Protein AF-A0A843GCL5-F1 (afdb_monomer)

pLDDT: mean 84.05, std 15.67, range [29.02, 98.75]

Secondary structure (DSSP, 8-state):
-EEEES-EEE-TTS-SEE----TTPPPPSEEEEES-EEES-SS-SEE-TTTTTTSEEEEES-EEEE-GGGHHHHB-TTSBBP--TT--EEEEEEEE-S-S-S-EEE-S--EEEEEEEEEES--EEE-SSSEEEEEEEEEE-SS--SEEEES--SEEEES-EEEE-TT--SEEEES-EEEEES-EEEE-SSS-SEEE-TT-EEEE-S-EEEE-SPPP-----SSS----EEEE-TTTHHHHB-TTSPBPTT----TT-EEEE-SEES-EEEE-S--EEEESTT-EEES-EEEE-TT-TT-EEES-EEEE--SB-SS-EEEEEE-TT-EEEEEES-EEEEEEEEEEEEEEEEEEEESSS-EEEEEEES-EEEEEEEEEEEEEEEEEE-S-TT-S-SEEEEEEES-EEEEEE--TT-EEEEEEEESEES-EEES-EEEEESSEEEEEEEES-BS-EEES-EEEETTEEB---B-S-HHHHHHHHHHHPPTT-EEEBTT-EEEE-SPEEE-S-EEEE--EEEE---TTS-SSS-----SEEEETT-EEEEES-EEEESSPPEEEE-EEE--SSS-EEE--EEEEES-EEEE---TT---

Foldseek 3Di:
DAEAAQEEFEAQPAARAEDADDPPDDQEQEYEAEHYEYENHQEQNHYDPRCVVPHHYDAYAYEYEDEQVRQCSQAPLQQEGDDNPRHAEYEYEDEHPPRNYQAHEDQEAHEYEYDNAEYEQHAYEYNEENYEYYDHEYAHEDQDERYEYALYEHYEYYQYEFEYEAHYEVEEDHLYEYEYENYEYEYAYDDDNYHYDPNYYYHDYLYHYHYNDQDDDDDDDDDDPDQAEAEDEPVCQVVQAPQVQEGDPPRPDAAAHEYAYAAAECEEHEDQAAYEYEHRPPHEHENYAYEYDQNNASHEAEHYEYEYPDQEDPEADERYEYEANHENYHYEHYEHYYDNREDAYAYEPYEQEYDPHAHEHYEYYHYEAAHEYAYQEYEDEEYDYPDDDDDQANHEEYEAEQYEEAYAHAHPNHAYEDYYYENHEAYEHENYEFAFEYPHYFDAEYENYYNYHYYHYFYHYNNWTAQWHHYPALLVRVLVSLVPDDAAEEGEHHAEEHAHDAEREHEHAYEYEEYEYADDDPPPDDPDDDPAGANYEYEFLYEYEYYQYEYADADHDHYYDWDFDDDPDPTDTGGYHYHYYNYHYHYDDPVPDPD

Mean predicted aligned error: 15.0 Å

Solvent-accessible surface area (backbone atoms only — not comparable to full-atom values): 29835 Å² total; per-residue (Å²): 105,47,78,49,66,72,40,82,41,78,21,74,84,32,54,63,43,76,52,73,82,55,93,92,55,82,77,47,64,33,37,39,42,30,47,31,42,35,34,51,30,64,34,60,50,64,43,40,81,84,37,58,94,69,30,52,75,47,65,44,66,15,31,41,48,34,34,57,96,38,41,70,36,57,21,45,80,66,22,41,54,51,87,53,93,68,42,43,32,41,32,41,38,38,65,36,60,90,63,87,43,78,31,42,33,43,69,60,57,34,33,40,35,33,48,81,17,34,39,41,62,52,25,36,38,36,62,35,39,52,29,37,42,33,42,34,36,39,42,21,48,88,74,40,46,37,30,41,36,49,71,21,40,61,32,36,41,34,46,28,39,42,36,24,31,67,70,26,25,52,33,37,35,37,50,19,34,37,36,40,32,50,28,41,37,38,34,55,33,90,44,59,61,56,46,56,41,93,68,35,46,77,48,81,52,72,54,46,77,44,72,74,52,84,82,84,89,82,90,87,90,75,93,42,90,71,71,46,79,44,80,41,29,65,90,49,35,78,81,51,26,46,99,87,13,37,63,43,96,85,55,95,76,59,79,62,18,33,41,25,37,30,48,30,64,71,46,47,44,43,36,62,49,22,30,35,36,33,41,34,73,95,29,45,34,30,59,33,27,41,34,36,34,61,50,19,34,58,23,37,41,33,56,37,36,38,35,40,73,68,36,74,39,90,50,70,47,48,42,32,37,39,34,30,49,26,27,51,30,41,41,30,51,29,37,41,43,33,54,60,34,37,44,81,18,40,38,23,46,35,32,38,38,20,71,92,38,44,23,25,47,36,37,42,32,47,28,41,36,41,40,31,28,30,26,48,26,43,27,48,35,32,34,45,73,76,86,67,98,81,64,86,46,32,31,39,38,37,37,41,35,48,28,41,36,38,38,38,30,73,22,87,86,12,36,25,29,39,35,33,39,36,26,28,34,44,33,35,43,29,48,28,40,28,38,18,30,36,72,42,42,31,34,40,33,49,35,76,55,44,71,69,44,75,45,77,59,46,32,20,26,66,90,23,58,41,62,59,53,40,47,98,43,47,35,58,23,53,39,51,40,57,70,72,49,57,78,71,36,76,45,28,48,20,76,46,80,32,61,30,74,58,61,34,73,40,79,52,24,32,33,43,32,35,20,31,41,33,61,51,78,69,91,83,63,77,88,84,89,77,85,80,63,29,60,34,42,34,34,35,71,22,44,37,34,43,33,52,24,36,42,33,36,77,81,58,50,81,43,76,44,60,47,77,51,90,54,104,58,82,76,51,68,30,59,44,44,82,45,79,43,78,57,47,83,40,72,60,81,64,97,75,71,92,122

Nearest PDB structures (foldseek):
  3t9g-assembly1_A  TM=3.446E-01  e=6.503E-01  Caldicellulosiruptor bescii
  7xz8-assembly1_A  TM=1.325E-01  e=6.891E-02  Flavobacteriaceae bacterium SA-0082
  1ee6-assembly1_A  TM=1.783E-01  e=8.790E+00  Bacillus sp. KSM-P15
  5olp-assembly2_B  TM=1.003E-01  e=8.404E+00  Bacteroides thetaiotaomicron VPI-5482

Structure (mmCIF, N/CA/C/O backbone):
data_AF-A0A843GCL5-F1
#
_entry.id   AF-A0A843GCL5-F1
#
loop_
_atom_site.group_PDB
_atom_site.id
_atom_site.type_symbol
_atom_site.label_atom_id
_atom_site.label_alt_id
_atom_site.label_comp_id
_atom_site.label_asym_id
_atom_site.label_entity_id
_atom_site.label_seq_id
_atom_site.pdbx_PDB_ins_code
_atom_site.Cartn_x
_atom_site.Cartn_y
_atom_site.Cartn_z
_atom_site.occupancy
_atom_site.B_iso_or_equiv
_atom_site.auth_seq_id
_atom_site.auth_comp_id
_atom_site.auth_asym_id
_atom_site.auth_atom_id
_atom_site.pdbx_PDB_model_num
ATOM 1 N N . ASN A 1 1 ? -3.944 -25.183 51.434 1.00 83.19 1 ASN A N 1
ATOM 2 C CA . ASN A 1 1 ? -3.940 -24.393 50.185 1.00 83.19 1 ASN A CA 1
ATOM 3 C C . ASN A 1 1 ? -4.555 -25.225 49.082 1.00 83.19 1 ASN A C 1
ATOM 5 O O . ASN A 1 1 ? -4.246 -26.409 49.016 1.00 83.19 1 ASN A O 1
ATOM 9 N N . VAL A 1 2 ? -5.408 -24.627 48.256 1.00 86.00 2 VAL A N 1
ATOM 10 C CA . VAL A 1 2 ? -5.946 -25.214 47.019 1.00 86.00 2 VAL A CA 1
ATOM 11 C C . VAL A 1 2 ? -5.406 -24.391 45.854 1.00 86.00 2 VAL A C 1
ATOM 13 O O . VAL A 1 2 ? -5.368 -23.169 45.956 1.00 86.00 2 VAL A O 1
ATOM 16 N N . LYS A 1 3 ? -4.950 -25.046 44.784 1.00 90.81 3 LYS A N 1
ATOM 17 C CA . LYS A 1 3 ? -4.469 -24.388 43.564 1.00 90.81 3 LYS A CA 1
ATOM 18 C C . LYS A 1 3 ? -5.109 -25.052 42.349 1.00 90.81 3 LYS A C 1
ATOM 20 O O . LYS A 1 3 ? -5.024 -26.272 42.236 1.00 90.81 3 LYS A O 1
ATOM 25 N N . VAL A 1 4 ? -5.725 -24.261 41.477 1.00 90.56 4 VAL A N 1
ATOM 26 C CA . VAL A 1 4 ? -6.294 -24.688 40.193 1.00 90.56 4 VAL A CA 1
ATOM 27 C C . VAL A 1 4 ? -5.729 -23.761 39.126 1.00 90.56 4 VAL A C 1
ATOM 29 O O . VAL A 1 4 ? -6.084 -22.586 39.093 1.00 90.56 4 VAL A O 1
ATOM 32 N N . PHE A 1 5 ? -4.795 -24.257 38.319 1.00 93.62 5 PHE A N 1
ATOM 33 C CA . PHE A 1 5 ? -4.065 -23.423 37.368 1.00 93.62 5 PHE A CA 1
ATOM 34 C C . PHE A 1 5 ? -3.813 -24.118 36.032 1.00 93.62 5 PHE A C 1
ATOM 36 O O . PHE A 1 5 ? -3.662 -25.340 36.015 1.00 93.62 5 PHE A O 1
ATOM 43 N N . ASP A 1 6 ? -3.785 -23.334 34.951 1.00 92.62 6 ASP A N 1
ATOM 44 C CA . ASP A 1 6 ? -3.453 -23.749 33.577 1.00 92.62 6 ASP A CA 1
ATOM 45 C C . ASP A 1 6 ? -4.325 -24.902 33.032 1.00 92.62 6 ASP A C 1
ATOM 47 O O . ASP A 1 6 ? -3.825 -25.857 32.433 1.00 92.62 6 ASP A O 1
ATOM 51 N N . ASN A 1 7 ? -5.644 -24.847 33.256 1.00 93.69 7 ASN A N 1
ATOM 52 C CA . ASN A 1 7 ? -6.572 -25.892 32.804 1.00 93.69 7 ASN A CA 1
ATOM 53 C C . ASN A 1 7 ? -7.452 -25.442 31.639 1.00 93.69 7 ASN A C 1
ATOM 55 O O . ASN A 1 7 ? -7.954 -24.320 31.630 1.00 93.69 7 ASN A O 1
ATOM 59 N N . ASP A 1 8 ? -7.753 -26.391 30.751 1.00 92.50 8 ASP A N 1
ATOM 60 C CA . ASP A 1 8 ? -8.863 -26.314 29.801 1.00 92.50 8 ASP A CA 1
ATOM 61 C C . ASP A 1 8 ? -10.037 -27.132 30.339 1.00 92.50 8 ASP A C 1
ATOM 63 O O . ASP A 1 8 ? -9.947 -28.354 30.480 1.00 92.50 8 ASP A O 1
ATOM 67 N N . ILE A 1 9 ? -11.138 -26.462 30.674 1.00 91.25 9 ILE A N 1
ATOM 68 C CA . ILE A 1 9 ? -12.264 -27.073 31.383 1.00 91.25 9 ILE A CA 1
ATOM 69 C C . ILE A 1 9 ? -13.517 -27.003 30.519 1.00 91.25 9 ILE A C 1
ATOM 71 O O . ILE A 1 9 ? -14.060 -25.929 30.282 1.00 91.25 9 ILE A O 1
ATOM 75 N N . TYR A 1 10 ? -14.014 -28.168 30.111 1.00 88.62 10 TYR A N 1
ATOM 76 C CA . TYR A 1 10 ? -15.241 -28.317 29.330 1.00 88.62 10 TYR A CA 1
ATOM 77 C C . TYR A 1 10 ? -16.368 -28.802 30.243 1.00 88.62 10 TYR A C 1
ATOM 79 O O . TYR A 1 10 ? -16.287 -29.900 30.798 1.00 88.62 10 TYR A O 1
ATOM 87 N N . THR A 1 11 ? -17.413 -27.992 30.432 1.00 81.00 11 THR A N 1
ATOM 88 C CA . THR A 1 11 ? -18.490 -28.303 31.395 1.00 81.00 11 THR A CA 1
ATOM 89 C C . THR A 1 11 ? -19.893 -27.944 30.875 1.00 81.00 11 THR A C 1
ATOM 91 O O . THR A 1 11 ? -20.579 -27.079 31.422 1.00 81.00 11 THR A O 1
ATOM 94 N N . PRO A 1 12 ? -20.392 -28.676 29.861 1.00 75.62 12 PRO A N 1
ATOM 95 C CA . PRO A 1 12 ? -21.654 -28.370 29.177 1.00 75.62 12 PRO A CA 1
ATOM 96 C C . PRO A 1 12 ? -22.905 -28.394 30.067 1.00 75.62 12 PRO A C 1
ATOM 98 O O . PRO A 1 12 ? -23.960 -27.932 29.651 1.00 75.62 12 PRO A O 1
ATOM 101 N N . GLN A 1 13 ? -22.851 -28.964 31.277 1.00 78.19 13 GLN A N 1
ATOM 102 C CA . GLN A 1 13 ? -24.025 -29.085 32.158 1.00 78.19 13 GLN A CA 1
ATOM 103 C C . GLN A 1 13 ? -23.786 -28.618 33.603 1.00 78.19 13 GLN A C 1
ATOM 105 O O . GLN A 1 13 ? -24.620 -28.873 34.476 1.00 78.19 13 GLN A O 1
ATOM 110 N N . GLY A 1 14 ? -22.674 -27.933 33.893 1.00 79.31 14 GLY A N 1
ATOM 111 C CA . GLY A 1 14 ? -22.295 -27.619 35.271 1.00 79.31 14 GLY A CA 1
ATOM 112 C C . GLY A 1 14 ? -21.504 -26.328 35.458 1.00 79.31 14 GLY A C 1
ATOM 113 O O . GLY A 1 14 ? -21.287 -25.551 34.536 1.00 79.31 14 GLY A O 1
ATOM 114 N N . THR A 1 15 ? -21.085 -26.106 36.703 1.00 86.31 15 THR A N 1
ATOM 115 C CA . THR A 1 15 ? -20.053 -25.120 37.052 1.00 86.31 15 THR A CA 1
ATOM 116 C C . THR A 1 15 ? -18.684 -25.742 36.790 1.00 86.31 15 THR A C 1
ATOM 118 O O . THR A 1 15 ? -18.481 -26.912 37.117 1.00 86.31 15 THR A O 1
ATOM 121 N N . ALA A 1 16 ? -17.757 -24.986 36.202 1.00 89.69 16 ALA A N 1
ATOM 122 C CA . ALA A 1 16 ? -16.446 -25.497 35.801 1.00 89.69 16 ALA A CA 1
ATOM 123 C C . ALA A 1 16 ? -15.555 -25.776 37.016 1.00 89.69 16 ALA A C 1
ATOM 125 O O . ALA A 1 16 ? -14.985 -26.858 37.140 1.00 89.69 16 ALA A O 1
ATOM 126 N N . ILE A 1 17 ? -15.490 -24.822 37.947 1.00 90.62 17 ILE A N 1
ATOM 127 C CA . ILE A 1 17 ? -14.713 -24.939 39.182 1.00 90.62 17 ILE A CA 1
ATOM 128 C C . ILE A 1 17 ? -15.632 -24.657 40.368 1.00 90.62 17 ILE A C 1
ATOM 130 O O . ILE A 1 17 ? -16.153 -23.555 40.513 1.00 90.62 17 ILE A O 1
ATOM 134 N N . ILE A 1 18 ? -15.821 -25.649 41.241 1.00 89.94 18 ILE A N 1
ATOM 135 C CA . ILE A 1 18 ? -16.555 -25.484 42.502 1.00 89.94 18 ILE A CA 1
ATOM 136 C C . ILE A 1 18 ? -15.597 -25.717 43.664 1.00 89.94 18 ILE A C 1
ATOM 138 O O . ILE A 1 18 ? -15.059 -26.816 43.811 1.00 89.94 18 ILE A O 1
ATOM 142 N N . VAL A 1 19 ? -15.457 -24.725 44.542 1.00 88.44 19 VAL A N 1
ATOM 143 C CA . VAL A 1 19 ? -14.782 -24.886 45.832 1.00 88.44 19 VAL A CA 1
ATOM 144 C C . VAL A 1 19 ? -15.828 -24.887 46.941 1.00 88.44 19 VAL A C 1
ATOM 146 O O . VAL A 1 19 ? -16.457 -23.870 47.225 1.00 88.44 19 VAL A O 1
ATOM 149 N N . LYS A 1 20 ? -16.015 -26.049 47.572 1.00 87.00 20 LYS A N 1
ATOM 150 C CA . LYS A 1 20 ? -17.012 -26.266 48.630 1.00 87.00 20 LYS A CA 1
ATOM 151 C C . LYS A 1 20 ? -16.430 -27.003 49.828 1.00 87.00 20 LYS A C 1
ATOM 153 O O . LYS A 1 20 ? -15.449 -27.739 49.694 1.00 87.00 20 LYS A O 1
ATOM 158 N N . VAL A 1 21 ? -17.057 -26.847 50.992 1.00 84.00 21 VAL A N 1
ATOM 159 C CA . VAL A 1 21 ? -16.616 -27.515 52.225 1.00 84.00 21 VAL A CA 1
ATOM 160 C C . VAL A 1 21 ? -17.397 -28.812 52.405 1.00 84.00 21 VAL A C 1
ATOM 162 O O . VAL A 1 21 ? -18.607 -28.810 52.612 1.00 84.00 21 VAL A O 1
ATOM 165 N N . LEU A 1 22 ? -16.707 -29.952 52.365 1.00 83.38 22 LEU A N 1
ATOM 166 C CA . LEU A 1 22 ? -17.322 -31.233 52.721 1.00 83.38 22 LEU A CA 1
ATOM 167 C C . LEU A 1 22 ? -17.471 -31.355 54.247 1.00 83.38 22 LEU A C 1
ATOM 169 O O . LEU A 1 22 ? -16.682 -30.797 55.009 1.00 83.38 22 LEU A O 1
ATOM 173 N N . SER A 1 23 ? -18.478 -32.105 54.709 1.00 82.44 23 SER A N 1
ATOM 174 C CA . SER A 1 23 ? -18.735 -32.299 56.145 1.00 82.44 23 SER A CA 1
ATOM 175 C C . SER A 1 23 ? -17.469 -32.759 56.882 1.00 82.44 23 SER A C 1
ATOM 177 O O . SER A 1 23 ? -16.861 -33.759 56.504 1.00 82.44 23 SER A O 1
ATOM 179 N N . LYS A 1 24 ? -17.095 -32.031 57.946 1.00 79.19 24 LYS A N 1
ATOM 180 C CA . LYS A 1 24 ? -15.894 -32.248 58.784 1.00 79.19 24 LYS A CA 1
ATOM 181 C C . LYS A 1 24 ? -14.539 -31.952 58.114 1.00 79.19 24 LYS A C 1
ATOM 183 O O . LYS A 1 24 ? -13.509 -32.217 58.731 1.00 79.19 24 LYS A O 1
ATOM 188 N N . ALA A 1 25 ? -14.505 -31.394 56.902 1.00 80.38 25 ALA A N 1
ATOM 189 C CA . ALA A 1 25 ? -13.259 -30.952 56.276 1.00 80.38 25 ALA A CA 1
ATOM 190 C C . ALA A 1 25 ? -12.774 -29.616 56.868 1.00 80.38 25 ALA A C 1
ATOM 192 O O . ALA A 1 25 ? -13.576 -28.738 57.192 1.00 80.38 25 ALA A O 1
ATOM 193 N N . LYS A 1 26 ? -11.449 -29.444 56.981 1.00 83.06 26 LYS A N 1
ATOM 194 C CA . LYS A 1 26 ? -10.850 -28.138 57.288 1.00 83.06 26 LYS A CA 1
ATOM 195 C C . LYS A 1 26 ? -11.010 -27.225 56.067 1.00 83.06 26 LYS A C 1
ATOM 197 O O . LYS A 1 26 ? -10.745 -27.650 54.943 1.00 83.06 26 LYS A O 1
ATOM 202 N N . ILE A 1 27 ? -11.413 -25.979 56.298 1.00 85.50 27 ILE A N 1
ATOM 203 C CA . ILE A 1 27 ? -11.506 -24.958 55.249 1.00 85.50 27 ILE A CA 1
ATOM 204 C C . ILE A 1 27 ? -10.084 -24.587 54.796 1.00 85.50 27 ILE A C 1
ATOM 206 O O . ILE A 1 27 ? -9.216 -24.403 55.655 1.00 85.50 27 ILE A O 1
ATOM 210 N N . PRO A 1 28 ? -9.800 -24.519 53.483 1.00 83.62 28 PRO A N 1
ATOM 211 C CA . PRO A 1 28 ? -8.495 -24.086 53.003 1.00 83.62 28 PRO A CA 1
ATOM 212 C C . PRO A 1 28 ? -8.190 -22.654 53.446 1.00 83.62 28 PRO A C 1
ATOM 214 O O . PRO A 1 28 ? -9.002 -21.764 53.238 1.00 83.62 28 PRO A O 1
ATOM 217 N N . ASP A 1 29 ? -6.997 -22.417 53.990 1.00 86.94 29 ASP A N 1
ATOM 218 C CA . ASP A 1 29 ? -6.583 -21.061 54.381 1.00 86.94 29 ASP A CA 1
ATOM 219 C C . ASP A 1 29 ? -6.334 -20.164 53.141 1.00 86.94 29 ASP A C 1
ATOM 221 O O . ASP A 1 29 ? -6.613 -18.967 53.164 1.00 86.94 29 ASP A O 1
ATOM 225 N N . PHE A 1 30 ? -5.873 -20.761 52.030 1.00 91.38 30 PHE A N 1
ATOM 226 C CA . PHE A 1 30 ? -5.586 -20.083 50.758 1.00 91.38 30 PHE A CA 1
ATOM 227 C C . PHE A 1 30 ? -6.111 -20.875 49.554 1.00 91.38 30 PHE A C 1
ATOM 229 O O . PHE A 1 30 ? -5.930 -22.101 49.498 1.00 91.38 30 PHE A O 1
ATOM 236 N N . ILE A 1 31 ? -6.711 -20.179 48.588 1.00 90.56 31 ILE A N 1
ATOM 237 C CA . ILE A 1 31 ? -7.237 -20.723 47.331 1.00 90.56 31 ILE A CA 1
ATOM 238 C C . ILE A 1 31 ? -6.712 -19.865 46.173 1.00 90.56 31 ILE A C 1
ATOM 240 O O . ILE A 1 31 ? -6.909 -18.655 46.179 1.00 90.56 31 ILE A O 1
ATOM 244 N N . TYR A 1 32 ? -6.076 -20.497 45.189 1.00 92.06 32 TYR A N 1
ATOM 245 C CA . TYR A 1 32 ? -5.559 -19.852 43.978 1.00 92.06 32 TYR A CA 1
ATOM 246 C C . TYR A 1 32 ? -6.239 -20.464 42.751 1.00 92.06 32 TYR A C 1
ATOM 248 O O . TYR A 1 32 ? -6.211 -21.691 42.601 1.00 92.06 32 TYR A O 1
ATOM 256 N N . ILE A 1 33 ? -6.861 -19.640 41.908 1.00 92.75 33 ILE A N 1
ATOM 257 C CA . ILE A 1 33 ? -7.529 -20.067 40.669 1.00 92.75 33 ILE A CA 1
ATOM 258 C C . ILE A 1 33 ? -7.017 -19.194 39.523 1.00 92.75 33 ILE A C 1
ATOM 260 O O . ILE A 1 33 ? -7.433 -18.048 39.398 1.00 92.75 33 ILE A O 1
ATOM 264 N N . GLU A 1 34 ? -6.082 -19.694 38.723 1.00 93.81 34 GLU A N 1
ATOM 265 C CA . GLU A 1 34 ? -5.297 -18.854 37.806 1.00 93.81 34 GLU A CA 1
ATOM 266 C C . GLU A 1 34 ? -5.229 -19.456 36.395 1.00 93.81 34 GLU A C 1
ATOM 268 O O . GLU A 1 34 ? -5.137 -20.669 36.255 1.00 93.81 34 GLU A O 1
ATOM 273 N N . ASN A 1 35 ? -5.245 -18.643 35.337 1.00 91.94 35 ASN A N 1
ATOM 274 C CA . ASN A 1 35 ? -5.005 -19.084 33.950 1.00 91.94 35 ASN A CA 1
ATOM 275 C C . ASN A 1 35 ? -5.897 -20.247 33.457 1.00 91.94 35 ASN A C 1
ATOM 277 O O . ASN A 1 35 ? -5.454 -21.093 32.678 1.00 91.94 35 ASN A O 1
ATOM 281 N N . ASN A 1 36 ? -7.146 -20.348 33.915 1.00 92.38 36 ASN A N 1
ATOM 282 C CA . ASN A 1 36 ? -8.050 -21.401 33.446 1.00 92.38 36 ASN A CA 1
ATOM 283 C C . ASN A 1 36 ? -8.876 -20.914 32.249 1.00 92.38 36 ASN A C 1
ATOM 285 O O . ASN A 1 36 ? -9.408 -19.803 32.273 1.00 92.38 36 ASN A O 1
ATOM 289 N N . ARG A 1 37 ? -9.034 -21.760 31.226 1.00 92.94 37 ARG A N 1
ATOM 290 C CA . ARG A 1 37 ? -9.919 -21.536 30.075 1.00 92.94 37 ARG A CA 1
ATOM 291 C C . ARG A 1 37 ? -11.140 -22.432 30.196 1.00 92.94 37 ARG A C 1
ATOM 293 O O . ARG A 1 37 ? -11.029 -23.655 30.256 1.00 92.94 37 ARG A O 1
ATOM 300 N N . ILE A 1 38 ? -12.311 -21.816 30.261 1.00 92.06 38 ILE A N 1
ATOM 301 C CA . ILE A 1 38 ? -13.574 -22.495 30.524 1.00 92.06 38 ILE A CA 1
ATOM 302 C C . ILE A 1 38 ? -14.429 -22.455 29.262 1.00 92.06 38 ILE A C 1
ATOM 304 O O . ILE A 1 38 ? -14.693 -21.391 28.706 1.00 92.06 38 ILE A O 1
ATOM 308 N N . PHE A 1 39 ? -14.872 -23.632 28.838 1.00 88.19 39 PHE A N 1
ATOM 309 C CA . PHE A 1 39 ? -15.660 -23.851 27.635 1.00 88.19 39 PHE A CA 1
ATOM 310 C C . PHE A 1 39 ? -17.066 -24.323 28.014 1.00 88.19 39 PHE A C 1
ATOM 312 O O . PHE A 1 39 ? -17.237 -25.188 28.883 1.00 88.19 39 PHE A O 1
ATOM 319 N N . ASP A 1 40 ? -18.064 -23.774 27.323 1.00 76.88 40 ASP A N 1
ATOM 320 C CA . ASP A 1 40 ? -19.452 -24.248 27.322 1.00 76.88 40 ASP A CA 1
ATOM 321 C C . ASP A 1 40 ? -20.104 -24.353 28.717 1.00 76.88 40 ASP A C 1
ATOM 323 O O . ASP A 1 40 ? -20.893 -25.254 28.976 1.00 76.88 40 ASP A O 1
ATOM 327 N N . CYS A 1 41 ? -19.793 -23.456 29.659 1.00 76.69 41 CYS A N 1
ATOM 328 C CA . CYS A 1 41 ? -20.333 -23.553 31.020 1.00 76.69 41 CYS A CA 1
ATOM 329 C C . CYS A 1 41 ? -21.781 -23.044 31.143 1.00 76.69 41 CYS A C 1
ATOM 331 O O . CYS A 1 41 ? -22.023 -21.849 31.208 1.00 76.69 41 CYS A O 1
ATOM 333 N N . ASN A 1 42 ? -22.769 -23.923 31.309 1.00 70.06 42 ASN A N 1
ATOM 334 C CA . ASN A 1 42 ? -24.184 -23.509 31.419 1.00 70.06 42 ASN A CA 1
ATOM 335 C C . ASN A 1 42 ? -24.589 -22.875 32.777 1.00 70.06 42 ASN A C 1
ATOM 337 O O . ASN A 1 42 ? -25.773 -22.654 33.043 1.00 70.06 42 ASN A O 1
ATOM 341 N N . ARG A 1 43 ? -23.636 -22.623 33.684 1.00 75.69 43 ARG A N 1
ATOM 342 C CA . ARG A 1 43 ? -23.830 -22.006 35.015 1.00 75.69 43 ARG A CA 1
ATOM 343 C C . ARG A 1 43 ? -22.671 -21.051 35.317 1.00 75.69 43 ARG A C 1
ATOM 345 O O . ARG A 1 43 ? -21.745 -20.958 34.521 1.00 75.69 43 ARG A O 1
ATOM 352 N N . THR A 1 44 ? -22.684 -20.397 36.486 1.00 81.06 44 THR A N 1
ATOM 353 C CA . THR A 1 44 ? -21.522 -19.654 37.012 1.00 81.06 44 THR A CA 1
ATOM 354 C C . THR A 1 44 ? -20.256 -20.486 36.824 1.00 81.06 44 THR A C 1
ATOM 356 O O . THR A 1 44 ? -20.227 -21.641 37.263 1.00 81.06 44 THR A O 1
ATOM 359 N N . ALA A 1 45 ? -19.251 -19.926 36.148 1.00 87.50 45 ALA A N 1
ATOM 360 C CA . ALA A 1 45 ? -18.074 -20.666 35.703 1.00 87.50 45 ALA A CA 1
ATOM 361 C C . ALA A 1 45 ? -17.200 -21.118 36.882 1.00 87.50 45 ALA A C 1
ATOM 363 O O . ALA A 1 45 ? -16.766 -22.270 36.940 1.00 87.50 45 ALA A O 1
ATOM 364 N N . ILE A 1 46 ? -17.021 -20.239 37.868 1.00 90.31 46 ILE A N 1
ATOM 365 C CA . ILE A 1 46 ? -16.257 -20.500 39.087 1.00 90.31 46 ILE A CA 1
ATOM 366 C C . ILE A 1 46 ? -17.131 -20.133 40.287 1.00 90.31 46 ILE A C 1
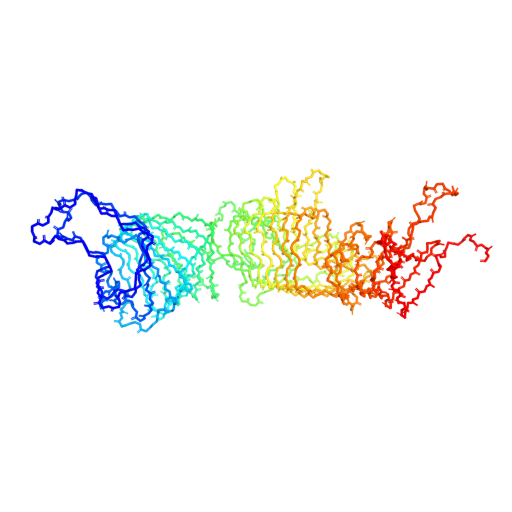ATOM 368 O O . ILE A 1 46 ? -17.592 -19.002 40.401 1.00 90.31 46 ILE A O 1
ATOM 372 N N . ASN A 1 47 ? -17.363 -21.083 41.192 1.00 88.50 47 ASN A N 1
ATOM 373 C CA . ASN A 1 47 ? -18.160 -20.873 42.398 1.00 88.50 47 ASN A CA 1
ATOM 374 C C . ASN A 1 47 ? -17.366 -21.249 43.653 1.00 88.50 47 ASN A C 1
ATOM 376 O O . ASN A 1 47 ? -16.974 -22.403 43.840 1.00 88.50 47 ASN A O 1
ATOM 380 N N . PHE A 1 48 ? -17.183 -20.274 44.539 1.00 89.75 48 PHE A N 1
ATOM 381 C CA . PHE A 1 48 ? -16.543 -20.436 45.845 1.00 89.75 48 PHE A CA 1
ATOM 382 C C . PHE A 1 48 ? -17.343 -19.783 46.986 1.00 89.75 48 PHE A C 1
ATOM 384 O O . PHE A 1 48 ? -16.789 -19.490 48.045 1.00 89.75 48 PHE A O 1
ATOM 391 N N . ALA A 1 49 ? -18.653 -19.578 46.810 1.00 88.19 49 ALA A N 1
ATOM 392 C CA . ALA A 1 49 ? -19.492 -18.843 47.764 1.00 88.19 49 ALA A CA 1
ATOM 393 C C . ALA A 1 49 ? -19.455 -19.416 49.201 1.00 88.19 49 ALA A C 1
ATOM 395 O O . ALA A 1 49 ? -19.551 -18.679 50.180 1.00 88.19 49 ALA A O 1
ATOM 396 N N . GLU A 1 50 ? -19.264 -20.731 49.365 1.00 87.81 50 GLU A N 1
ATOM 397 C CA . GLU A 1 50 ? -19.195 -21.370 50.692 1.00 87.81 50 GLU A CA 1
ATOM 398 C C . GLU A 1 50 ? -17.930 -21.015 51.500 1.00 87.81 50 GLU A C 1
ATOM 400 O O . GLU A 1 50 ? -17.922 -21.134 52.738 1.00 87.81 50 GLU A O 1
ATOM 405 N N . VAL A 1 51 ? -16.862 -20.612 50.802 1.00 88.12 51 VAL A N 1
ATOM 406 C CA . VAL A 1 51 ? -15.517 -20.375 51.353 1.00 88.12 51 VAL A CA 1
ATOM 407 C C . VAL A 1 51 ? -15.040 -18.929 51.204 1.00 88.12 51 VAL A C 1
ATOM 409 O O . VAL A 1 51 ? -14.063 -18.563 51.847 1.00 88.12 51 VAL A O 1
ATOM 412 N N . GLU A 1 52 ? -15.748 -18.095 50.439 1.00 86.19 52 GLU A N 1
ATOM 413 C CA . GLU A 1 52 ? -15.371 -16.713 50.105 1.00 86.19 52 GLU A CA 1
ATOM 414 C C . GLU A 1 52 ? -14.982 -15.855 51.316 1.00 86.19 52 GLU A C 1
ATOM 416 O O . GLU A 1 52 ? -13.951 -15.195 51.309 1.00 86.19 52 GLU A O 1
ATOM 421 N N . ASN A 1 53 ? -15.753 -15.934 52.402 1.00 87.00 53 ASN A N 1
ATOM 422 C CA . ASN A 1 53 ? -15.509 -15.156 53.623 1.00 87.00 53 ASN A CA 1
ATOM 423 C C . ASN A 1 53 ? -14.631 -15.882 54.657 1.00 87.00 53 ASN A C 1
ATOM 425 O O . ASN A 1 53 ? -14.544 -15.463 55.811 1.00 87.00 53 ASN A O 1
ATOM 429 N N . LYS A 1 54 ? -14.062 -17.034 54.293 1.00 88.31 54 LYS A N 1
ATOM 430 C CA . LYS A 1 54 ? -13.357 -17.941 55.216 1.00 88.31 54 LYS A CA 1
ATOM 431 C C . LYS A 1 54 ? -11.966 -18.338 54.726 1.00 88.31 54 LYS A C 1
ATOM 433 O O . LYS A 1 54 ? -11.233 -18.986 55.469 1.00 88.31 54 LYS A O 1
ATOM 438 N N . SER A 1 55 ? -11.620 -17.960 53.502 1.00 88.25 55 SER A N 1
ATOM 439 C CA . SER A 1 55 ? -10.375 -18.294 52.824 1.00 88.25 55 SER A CA 1
ATOM 440 C C . SER A 1 55 ? -9.816 -17.045 52.156 1.00 88.25 55 SER A C 1
ATOM 442 O O . SER A 1 55 ? -10.575 -16.214 51.670 1.00 88.25 55 SER A O 1
ATOM 444 N N . ASN A 1 56 ? -8.492 -16.935 52.067 1.00 90.19 56 ASN A N 1
ATOM 445 C CA . ASN A 1 56 ? -7.871 -15.947 51.190 1.00 90.19 56 ASN A CA 1
ATOM 446 C C . ASN A 1 56 ? -7.919 -16.479 49.754 1.00 90.19 56 ASN A C 1
ATOM 448 O O . ASN A 1 56 ? -7.250 -17.472 49.448 1.00 90.19 56 ASN A O 1
ATOM 452 N N . ILE A 1 57 ? -8.736 -15.858 48.903 1.00 90.12 57 ILE A N 1
ATOM 453 C CA . ILE A 1 57 ? -8.936 -16.278 47.512 1.00 90.12 57 ILE A CA 1
ATOM 454 C C . ILE A 1 57 ? -8.218 -15.304 46.583 1.00 90.12 57 ILE A C 1
ATOM 456 O O . ILE A 1 57 ? -8.421 -14.095 46.664 1.00 90.12 57 ILE A O 1
ATOM 460 N N . THR A 1 58 ? -7.396 -15.845 45.692 1.00 90.44 58 THR A N 1
ATOM 461 C CA . THR A 1 58 ? -6.771 -15.112 44.592 1.00 90.44 58 THR A CA 1
ATOM 462 C C . THR A 1 58 ? -7.194 -15.765 43.287 1.00 90.44 58 THR A C 1
ATOM 464 O O . THR A 1 58 ? -7.135 -16.990 43.150 1.00 90.44 58 THR A O 1
ATOM 467 N N . PHE A 1 59 ? -7.638 -14.951 42.340 1.00 89.12 59 PHE A N 1
ATOM 468 C CA . PHE A 1 59 ? -7.915 -15.376 40.979 1.00 89.12 59 PHE A CA 1
ATOM 469 C C . PHE A 1 59 ? -7.250 -14.412 40.005 1.00 89.12 59 PHE A C 1
ATOM 471 O O . PHE A 1 59 ? -7.098 -13.231 40.315 1.00 89.12 59 PHE A O 1
ATOM 478 N N . PHE A 1 60 ? -6.785 -14.946 38.882 1.00 89.50 60 PHE A N 1
ATOM 479 C CA . PHE A 1 60 ? -6.069 -14.169 37.881 1.00 89.50 60 PHE A CA 1
ATOM 480 C C . PHE A 1 60 ? -6.152 -14.834 36.510 1.00 89.50 60 PHE A C 1
ATOM 482 O O . PHE A 1 60 ? -5.905 -16.034 36.381 1.00 89.50 60 PHE A O 1
ATOM 489 N N . ASN A 1 61 ? -6.424 -14.036 35.482 1.00 89.81 61 ASN A N 1
ATOM 490 C CA . ASN A 1 61 ? -6.423 -14.438 34.080 1.00 89.81 61 ASN A CA 1
ATOM 491 C C . ASN A 1 61 ? -7.297 -15.676 33.776 1.00 89.81 61 ASN A C 1
ATOM 493 O O . ASN A 1 61 ? -6.947 -16.527 32.954 1.00 89.81 61 ASN A O 1
ATOM 497 N N . ASN A 1 62 ? -8.441 -15.810 34.448 1.00 91.81 62 ASN A N 1
ATOM 498 C CA . ASN A 1 62 ? -9.416 -16.843 34.099 1.00 91.81 62 ASN A CA 1
ATOM 499 C C . ASN A 1 62 ? -10.312 -16.352 32.967 1.00 91.81 62 ASN A C 1
ATOM 501 O O . ASN A 1 62 ? -10.713 -15.190 32.937 1.00 91.81 62 ASN A O 1
ATOM 505 N N . SER A 1 63 ? -10.641 -17.253 32.047 1.00 93.69 63 SER A N 1
ATOM 506 C CA . SER A 1 63 ? -11.319 -16.905 30.804 1.00 93.69 63 SER A CA 1
ATOM 507 C C . SER A 1 63 ? -12.514 -17.813 30.540 1.00 93.69 63 SER A C 1
ATOM 509 O O . SER A 1 63 ? -12.414 -19.027 30.724 1.00 93.69 63 SER A O 1
ATOM 511 N N . ILE A 1 64 ? -13.619 -17.249 30.052 1.00 92.88 64 ILE A N 1
ATOM 512 C CA . ILE A 1 64 ? -14.733 -18.017 29.476 1.00 92.88 64 ILE A CA 1
ATOM 513 C C . ILE A 1 64 ? -14.725 -17.816 27.966 1.00 92.88 64 ILE A C 1
ATOM 515 O O . ILE A 1 64 ? -14.660 -16.684 27.500 1.00 92.88 64 ILE A O 1
ATOM 519 N N . ILE A 1 65 ? -14.824 -18.900 27.202 1.00 92.25 65 ILE A N 1
ATOM 520 C CA . ILE A 1 65 ? -15.002 -18.846 25.749 1.00 92.25 65 ILE A CA 1
ATOM 521 C C . ILE A 1 65 ? -16.467 -19.125 25.431 1.00 92.25 65 ILE A C 1
ATOM 523 O O . ILE A 1 65 ? -17.016 -20.142 25.862 1.00 92.25 65 ILE A O 1
ATOM 527 N N . ILE A 1 66 ? -17.084 -18.230 24.664 1.00 91.69 66 ILE A N 1
ATOM 528 C CA . ILE A 1 66 ? -18.474 -18.341 24.225 1.00 91.69 66 ILE A CA 1
ATOM 529 C C . ILE A 1 66 ? -18.570 -18.301 22.700 1.00 91.69 66 ILE A C 1
ATOM 531 O O . ILE A 1 66 ? -17.777 -17.655 22.019 1.00 91.69 66 ILE A O 1
ATOM 535 N N . SER A 1 67 ? -19.567 -18.997 22.170 1.00 92.06 67 SER A N 1
ATOM 536 C CA . SER A 1 67 ? -20.031 -18.903 20.786 1.00 92.06 67 SER A CA 1
ATOM 537 C C . SER A 1 67 ? -21.501 -18.496 20.786 1.00 92.06 67 SER A C 1
ATOM 539 O O . SER A 1 67 ? -22.131 -18.465 21.844 1.00 92.06 67 SER A O 1
ATOM 541 N N . ASN A 1 68 ? -22.088 -18.249 19.615 1.00 92.44 68 ASN A N 1
ATOM 542 C CA . ASN A 1 68 ? -23.515 -17.930 19.506 1.00 92.44 68 ASN A CA 1
ATOM 543 C C . ASN A 1 68 ? -24.409 -18.961 20.234 1.00 92.44 68 ASN A C 1
ATOM 545 O O . ASN A 1 68 ? -25.242 -18.608 21.064 1.00 92.44 68 ASN A O 1
ATOM 549 N N . SER A 1 69 ? -24.135 -20.262 20.059 1.00 90.50 69 SER A N 1
ATOM 550 C CA . SER A 1 69 ? -24.890 -21.339 20.726 1.00 90.50 69 SER A CA 1
ATOM 551 C C . SER A 1 69 ? -24.749 -21.377 22.252 1.00 90.50 69 SER A C 1
ATOM 553 O O . SER A 1 69 ? -25.577 -21.984 22.928 1.00 90.50 69 SER A O 1
ATOM 555 N N . THR A 1 70 ? -23.696 -20.764 22.797 1.00 90.06 70 THR A N 1
ATOM 556 C CA . THR A 1 70 ? -23.411 -20.726 24.236 1.00 90.06 70 THR A CA 1
ATOM 557 C C . THR A 1 70 ? -23.461 -19.313 24.801 1.00 90.06 70 THR A C 1
ATOM 559 O O . THR A 1 70 ? -23.080 -19.103 25.946 1.00 90.06 70 THR A O 1
ATOM 562 N N . PHE A 1 71 ? -23.985 -18.339 24.056 1.00 91.56 71 PHE A N 1
ATOM 563 C CA . PHE A 1 71 ? -24.066 -16.943 24.481 1.00 91.56 71 PHE A CA 1
ATOM 564 C C . PHE A 1 71 ? -24.769 -16.794 25.841 1.00 91.56 71 PHE A C 1
ATOM 566 O O . PHE A 1 71 ? -24.228 -16.210 26.785 1.00 91.56 71 PHE A O 1
ATOM 573 N N . PHE A 1 72 ? -25.920 -17.458 25.991 1.00 89.88 72 PHE A N 1
ATOM 574 C CA . PHE A 1 72 ? -26.726 -17.453 27.217 1.00 89.88 72 PHE A CA 1
ATOM 575 C C . PHE A 1 72 ? -26.080 -18.167 28.412 1.00 89.88 72 PHE A C 1
ATOM 577 O O . PHE A 1 72 ? -26.705 -18.334 29.462 1.00 89.88 72 PHE A O 1
ATOM 584 N N . ASN A 1 73 ? -24.827 -18.598 28.293 1.00 84.38 73 ASN A N 1
ATOM 585 C CA . ASN A 1 73 ? -24.037 -19.079 29.414 1.00 84.38 73 ASN A CA 1
ATOM 586 C C . ASN A 1 73 ? -23.452 -17.919 30.214 1.00 84.38 73 ASN A C 1
ATOM 588 O O . ASN A 1 73 ? -23.600 -17.897 31.439 1.00 84.38 73 ASN A O 1
ATOM 592 N N . ALA A 1 74 ? -22.874 -16.936 29.523 1.00 89.25 74 ALA A N 1
ATOM 593 C CA . ALA A 1 74 ? -22.303 -15.736 30.127 1.00 89.25 74 ALA A CA 1
ATOM 594 C C . ALA A 1 74 ? -23.343 -14.621 30.325 1.00 89.25 74 ALA A C 1
ATOM 596 O O . ALA A 1 74 ? -23.228 -13.846 31.273 1.00 89.25 74 ALA A O 1
ATOM 597 N N . PHE A 1 75 ? -24.384 -14.599 29.493 1.00 92.00 75 PHE A N 1
ATOM 598 C CA . PHE A 1 75 ? -25.431 -13.578 29.488 1.00 92.00 75 PHE A CA 1
ATOM 599 C C . PHE A 1 75 ? -26.795 -14.185 29.822 1.00 92.00 75 PHE A C 1
ATOM 601 O O . PHE A 1 75 ? -27.010 -15.388 29.647 1.00 92.00 75 PHE A O 1
ATOM 608 N N . ASP A 1 76 ? -27.703 -13.401 30.390 1.00 92.56 76 ASP A N 1
ATOM 609 C CA . ASP A 1 76 ? -29.084 -13.827 30.611 1.00 92.56 76 ASP A CA 1
ATOM 610 C C . ASP A 1 76 ? -29.965 -13.616 29.367 1.00 92.56 76 ASP A C 1
ATOM 612 O O . ASP A 1 76 ? -29.487 -13.239 28.298 1.00 92.56 76 ASP A O 1
ATOM 616 N N . SER A 1 77 ? -31.257 -13.928 29.488 1.00 94.19 77 SER A N 1
ATOM 617 C CA . SER A 1 77 ? -32.214 -13.834 28.381 1.00 94.19 77 SER A CA 1
ATOM 618 C C . SER A 1 77 ? -32.495 -12.407 27.910 1.00 94.19 77 SER A C 1
ATOM 620 O O . SER A 1 77 ? -33.119 -12.254 26.870 1.00 94.19 77 SER A O 1
ATOM 622 N N . GLU A 1 78 ? -32.080 -11.388 28.663 1.00 95.50 78 GLU A N 1
ATOM 623 C CA . GLU A 1 78 ? -32.189 -9.975 28.280 1.00 95.50 78 GLU A CA 1
ATOM 624 C C . GLU A 1 78 ? -30.857 -9.447 27.717 1.00 95.50 78 GLU A C 1
ATOM 626 O O . GLU A 1 78 ? -30.766 -8.289 27.318 1.00 95.50 78 GLU A O 1
ATOM 631 N N . GLY A 1 79 ? -29.822 -10.295 27.661 1.00 94.69 79 GLY A N 1
ATOM 632 C CA . GLY A 1 79 ? -28.479 -9.922 27.225 1.00 94.69 79 GLY A CA 1
ATOM 633 C C . GLY A 1 79 ? -27.649 -9.240 28.314 1.00 94.69 79 GLY A C 1
ATOM 634 O O . GLY A 1 79 ? -26.560 -8.739 28.029 1.00 94.69 79 GLY A O 1
ATOM 635 N N . LEU A 1 80 ? -28.109 -9.241 29.569 1.00 95.00 80 LEU A N 1
ATOM 636 C CA . LEU A 1 80 ? -27.341 -8.731 30.697 1.00 95.00 80 LEU A CA 1
ATOM 637 C C . LEU A 1 80 ? -26.270 -9.742 31.102 1.00 95.00 80 LEU A C 1
ATOM 639 O O . LEU A 1 80 ? -26.528 -10.939 31.272 1.00 95.00 80 LEU A O 1
ATOM 643 N N . MET A 1 81 ? -25.043 -9.256 31.271 1.00 91.56 81 MET A N 1
ATOM 644 C CA . MET A 1 81 ? -23.944 -10.078 31.747 1.00 91.56 81 MET A CA 1
ATOM 645 C C . MET A 1 81 ? -24.248 -10.616 33.151 1.00 91.56 81 MET A C 1
ATOM 647 O O . MET A 1 81 ? -24.547 -9.869 34.086 1.00 91.56 81 MET A O 1
ATOM 651 N N . LYS A 1 82 ? -24.169 -11.942 33.302 1.00 88.44 82 LYS A N 1
ATOM 652 C CA . LYS A 1 82 ? -24.291 -12.592 34.611 1.00 88.44 82 LYS A CA 1
ATOM 653 C C . LYS A 1 82 ? -23.066 -12.260 35.455 1.00 88.44 82 LYS A C 1
ATOM 655 O O . LYS A 1 82 ? -21.984 -12.083 34.912 1.00 88.44 82 LYS A O 1
ATOM 660 N N . ASP A 1 83 ? -23.216 -12.278 36.776 1.00 83.19 83 ASP A N 1
ATOM 661 C CA . ASP A 1 83 ? -22.088 -12.090 37.694 1.00 83.19 83 ASP A CA 1
ATOM 662 C C . ASP A 1 83 ? -20.993 -13.148 37.450 1.00 83.19 83 ASP A C 1
ATOM 664 O O . ASP A 1 83 ? -21.195 -14.349 37.672 1.00 83.19 83 ASP A O 1
ATOM 668 N N . GLN A 1 84 ? -19.835 -12.681 36.974 1.00 83.56 84 GLN A N 1
ATOM 669 C CA . GLN A 1 84 ? -18.632 -13.474 36.730 1.00 83.56 84 GLN A CA 1
ATOM 670 C C . GLN A 1 84 ? -17.453 -12.949 37.558 1.00 83.56 84 GLN A C 1
ATOM 672 O O . GLN A 1 84 ? -16.367 -12.724 37.031 1.00 83.56 84 GLN A O 1
ATOM 677 N N . LYS A 1 85 ? -17.643 -12.759 38.868 1.00 80.94 85 LYS A N 1
ATOM 678 C CA . LYS A 1 85 ? -16.641 -12.202 39.799 1.00 80.94 85 LYS A CA 1
ATOM 679 C C . LYS A 1 85 ? -15.208 -12.754 39.700 1.00 80.94 85 LYS A C 1
ATOM 681 O O . LYS A 1 85 ? -14.273 -12.059 40.075 1.00 80.94 85 LYS A O 1
ATOM 686 N N . ALA A 1 86 ? -15.030 -14.000 39.265 1.00 87.00 86 ALA A N 1
ATOM 687 C CA . ALA A 1 86 ? -13.733 -14.683 39.217 1.00 87.00 86 ALA A CA 1
ATOM 688 C C . ALA A 1 86 ? -13.169 -14.863 37.799 1.00 87.00 86 ALA A C 1
ATOM 690 O O . ALA A 1 86 ? -12.260 -15.671 37.600 1.00 87.00 86 ALA A O 1
ATOM 691 N N . ILE A 1 87 ? -13.759 -14.178 36.821 1.00 91.31 87 ILE A N 1
ATOM 692 C CA . ILE A 1 87 ? -13.397 -14.246 35.409 1.00 91.31 87 ILE A CA 1
ATOM 693 C C . ILE A 1 87 ? -12.872 -12.884 34.985 1.00 91.31 87 ILE A C 1
ATOM 695 O O . ILE A 1 87 ? -13.537 -11.870 35.176 1.00 91.31 87 ILE A O 1
ATOM 699 N N . ASP A 1 88 ? -11.691 -12.892 34.383 1.00 91.25 88 ASP A N 1
ATOM 700 C CA . ASP A 1 88 ? -10.994 -11.696 33.924 1.00 91.25 88 ASP A CA 1
ATOM 701 C C . ASP A 1 88 ? -11.240 -11.444 32.431 1.00 91.25 88 ASP A C 1
ATOM 703 O O . ASP A 1 88 ? -11.236 -10.295 31.992 1.00 91.25 88 ASP A O 1
ATOM 707 N N . ASN A 1 89 ? -11.484 -12.510 31.653 1.00 93.56 89 ASN A N 1
ATOM 708 C CA . ASN A 1 89 ? -11.685 -12.423 30.208 1.00 93.56 89 ASN A CA 1
ATOM 709 C C . ASN A 1 89 ? -12.933 -13.192 29.727 1.00 93.56 89 ASN A C 1
ATOM 711 O O . ASN A 1 89 ? -13.163 -14.341 30.112 1.00 93.56 89 ASN A O 1
ATOM 715 N N . ILE A 1 90 ? -13.689 -12.610 28.798 1.00 93.75 90 ILE A N 1
ATOM 716 C CA . ILE A 1 90 ? -14.648 -13.326 27.948 1.00 93.75 90 ILE A CA 1
ATOM 717 C C . ILE A 1 90 ? -14.140 -13.296 26.513 1.00 93.75 90 ILE A C 1
ATOM 719 O O . ILE A 1 90 ? -13.868 -12.236 25.959 1.00 93.75 90 ILE A O 1
ATOM 723 N N . LEU A 1 91 ? -14.028 -14.472 25.908 1.00 94.88 91 LEU A N 1
ATOM 724 C CA . LEU A 1 91 ? -13.627 -14.636 24.522 1.00 94.88 91 LEU A CA 1
ATOM 725 C C . LEU A 1 91 ? -14.868 -14.949 23.695 1.00 94.88 91 LEU A C 1
ATOM 727 O O . LEU A 1 91 ? -15.453 -16.026 23.826 1.00 94.88 91 LEU A O 1
ATOM 731 N N . PHE A 1 92 ? -15.249 -14.014 22.837 1.00 95.06 92 PHE A N 1
ATOM 732 C CA . PHE A 1 92 ? -16.213 -14.262 21.778 1.00 95.06 92 PHE A CA 1
ATOM 733 C C . PHE A 1 92 ? -15.508 -15.108 20.711 1.00 95.06 92 PHE A C 1
ATOM 735 O O . PHE A 1 92 ? -14.311 -14.946 20.461 1.00 95.06 92 PHE A O 1
ATOM 742 N N . LYS A 1 93 ? -16.218 -16.078 20.132 1.00 94.12 93 LYS A N 1
ATOM 743 C CA . LYS A 1 93 ? -15.699 -16.930 19.061 1.00 94.12 93 LYS A CA 1
ATOM 744 C C . LYS A 1 93 ? -16.743 -17.113 17.968 1.00 94.12 93 LYS A C 1
ATOM 746 O O . LYS A 1 93 ? -17.789 -17.722 18.209 1.00 94.12 93 LYS A O 1
ATOM 751 N N . GLY A 1 94 ? -16.402 -16.683 16.756 1.00 94.62 94 GLY A N 1
ATOM 752 C CA . GLY A 1 94 ? -17.277 -16.763 15.588 1.00 94.62 94 GLY A CA 1
ATOM 753 C C . GLY A 1 94 ? -18.349 -15.672 15.548 1.00 94.62 94 GLY A C 1
ATOM 754 O O . GLY A 1 94 ? -18.199 -14.600 16.129 1.00 94.62 94 GLY A O 1
ATOM 755 N N . GLU A 1 95 ? -19.431 -15.952 14.828 1.00 96.44 95 GLU A N 1
ATOM 756 C CA . GLU A 1 95 ? -20.485 -14.986 14.512 1.00 96.44 95 GLU A CA 1
ATOM 757 C C . GLU A 1 95 ? -21.663 -15.056 15.491 1.00 96.44 95 GLU A C 1
ATOM 759 O O . GLU A 1 95 ? -22.235 -16.125 15.706 1.00 96.44 95 GLU A O 1
ATOM 764 N N . PHE A 1 96 ? -22.031 -13.907 16.055 1.00 95.75 96 PHE A N 1
ATOM 765 C CA . PHE A 1 96 ? -23.160 -13.681 16.950 1.00 95.75 96 PHE A CA 1
ATOM 766 C C . PHE A 1 96 ? -24.209 -12.856 16.205 1.00 95.75 96 PHE A C 1
ATOM 768 O O . PHE A 1 96 ? -24.092 -11.638 16.106 1.00 95.75 96 PHE A O 1
ATOM 775 N N . ALA A 1 97 ? -25.217 -13.550 15.691 1.00 93.00 97 ALA A N 1
ATOM 776 C CA . ALA A 1 97 ? -26.354 -12.998 14.963 1.00 93.00 97 ALA A CA 1
ATOM 777 C C . ALA A 1 97 ? -27.633 -13.730 15.402 1.00 93.00 97 ALA A C 1
ATOM 779 O O . ALA A 1 97 ? -27.553 -14.836 15.953 1.00 93.00 97 ALA A O 1
ATOM 780 N N . ASP A 1 98 ? -28.795 -13.116 15.170 1.00 91.56 98 ASP A N 1
ATOM 781 C CA . ASP A 1 98 ? -30.125 -13.674 15.472 1.00 91.56 98 ASP A CA 1
ATOM 782 C C . ASP A 1 98 ? -30.340 -14.090 16.944 1.00 91.56 98 ASP A C 1
ATOM 784 O O . ASP A 1 98 ? -31.179 -14.944 17.257 1.00 91.56 98 ASP A O 1
ATOM 788 N N . LEU A 1 99 ? -29.593 -13.494 17.879 1.00 93.69 99 LEU A N 1
ATOM 789 C CA . LEU A 1 99 ? -29.839 -13.697 19.303 1.00 93.69 99 LEU A CA 1
ATOM 790 C C . LEU A 1 99 ? -31.154 -13.002 19.697 1.00 93.69 99 LEU A C 1
ATOM 792 O O . LEU A 1 99 ? -31.366 -11.852 19.318 1.00 93.69 99 LEU A O 1
ATOM 796 N N . PRO A 1 100 ? -32.038 -13.651 20.479 1.00 94.62 100 PRO A N 1
ATOM 797 C CA . PRO A 1 100 ? -33.317 -13.076 20.899 1.00 94.62 100 PRO A CA 1
ATOM 798 C C . PRO A 1 100 ? -33.138 -12.068 22.050 1.00 94.62 100 PRO A C 1
ATOM 800 O O . PRO A 1 100 ? -33.753 -12.212 23.104 1.00 94.62 100 PRO A O 1
ATOM 803 N N . ILE A 1 101 ? -32.261 -11.085 21.857 1.00 95.19 101 ILE A N 1
ATOM 804 C CA . ILE A 1 101 ? -31.940 -10.007 22.795 1.00 95.19 101 ILE A CA 1
ATOM 805 C C . ILE A 1 101 ? -31.899 -8.680 22.042 1.00 95.19 101 ILE A C 1
ATOM 807 O O . ILE A 1 101 ? -31.545 -8.636 20.865 1.00 95.19 101 ILE A O 1
ATOM 811 N N . ASP A 1 102 ? -32.205 -7.592 22.741 1.00 92.56 102 ASP A N 1
ATOM 812 C CA . ASP A 1 102 ? -32.152 -6.258 22.141 1.00 92.56 102 ASP A CA 1
ATOM 813 C C . ASP A 1 102 ? -30.742 -5.653 22.184 1.00 92.56 102 ASP A C 1
ATOM 815 O O . ASP A 1 102 ? -30.410 -4.836 21.329 1.00 92.56 102 ASP A O 1
ATOM 819 N N . SER A 1 103 ? -29.920 -6.046 23.165 1.00 94.69 103 SER A N 1
ATOM 820 C CA . SER A 1 103 ? -28.554 -5.545 23.374 1.00 94.69 103 SER A CA 1
ATOM 821 C C . SER A 1 103 ? -27.725 -6.501 24.241 1.00 94.69 103 SER A C 1
ATOM 823 O O . SER A 1 103 ? -28.282 -7.345 24.942 1.00 94.69 103 SER A O 1
ATOM 825 N N . ILE A 1 104 ? -26.403 -6.335 24.245 1.00 96.56 104 ILE A N 1
ATOM 826 C CA . ILE A 1 104 ? -25.482 -6.951 25.209 1.00 96.56 104 ILE A CA 1
ATOM 827 C C . ILE A 1 104 ? -25.111 -5.900 26.256 1.00 96.56 104 ILE A C 1
ATOM 829 O O . ILE A 1 104 ? -24.503 -4.886 25.923 1.00 96.56 104 ILE A O 1
ATOM 833 N N . THR A 1 105 ? -25.421 -6.144 27.529 1.00 96.38 105 THR A N 1
ATOM 834 C CA . THR A 1 105 ? -25.087 -5.210 28.616 1.00 96.38 105 THR A CA 1
ATOM 835 C C . THR A 1 105 ? -23.904 -5.708 29.444 1.00 96.38 105 THR A C 1
ATOM 837 O O . THR A 1 105 ? -23.995 -6.748 30.100 1.00 96.38 105 THR A O 1
ATOM 840 N N . ILE A 1 106 ? -22.813 -4.934 29.466 1.00 94.88 106 ILE A N 1
ATOM 841 C CA . ILE A 1 106 ? -21.609 -5.178 30.271 1.00 94.88 106 ILE A CA 1
ATOM 842 C C . ILE A 1 106 ? -21.630 -4.271 31.505 1.00 94.88 106 ILE A C 1
ATOM 844 O O . ILE A 1 106 ? -21.425 -3.060 31.423 1.00 94.88 106 ILE A O 1
ATOM 848 N N . ASN A 1 107 ? -21.880 -4.874 32.664 1.00 92.75 107 ASN A N 1
ATOM 849 C CA . ASN A 1 107 ? -22.094 -4.200 33.951 1.00 92.75 107 ASN A CA 1
ATOM 850 C C . ASN A 1 107 ? -20.994 -4.499 34.991 1.00 92.75 107 ASN A C 1
ATOM 852 O O . ASN A 1 107 ? -21.133 -4.153 36.165 1.00 92.75 107 ASN A O 1
ATOM 856 N N . GLN A 1 108 ? -19.887 -5.109 34.569 1.00 91.38 108 GLN A N 1
ATOM 857 C CA . GLN A 1 108 ? -18.719 -5.381 35.404 1.00 91.38 108 GLN A CA 1
ATOM 858 C C . GLN A 1 108 ? -17.421 -5.179 34.614 1.00 91.38 108 GLN A C 1
ATOM 860 O O . GLN A 1 108 ? -17.391 -5.401 33.405 1.00 91.38 108 GLN A O 1
ATOM 865 N N . GLY A 1 109 ? -16.349 -4.782 35.304 1.00 91.50 109 GLY A N 1
ATOM 866 C CA . GLY A 1 109 ? -15.018 -4.670 34.708 1.00 91.50 109 GLY A CA 1
ATOM 867 C C . GLY A 1 109 ? -14.518 -6.034 34.237 1.00 91.50 109 GLY A C 1
ATOM 868 O O . GLY A 1 109 ? -14.433 -6.970 35.035 1.00 91.50 109 GLY A O 1
ATOM 869 N N . ILE A 1 110 ? -14.241 -6.154 32.940 1.00 92.62 110 ILE A N 1
ATOM 870 C CA . ILE A 1 110 ? -13.799 -7.395 32.302 1.00 92.62 110 ILE A CA 1
ATOM 871 C C . ILE A 1 110 ? -13.132 -7.098 30.955 1.00 92.62 110 ILE A C 1
ATOM 873 O O . ILE A 1 110 ? -13.424 -6.091 30.310 1.00 92.62 110 ILE A O 1
ATOM 877 N N . HIS A 1 111 ? -12.252 -7.981 30.495 1.00 94.00 111 HIS A N 1
ATOM 878 C CA . HIS A 1 111 ? -11.735 -7.931 29.132 1.00 94.00 111 HIS A CA 1
ATOM 879 C C . HIS A 1 111 ? -12.584 -8.795 28.195 1.00 94.00 111 HIS A C 1
ATOM 881 O O . HIS A 1 111 ? -12.903 -9.942 28.497 1.00 94.00 111 HIS A O 1
ATOM 887 N N . ILE A 1 112 ? -12.927 -8.255 27.036 1.00 94.94 112 ILE A N 1
ATOM 888 C CA . ILE A 1 112 ? -13.723 -8.896 25.998 1.00 94.94 112 ILE A CA 1
ATOM 889 C C . ILE A 1 112 ? -12.850 -8.992 24.751 1.00 94.94 112 ILE A C 1
ATOM 891 O O . ILE A 1 112 ? -12.444 -7.978 24.186 1.00 94.94 112 ILE A O 1
ATOM 895 N N . LEU A 1 113 ? -12.533 -10.218 24.343 1.00 94.44 113 LEU A N 1
ATOM 896 C CA . LEU A 1 113 ? -11.635 -10.485 23.223 1.00 94.44 113 LEU A CA 1
ATOM 897 C C . LEU A 1 113 ? -12.358 -11.268 22.132 1.00 94.44 113 LEU A C 1
ATOM 899 O O . LEU A 1 113 ? -13.104 -12.203 22.420 1.00 94.44 113 LEU A O 1
ATOM 903 N N . GLY A 1 114 ? -12.105 -10.917 2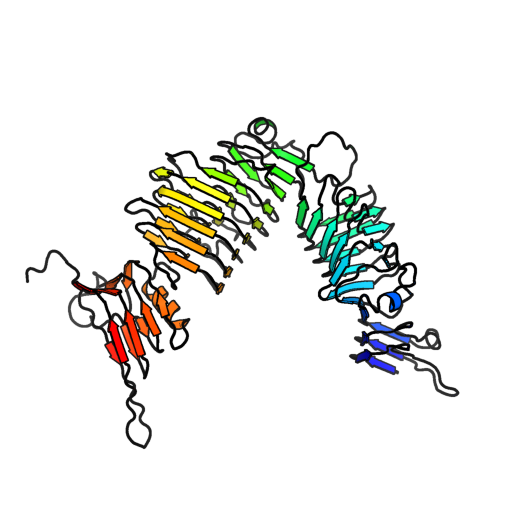0.881 1.00 91.69 114 GLY A N 1
ATOM 904 C CA . GLY A 1 114 ? -12.573 -11.653 19.723 1.00 91.69 114 GLY A CA 1
ATOM 905 C C . GLY A 1 114 ? -11.556 -12.684 19.251 1.00 91.69 114 GLY A C 1
ATOM 906 O O . GLY A 1 114 ? -10.360 -12.417 19.145 1.00 91.69 114 GLY A O 1
ATOM 907 N N . VAL A 1 115 ? -12.052 -13.875 18.936 1.00 89.94 115 VAL A N 1
ATOM 908 C CA . VAL A 1 115 ? -11.347 -14.896 18.157 1.00 89.94 115 VAL A CA 1
ATOM 909 C C . VAL A 1 115 ? -12.162 -15.123 16.893 1.00 89.94 115 VAL A C 1
ATOM 911 O O . VAL A 1 115 ? -13.211 -15.770 16.953 1.00 89.94 115 VAL A O 1
ATOM 914 N N . ASP A 1 116 ? -11.738 -14.512 15.784 1.00 88.69 116 ASP A N 1
ATOM 915 C CA . ASP A 1 116 ? -12.497 -14.462 14.523 1.00 88.69 116 ASP A CA 1
ATOM 916 C C . ASP A 1 116 ? -13.968 -14.084 14.770 1.00 88.69 116 ASP A C 1
ATOM 918 O O . ASP A 1 116 ? -14.898 -14.786 14.369 1.00 88.69 116 ASP A O 1
ATOM 922 N N . SER A 1 117 ? -14.172 -13.036 15.575 1.00 92.31 117 SER A N 1
ATOM 923 C CA . SER A 1 117 ? -15.479 -12.718 16.146 1.00 92.31 117 SER A CA 1
ATOM 924 C C . SER A 1 117 ? -16.193 -11.609 15.415 1.00 92.31 117 SER A C 1
ATOM 926 O O . SER A 1 117 ? -15.610 -10.565 15.120 1.00 92.31 117 SER A O 1
ATOM 928 N N . LYS A 1 118 ? -17.485 -11.838 15.201 1.00 96.00 118 LYS A N 1
ATOM 929 C CA . LYS A 1 118 ? -18.387 -10.918 14.527 1.00 96.00 118 LYS A CA 1
ATOM 930 C C . LYS A 1 118 ? -19.683 -10.806 15.322 1.00 96.00 118 LYS A C 1
ATOM 932 O O . LYS A 1 118 ? -20.249 -11.834 15.676 1.00 96.00 118 LYS A O 1
ATOM 937 N N . ILE A 1 119 ? -20.134 -9.595 15.622 1.00 95.06 119 ILE A N 1
ATOM 938 C CA . ILE A 1 119 ? -21.405 -9.323 16.304 1.00 95.06 119 ILE A CA 1
ATOM 939 C C . ILE A 1 119 ? -22.272 -8.510 15.351 1.00 95.06 119 ILE A C 1
ATOM 941 O O . ILE A 1 119 ? -21.861 -7.427 14.936 1.00 95.06 119 ILE A O 1
ATOM 945 N N . GLU A 1 120 ? -23.440 -9.040 14.998 1.00 93.88 120 GLU A N 1
ATOM 946 C CA . GLU A 1 120 ? -24.359 -8.426 14.040 1.00 93.88 120 GLU A CA 1
ATOM 947 C C . GLU A 1 120 ? -25.636 -7.930 14.719 1.00 93.88 120 GLU A C 1
ATOM 949 O O . GLU A 1 120 ? -26.266 -8.671 15.469 1.00 93.88 120 GLU A O 1
ATOM 954 N N . ASP A 1 121 ? -26.020 -6.683 14.438 1.00 91.56 121 ASP A N 1
ATOM 955 C CA . ASP A 1 121 ? -27.309 -6.058 14.787 1.00 91.56 121 ASP A CA 1
ATOM 956 C C . ASP A 1 121 ? -27.702 -6.062 16.278 1.00 91.56 121 ASP A C 1
ATOM 958 O O . ASP A 1 121 ? -28.868 -5.834 16.644 1.00 91.56 121 ASP A O 1
ATOM 962 N N . ILE A 1 122 ? -26.712 -6.257 17.152 1.00 92.81 122 ILE A N 1
ATOM 963 C CA . ILE A 1 122 ? -26.857 -6.285 18.608 1.00 92.81 122 ILE A CA 1
ATOM 964 C C . ILE A 1 122 ? -25.973 -5.188 19.228 1.00 92.81 122 ILE A C 1
ATOM 966 O O . ILE A 1 122 ? -24.758 -5.369 19.330 1.00 92.81 122 ILE A O 1
ATOM 970 N N . PRO A 1 123 ? -26.561 -4.060 19.662 1.00 93.12 123 PRO A N 1
ATOM 971 C CA . PRO A 1 123 ? -25.867 -2.995 20.383 1.00 93.12 123 PRO A CA 1
ATOM 972 C C . PRO A 1 123 ? -25.212 -3.458 21.681 1.00 93.12 123 PRO A C 1
ATOM 974 O O . PRO A 1 123 ? -25.691 -4.386 22.339 1.00 93.12 123 PRO A O 1
ATOM 977 N N . LEU A 1 124 ? -24.169 -2.745 22.100 1.00 95.62 124 LEU A N 1
ATOM 978 C CA . LEU A 1 124 ? -23.508 -2.934 23.385 1.00 95.62 124 LEU A CA 1
ATOM 979 C C . LEU A 1 124 ? -23.796 -1.763 24.327 1.00 95.62 124 LEU A C 1
ATOM 981 O O . LEU A 1 124 ? -23.554 -0.603 24.002 1.00 95.62 124 LEU A O 1
ATOM 985 N N . ILE A 1 125 ? -24.261 -2.081 25.533 1.00 95.56 125 ILE A N 1
ATOM 986 C CA . ILE A 1 125 ? -24.480 -1.121 26.619 1.00 95.56 125 ILE A CA 1
ATOM 987 C C . ILE A 1 125 ? -23.422 -1.361 27.692 1.00 95.56 125 ILE A C 1
ATOM 989 O O . ILE A 1 125 ? -23.314 -2.456 28.244 1.00 95.56 125 ILE A O 1
ATOM 993 N N . ILE A 1 126 ? -22.640 -0.337 28.012 1.00 95.56 126 ILE A N 1
ATOM 994 C CA . ILE A 1 126 ? -21.525 -0.417 28.952 1.00 95.56 126 ILE A CA 1
ATOM 995 C C . ILE A 1 126 ? -21.818 0.489 30.147 1.00 95.56 126 ILE A C 1
ATOM 997 O O . ILE A 1 126 ? -21.871 1.712 30.024 1.00 95.56 126 ILE A O 1
ATOM 1001 N N . SER A 1 127 ? -21.985 -0.129 31.316 1.00 94.06 127 SER A N 1
ATOM 1002 C CA . SER A 1 127 ? -22.341 0.544 32.576 1.00 94.06 127 SER A CA 1
ATOM 1003 C C . SER A 1 127 ? -21.325 0.304 33.699 1.00 94.06 127 SER A C 1
ATOM 1005 O O . SER A 1 127 ? -21.614 0.523 34.876 1.00 94.06 127 SER A O 1
ATOM 1007 N N . SER A 1 128 ? -20.121 -0.162 33.354 1.00 93.69 128 SER A N 1
ATOM 1008 C CA . SER A 1 128 ? -19.022 -0.383 34.295 1.00 93.69 128 SER A CA 1
ATOM 1009 C C . SER A 1 128 ? -17.683 0.076 33.730 1.00 93.69 128 SER A C 1
ATOM 1011 O O . SER A 1 128 ? -17.495 0.130 32.519 1.00 93.69 128 SER A O 1
ATOM 1013 N N . SER A 1 129 ? -16.750 0.395 34.622 1.00 93.56 129 SER A N 1
ATOM 1014 C CA . SER A 1 129 ? -15.400 0.864 34.293 1.00 93.56 129 SER A CA 1
ATOM 1015 C C . SER A 1 129 ? -14.397 -0.289 34.173 1.00 93.56 129 SER A C 1
ATOM 1017 O O . SER A 1 129 ? -14.629 -1.383 34.688 1.00 93.56 129 SER A O 1
ATOM 1019 N N . ASN A 1 130 ? -13.220 -0.007 33.604 1.00 93.56 130 ASN A N 1
ATOM 1020 C CA . ASN A 1 130 ? -12.112 -0.961 33.426 1.00 93.56 130 ASN A CA 1
ATOM 1021 C C . ASN A 1 130 ? -12.481 -2.134 32.503 1.00 93.56 130 ASN A C 1
ATOM 1023 O O . ASN A 1 130 ? -12.366 -3.303 32.876 1.00 93.56 130 ASN A O 1
ATOM 1027 N N . ILE A 1 131 ? -12.947 -1.805 31.299 1.00 94.31 131 ILE A N 1
ATOM 1028 C CA . ILE A 1 131 ? -13.310 -2.779 30.266 1.00 94.31 131 ILE A CA 1
ATOM 1029 C C . ILE A 1 131 ? -12.383 -2.612 29.069 1.00 94.31 131 ILE A C 1
ATOM 1031 O O . ILE A 1 131 ? -12.047 -1.495 28.675 1.00 94.31 131 ILE A O 1
ATOM 1035 N N . LYS A 1 132 ? -11.991 -3.733 28.468 1.00 94.69 132 LYS A N 1
ATOM 1036 C CA . LYS A 1 132 ? -11.194 -3.762 27.239 1.00 94.69 132 LYS A CA 1
ATOM 1037 C C . LYS A 1 132 ? -11.950 -4.538 26.165 1.00 94.69 132 LYS A C 1
ATOM 1039 O O . LYS A 1 132 ? -12.350 -5.658 26.441 1.00 94.69 132 LYS A O 1
ATOM 1044 N N . PHE A 1 133 ? -12.100 -3.978 24.970 1.00 95.25 133 PHE A N 1
ATOM 1045 C CA . PHE A 1 133 ? -12.601 -4.655 23.772 1.00 95.25 133 PHE A CA 1
ATOM 1046 C C . PHE A 1 133 ? -11.463 -4.823 22.773 1.00 95.25 133 PHE A C 1
ATOM 1048 O O . PHE A 1 133 ? -10.804 -3.838 22.429 1.00 95.25 133 PHE A O 1
ATOM 1055 N N . GLU A 1 134 ? -11.227 -6.045 22.302 1.00 95.19 134 GLU A N 1
ATOM 1056 C CA . GLU A 1 134 ? -10.099 -6.334 21.418 1.00 95.19 134 GLU A CA 1
ATOM 1057 C C . GLU A 1 134 ? -10.439 -7.338 20.311 1.00 95.19 134 GLU A C 1
ATOM 1059 O O . GLU A 1 134 ? -10.977 -8.402 20.608 1.00 95.19 134 GLU A O 1
ATOM 1064 N N . ASN A 1 135 ? -10.046 -7.055 19.063 1.00 93.25 135 ASN A N 1
ATOM 1065 C CA . ASN A 1 135 ? -10.144 -7.974 17.914 1.00 93.25 135 ASN A CA 1
ATOM 1066 C C . ASN A 1 135 ? -11.574 -8.435 17.558 1.00 93.25 135 ASN A C 1
ATOM 1068 O O . ASN A 1 135 ? -11.778 -9.592 17.180 1.00 93.25 135 ASN A O 1
ATOM 1072 N N . ILE A 1 136 ? -12.578 -7.562 17.683 1.00 95.12 136 ILE A N 1
ATOM 1073 C CA . ILE A 1 136 ? -13.976 -7.890 17.356 1.00 95.12 136 ILE A CA 1
ATOM 1074 C C . ILE A 1 136 ? -14.462 -7.046 16.174 1.00 95.12 136 ILE A C 1
ATOM 1076 O O . ILE A 1 136 ? -14.181 -5.849 16.083 1.00 95.12 136 ILE A O 1
ATOM 1080 N N . SER A 1 137 ? -15.214 -7.676 15.269 1.00 94.50 137 SER A N 1
ATOM 1081 C CA . SER A 1 137 ? -15.972 -6.995 14.222 1.00 94.50 137 SER A CA 1
ATOM 1082 C C . SER A 1 137 ? -17.416 -6.777 14.681 1.00 94.50 137 SER A C 1
ATOM 1084 O O . SER A 1 137 ? -18.147 -7.730 14.927 1.00 94.50 137 SER A O 1
ATOM 1086 N N . PHE A 1 138 ? -17.833 -5.525 14.805 1.00 93.94 138 PHE A N 1
ATOM 1087 C CA . PHE A 1 138 ? -19.202 -5.122 15.101 1.00 93.94 138 PHE A CA 1
ATOM 1088 C C . PHE A 1 138 ? -19.836 -4.619 13.809 1.00 93.94 138 PHE A C 1
ATOM 1090 O O . PHE A 1 138 ? -19.302 -3.709 13.175 1.00 93.94 138 PHE A O 1
ATOM 1097 N N . ILE A 1 139 ? -20.958 -5.207 13.409 1.00 91.38 139 ILE A N 1
ATOM 1098 C CA . ILE A 1 139 ? -21.733 -4.786 12.242 1.00 91.38 139 ILE A CA 1
ATOM 1099 C C . ILE A 1 139 ? -23.138 -4.479 12.729 1.00 91.38 139 ILE A C 1
ATOM 1101 O O . ILE A 1 139 ? -23.939 -5.381 12.935 1.00 91.38 139 ILE A O 1
ATOM 1105 N N . ILE A 1 140 ? -23.419 -3.204 12.965 1.00 88.38 140 ILE A N 1
ATOM 1106 C CA . ILE A 1 140 ? -24.680 -2.762 13.547 1.00 88.38 140 ILE A CA 1
ATOM 1107 C C . ILE A 1 140 ? -25.470 -2.025 12.474 1.00 88.38 140 ILE A C 1
ATOM 1109 O O . ILE A 1 140 ? -25.109 -0.932 12.040 1.00 88.38 140 ILE A O 1
ATOM 1113 N N . GLN A 1 141 ? -26.531 -2.672 12.017 1.00 81.56 141 GLN A N 1
ATOM 1114 C CA . GLN A 1 141 ? -27.458 -2.169 11.019 1.00 81.56 141 GLN A CA 1
ATOM 1115 C C . GLN A 1 141 ? -28.837 -1.956 11.660 1.00 81.56 141 GLN A C 1
ATOM 1117 O O . GLN A 1 141 ? -29.081 -2.264 12.831 1.00 81.56 141 GLN A O 1
ATOM 1122 N N . ASN A 1 142 ? -29.772 -1.458 10.858 1.00 77.19 142 ASN A N 1
ATOM 1123 C CA . ASN A 1 142 ? -31.177 -1.260 11.182 1.00 77.19 142 ASN A CA 1
ATOM 1124 C C . ASN A 1 142 ? -31.461 -0.134 12.185 1.00 77.19 142 ASN A C 1
ATOM 1126 O O . ASN A 1 142 ? -32.375 -0.270 13.003 1.00 77.19 142 ASN A O 1
ATOM 1130 N N . GLY A 1 143 ? -30.754 0.998 12.114 1.00 75.75 143 GLY A N 1
ATOM 1131 C CA . GLY A 1 143 ? -31.181 2.155 12.911 1.00 75.75 143 GLY A CA 1
ATOM 1132 C C . GLY A 1 143 ? -30.815 2.056 14.400 1.00 75.75 143 GLY A C 1
ATOM 1133 O O . GLY A 1 143 ? -31.560 2.581 15.225 1.00 75.75 143 GLY A O 1
ATOM 1134 N N . LYS A 1 144 ? -29.734 1.342 14.752 1.00 84.94 144 LYS A N 1
ATOM 1135 C CA . LYS A 1 144 ? -29.240 1.219 16.131 1.00 84.94 144 LYS A CA 1
ATOM 1136 C C . LYS A 1 144 ? -27.808 1.740 16.283 1.00 84.94 144 LYS A C 1
ATOM 1138 O O . LYS A 1 144 ? -26.972 1.509 15.413 1.00 84.94 144 LYS A O 1
ATOM 1143 N N . ASP A 1 145 ? -27.512 2.366 17.420 1.00 86.81 145 ASP A N 1
ATOM 1144 C CA . ASP A 1 145 ? -26.141 2.712 17.812 1.00 86.81 145 ASP A CA 1
ATOM 1145 C C . ASP A 1 145 ? -25.358 1.456 18.209 1.00 86.81 145 ASP A C 1
ATOM 1147 O O . ASP A 1 145 ? -25.922 0.504 18.755 1.00 86.81 145 ASP A O 1
ATOM 1151 N N . ALA A 1 146 ? -24.049 1.439 17.945 1.00 90.81 146 ALA A N 1
ATOM 1152 C CA . ALA A 1 146 ? -23.236 0.265 18.251 1.00 90.81 146 ALA A CA 1
ATOM 1153 C C . ALA A 1 146 ? -22.858 0.177 19.731 1.00 90.81 146 ALA A C 1
ATOM 1155 O O . ALA A 1 146 ? -22.958 -0.897 20.325 1.00 90.81 146 ALA A O 1
ATOM 1156 N N . PHE A 1 147 ? -22.450 1.296 20.332 1.00 93.44 147 PHE A N 1
ATOM 1157 C CA . PHE A 1 147 ? -22.015 1.351 21.723 1.00 93.44 147 PHE A CA 1
ATOM 1158 C C . PHE A 1 147 ? -22.666 2.504 22.481 1.00 93.44 147 PHE A C 1
ATOM 1160 O O . PHE A 1 147 ? -22.587 3.651 22.051 1.00 93.44 147 PHE A O 1
ATOM 1167 N N . HIS A 1 148 ? -23.202 2.213 23.665 1.00 93.50 148 HIS A N 1
ATOM 1168 C CA . HIS A 1 148 ? -23.642 3.208 24.642 1.00 93.50 148 HIS A CA 1
ATOM 1169 C C . HIS A 1 148 ? -22.811 3.102 25.917 1.00 93.50 148 HIS A C 1
ATOM 1171 O O . HIS A 1 148 ? -22.799 2.057 26.567 1.00 93.50 148 HIS A O 1
ATOM 1177 N N . LEU A 1 149 ? -22.123 4.183 26.279 1.00 92.56 149 LEU A N 1
ATOM 1178 C CA . LEU A 1 149 ? -21.280 4.272 27.465 1.00 92.56 149 LEU A CA 1
ATOM 1179 C C . LEU A 1 149 ? -21.827 5.358 28.388 1.00 92.56 149 LEU A C 1
ATOM 1181 O O . LEU A 1 149 ? -21.951 6.512 27.976 1.00 92.56 149 LEU A O 1
ATOM 1185 N N . ASP A 1 150 ? -22.140 4.994 29.632 1.00 90.06 150 ASP A N 1
ATOM 1186 C CA . ASP A 1 150 ? -22.757 5.909 30.594 1.00 90.06 150 ASP A CA 1
ATOM 1187 C C . ASP A 1 150 ? -22.020 5.922 31.937 1.00 90.06 150 ASP A C 1
ATOM 1189 O O . ASP A 1 150 ? -22.048 4.944 32.684 1.00 90.06 150 ASP A O 1
ATOM 1193 N N . ASN A 1 151 ? -21.390 7.058 32.258 1.00 90.19 151 ASN A N 1
ATOM 1194 C CA . ASN A 1 151 ? -20.640 7.293 33.492 1.00 90.19 151 ASN A CA 1
ATOM 1195 C C . ASN A 1 151 ? -19.533 6.253 33.752 1.00 90.19 151 ASN A C 1
ATOM 1197 O O . ASN A 1 151 ? -19.346 5.798 34.885 1.00 90.19 151 ASN A O 1
ATOM 1201 N N . VAL A 1 152 ? -18.790 5.873 32.707 1.00 90.38 152 VAL A N 1
ATOM 1202 C CA . VAL A 1 152 ? -17.736 4.852 32.794 1.00 90.38 152 VAL A CA 1
ATOM 1203 C C . VAL A 1 152 ? -16.341 5.416 32.552 1.00 90.38 152 VAL A C 1
ATOM 1205 O O . VAL A 1 152 ? -16.140 6.361 31.801 1.00 90.38 152 VAL A O 1
ATOM 1208 N N . GLU A 1 153 ? -15.331 4.810 33.164 1.00 90.19 153 GLU A N 1
ATOM 1209 C CA . GLU A 1 153 ? -13.932 5.211 33.003 1.00 90.19 153 GLU A CA 1
ATOM 1210 C C . GLU A 1 153 ? -13.041 4.020 32.636 1.00 90.19 153 GLU A C 1
ATOM 1212 O O . GLU A 1 153 ? -13.374 2.862 32.897 1.00 90.19 153 GLU A O 1
ATOM 1217 N N . ASN A 1 154 ? -11.867 4.307 32.068 1.00 87.81 154 ASN A N 1
ATOM 1218 C CA . ASN A 1 154 ? -10.868 3.308 31.681 1.00 87.81 154 ASN A CA 1
ATOM 1219 C C . ASN A 1 154 ? -11.426 2.243 30.725 1.00 87.81 154 ASN A C 1
ATOM 1221 O O . ASN A 1 154 ? -11.179 1.049 30.901 1.00 87.81 154 ASN A O 1
ATOM 1225 N N . ILE A 1 155 ? -12.191 2.672 29.720 1.00 90.88 155 ILE A N 1
ATOM 1226 C CA . ILE A 1 155 ? -12.635 1.788 28.639 1.00 90.88 155 ILE A CA 1
ATOM 1227 C C . ILE A 1 155 ? -11.599 1.824 27.523 1.00 90.88 155 ILE A C 1
ATOM 1229 O O . ILE A 1 155 ? -11.142 2.898 27.145 1.00 90.88 155 ILE A O 1
ATOM 1233 N N . SER A 1 156 ? -11.199 0.667 27.005 1.00 89.38 156 SER A N 1
ATOM 1234 C CA . SER A 1 156 ? -10.223 0.578 25.918 1.00 89.38 156 SER A CA 1
ATOM 1235 C C . SER A 1 156 ? -10.778 -0.209 24.739 1.00 89.38 156 SER A C 1
ATOM 1237 O O . SER A 1 156 ? -11.209 -1.343 24.916 1.00 89.38 156 SER A O 1
ATOM 1239 N N . PHE A 1 157 ? -10.706 0.362 23.541 1.00 88.81 157 PHE A N 1
ATOM 1240 C CA . PHE A 1 157 ? -10.994 -0.313 22.275 1.00 88.81 157 PHE A CA 1
ATOM 1241 C C . PHE A 1 157 ? -9.684 -0.495 21.510 1.00 88.81 157 PHE A C 1
ATOM 1243 O O . PHE A 1 157 ? -9.007 0.496 21.230 1.00 88.81 157 PHE A O 1
ATOM 1250 N N . LEU A 1 158 ? -9.307 -1.735 21.194 1.00 85.38 158 LEU A N 1
ATOM 1251 C CA . LEU A 1 158 ? -8.088 -2.043 20.448 1.00 85.38 158 LEU A CA 1
ATOM 1252 C C . LEU A 1 158 ? -8.356 -2.959 19.255 1.00 85.38 158 LEU A C 1
ATOM 1254 O O . LEU A 1 158 ? -8.918 -4.038 19.428 1.00 85.38 158 LEU A O 1
ATOM 1258 N N . ASN A 1 159 ? -7.909 -2.566 18.063 1.00 85.12 159 ASN A N 1
ATOM 1259 C CA . ASN A 1 159 ? -7.985 -3.401 16.858 1.00 85.12 159 ASN A CA 1
ATOM 1260 C C . ASN A 1 159 ? -9.392 -3.972 16.577 1.00 85.12 159 ASN A C 1
ATOM 1262 O O . ASN A 1 159 ? -9.558 -5.136 16.208 1.00 85.12 159 ASN A O 1
ATOM 1266 N N . ASN A 1 160 ? -10.433 -3.172 16.813 1.00 88.31 160 ASN A N 1
ATOM 1267 C CA . ASN A 1 160 ? -11.805 -3.542 16.475 1.00 88.31 160 ASN A CA 1
ATOM 1268 C C . ASN A 1 160 ? -12.189 -2.972 15.111 1.00 88.31 160 ASN A C 1
ATOM 1270 O O . ASN A 1 160 ? -11.689 -1.928 14.697 1.00 88.31 160 ASN A O 1
ATOM 1274 N N . THR A 1 161 ? -13.127 -3.627 14.433 1.00 84.25 161 THR A N 1
ATOM 1275 C CA . THR A 1 161 ? -13.816 -3.050 13.272 1.00 84.25 161 THR A CA 1
ATOM 1276 C C . THR A 1 161 ? -15.250 -2.740 13.672 1.00 84.25 161 THR A C 1
ATOM 1278 O O . THR A 1 161 ? -15.948 -3.647 14.104 1.00 84.25 161 THR A O 1
ATOM 1281 N N . ILE A 1 162 ? -15.708 -1.499 13.539 1.00 89.31 162 ILE A N 1
ATOM 1282 C CA . ILE A 1 162 ? -17.070 -1.084 13.895 1.00 89.31 162 ILE A CA 1
ATOM 1283 C C . ILE A 1 162 ? -17.733 -0.531 12.643 1.00 89.31 162 ILE A C 1
ATOM 1285 O O . ILE A 1 162 ? -17.296 0.484 12.123 1.00 89.31 162 ILE A O 1
ATOM 1289 N N . THR A 1 163 ? -18.771 -1.194 12.148 1.00 85.88 163 THR A N 1
ATOM 1290 C CA . THR A 1 163 ? -19.556 -0.752 10.992 1.00 85.88 163 THR A CA 1
ATOM 1291 C C . THR A 1 163 ? -20.950 -0.356 11.453 1.00 85.88 163 THR A C 1
ATOM 1293 O O . THR A 1 163 ? -21.632 -1.183 12.056 1.00 85.88 163 THR A O 1
ATOM 1296 N N . VAL A 1 164 ? -21.372 0.876 11.162 1.00 84.06 164 VAL A N 1
ATOM 1297 C CA . VAL A 1 164 ? -22.714 1.395 11.485 1.00 84.06 164 VAL A CA 1
ATOM 1298 C C . VAL A 1 164 ? -23.442 1.928 10.251 1.00 84.06 164 VAL A C 1
ATOM 1300 O O . VAL A 1 164 ? -22.819 2.448 9.319 1.00 84.06 164 VAL A O 1
ATOM 1303 N N . ASP A 1 165 ? -24.769 1.784 10.237 1.00 77.25 165 ASP A N 1
ATOM 1304 C CA . ASP A 1 165 ? -25.649 2.271 9.170 1.00 77.25 165 ASP A CA 1
ATOM 1305 C C . ASP A 1 165 ? -26.267 3.662 9.430 1.00 77.25 165 ASP A C 1
ATOM 1307 O O . ASP A 1 165 ? -25.920 4.372 10.374 1.00 77.25 165 ASP A O 1
ATOM 1311 N N . SER A 1 166 ? -27.157 4.076 8.523 1.00 60.56 166 SER A N 1
ATOM 1312 C CA . SER A 1 166 ? -27.384 5.457 8.090 1.00 60.56 166 SER A CA 1
ATOM 1313 C C . SER A 1 166 ? -28.061 6.443 9.051 1.00 60.56 166 SER A C 1
ATOM 1315 O O . SER A 1 166 ? -28.515 7.502 8.626 1.00 60.56 166 SER A O 1
ATOM 1317 N N . ALA A 1 167 ? -28.160 6.137 10.338 1.00 67.94 167 ALA A N 1
ATOM 1318 C CA . ALA A 1 167 ? -28.767 7.047 11.310 1.00 67.94 167 ALA A CA 1
ATOM 1319 C C . ALA A 1 167 ? -28.081 7.043 12.680 1.00 67.94 167 ALA A C 1
ATOM 1321 O O . ALA A 1 167 ? -28.530 7.764 13.569 1.00 67.94 167 ALA A O 1
ATOM 1322 N N . ASN A 1 168 ? -27.001 6.277 12.853 1.00 75.56 168 ASN A N 1
ATOM 1323 C CA . ASN A 1 168 ? -26.536 5.889 14.181 1.00 75.56 168 ASN A CA 1
ATOM 1324 C C . ASN A 1 168 ? -25.071 6.202 14.424 1.00 75.56 168 ASN A C 1
ATOM 1326 O O . ASN A 1 168 ? -24.278 6.393 13.501 1.00 75.56 168 ASN A O 1
ATOM 1330 N N . TYR A 1 169 ? -24.723 6.205 15.700 1.00 80.44 169 TYR A N 1
ATOM 1331 C CA . TYR A 1 169 ? -23.385 6.437 16.194 1.00 80.44 169 TYR A CA 1
ATOM 1332 C C . TYR A 1 169 ? -22.665 5.105 16.411 1.00 80.44 169 TYR A C 1
ATOM 1334 O O . TYR A 1 169 ? -23.213 4.146 16.964 1.00 80.44 169 TYR A O 1
ATOM 1342 N N . ALA A 1 170 ? -21.388 5.056 16.033 1.00 83.50 170 ALA A N 1
ATOM 1343 C CA . ALA A 1 170 ? -20.506 3.979 16.457 1.00 83.50 170 ALA A CA 1
ATOM 1344 C C . ALA A 1 170 ? -20.323 4.022 17.979 1.00 83.50 170 ALA A C 1
ATOM 1346 O O . ALA A 1 170 ? -20.367 2.982 18.624 1.00 83.50 170 ALA A O 1
ATOM 1347 N N . LEU A 1 171 ? -20.177 5.213 18.568 1.00 85.69 171 LEU A N 1
ATOM 1348 C CA . LEU A 1 171 ? -20.126 5.375 20.021 1.00 85.69 171 LEU A CA 1
ATOM 1349 C C . LEU A 1 171 ? -21.013 6.527 20.495 1.00 85.69 171 LEU A C 1
ATOM 1351 O O . LEU A 1 171 ? -20.920 7.639 19.985 1.00 85.69 171 LEU A O 1
ATOM 1355 N N . VAL A 1 172 ? -21.809 6.276 21.529 1.00 86.44 172 VAL A N 1
ATOM 1356 C CA . VAL A 1 172 ? -22.556 7.277 22.294 1.00 86.44 172 VAL A CA 1
ATOM 1357 C C . VAL A 1 172 ? -21.961 7.352 23.694 1.00 86.44 172 VAL A C 1
ATOM 1359 O O . VAL A 1 172 ? -22.009 6.377 24.445 1.00 86.44 172 VAL A O 1
ATOM 1362 N N . LEU A 1 173 ? -21.388 8.502 24.040 1.00 79.75 173 LEU A N 1
ATOM 1363 C CA . LEU A 1 173 ? -20.637 8.724 25.272 1.00 79.75 173 LEU A CA 1
ATOM 1364 C C . LEU A 1 173 ? -21.348 9.742 26.166 1.00 79.75 173 LEU A C 1
ATOM 1366 O O . LEU A 1 173 ? -21.550 10.895 25.781 1.00 79.75 173 LEU A O 1
ATOM 1370 N N . ASN A 1 174 ? -21.688 9.311 27.379 1.00 82.00 174 ASN A N 1
ATOM 1371 C CA . ASN A 1 174 ? -22.226 10.151 28.444 1.00 82.00 174 ASN A CA 1
ATOM 1372 C C . ASN A 1 174 ? -21.273 10.110 29.645 1.00 82.00 174 ASN A C 1
ATOM 1374 O O . ASN A 1 174 ? -21.079 9.048 30.242 1.00 82.00 174 ASN A O 1
ATOM 1378 N N . ASN A 1 175 ? -20.645 11.242 29.970 1.00 79.12 175 ASN A N 1
ATOM 1379 C CA . ASN A 1 175 ? -19.648 11.417 31.029 1.00 79.12 175 ASN A CA 1
ATOM 1380 C C . ASN A 1 175 ? -18.647 10.244 31.163 1.00 79.12 175 ASN A C 1
ATOM 1382 O O . ASN A 1 175 ? -18.461 9.681 32.244 1.00 79.12 175 ASN A O 1
ATOM 1386 N N . SER A 1 176 ? -18.049 9.831 30.043 1.00 79.31 176 SER A N 1
ATOM 1387 C CA . SER A 1 176 ? -17.242 8.614 29.940 1.00 79.31 176 SER A CA 1
ATOM 1388 C C . SER A 1 176 ? -15.804 8.875 29.484 1.00 79.31 176 SER A C 1
ATOM 1390 O O . SER A 1 176 ? -15.542 9.778 28.693 1.00 79.31 176 SER A O 1
ATOM 1392 N N . LYS A 1 177 ? -14.846 8.075 29.968 1.00 77.75 177 LYS A N 1
ATOM 1393 C CA . LYS A 1 177 ? -13.422 8.162 29.596 1.00 77.75 177 LYS A CA 1
ATOM 1394 C C . LYS A 1 177 ? -12.969 6.915 28.857 1.00 77.75 177 LYS A C 1
ATOM 1396 O O . LYS A 1 177 ? -12.913 5.831 29.451 1.00 77.75 177 LYS A O 1
ATOM 1401 N N . ILE A 1 178 ? -12.594 7.088 27.594 1.00 80.56 178 ILE A N 1
ATOM 1402 C CA . ILE A 1 178 ? -12.201 5.984 26.719 1.00 80.56 178 ILE A CA 1
ATOM 1403 C C . ILE A 1 178 ? -10.828 6.207 26.082 1.00 80.56 178 ILE A C 1
ATOM 1405 O O . ILE A 1 178 ? -10.378 7.336 25.888 1.00 80.56 178 ILE A O 1
ATOM 1409 N N . ASN A 1 179 ? -10.188 5.103 25.720 1.00 73.25 179 ASN A N 1
ATOM 1410 C CA . ASN A 1 179 ? -8.987 5.047 24.904 1.00 73.25 179 ASN A CA 1
ATOM 1411 C C . ASN A 1 179 ? -9.271 4.187 23.668 1.00 73.25 179 ASN A C 1
ATOM 1413 O O . ASN A 1 179 ? -9.773 3.069 23.796 1.00 73.25 179 ASN A O 1
ATOM 1417 N N . MET A 1 180 ? -8.950 4.692 22.483 1.00 74.56 180 MET A N 1
ATOM 1418 C CA . MET A 1 180 ? -9.124 3.965 21.227 1.00 74.56 180 MET A CA 1
ATOM 1419 C C . MET A 1 180 ? -7.781 3.875 20.510 1.00 74.56 180 MET A C 1
ATOM 1421 O O . MET A 1 180 ? -7.140 4.901 20.300 1.00 74.56 180 MET A O 1
ATOM 1425 N N . VAL A 1 181 ? -7.351 2.676 20.116 1.00 71.94 181 VAL A N 1
ATOM 1426 C CA . VAL A 1 181 ? -6.095 2.435 19.382 1.00 71.94 181 VAL A CA 1
ATOM 1427 C C . VAL A 1 181 ? -6.332 1.388 18.286 1.00 71.94 181 VAL A C 1
ATOM 1429 O O . VAL A 1 181 ? -6.981 0.379 18.549 1.00 71.94 181 VAL A O 1
ATOM 1432 N N . ASP A 1 182 ? -5.827 1.603 17.071 1.00 67.44 182 ASP A N 1
ATOM 1433 C CA . ASP A 1 182 ? -5.896 0.649 15.946 1.00 67.44 182 ASP A CA 1
ATOM 1434 C C . ASP A 1 182 ? -7.309 0.225 15.511 1.00 67.44 182 ASP A C 1
ATOM 1436 O O . ASP A 1 182 ? -7.480 -0.814 14.880 1.00 67.44 182 ASP A O 1
ATOM 1440 N N . ASN A 1 183 ? -8.359 0.982 15.840 1.00 69.81 183 ASN A N 1
ATOM 1441 C CA . ASN A 1 183 ? -9.717 0.614 15.429 1.00 69.81 183 ASN A CA 1
ATOM 1442 C C . ASN A 1 183 ? -10.035 1.132 14.020 1.00 69.81 183 ASN A C 1
ATOM 1444 O O . ASN A 1 183 ? -9.643 2.239 13.653 1.00 69.81 183 ASN A O 1
ATOM 1448 N N . LEU A 1 184 ? -10.819 0.361 13.263 1.00 72.50 184 LEU A N 1
ATOM 1449 C CA . LEU A 1 184 ? -11.418 0.760 11.991 1.00 72.50 184 LEU A CA 1
ATOM 1450 C C . LEU A 1 184 ? -12.913 1.022 12.194 1.00 72.50 184 LEU A C 1
ATOM 1452 O O . LEU A 1 184 ? -13.679 0.093 12.436 1.00 72.50 184 LEU A O 1
ATOM 1456 N N . ILE A 1 185 ? -13.345 2.273 12.075 1.00 75.62 185 ILE A N 1
ATOM 1457 C CA . ILE A 1 185 ? -14.755 2.662 12.174 1.00 75.62 185 ILE A CA 1
ATOM 1458 C C . ILE A 1 185 ? -15.264 2.990 10.772 1.00 75.62 185 ILE A C 1
ATOM 1460 O O . ILE A 1 185 ? -14.720 3.865 10.109 1.00 75.62 185 ILE A O 1
ATOM 1464 N N . ILE A 1 186 ? -16.300 2.297 10.314 1.00 70.88 186 ILE A N 1
ATOM 1465 C CA . ILE A 1 186 ? -16.931 2.472 9.007 1.00 70.88 186 ILE A CA 1
ATOM 1466 C C . ILE A 1 186 ? -18.353 2.984 9.234 1.00 70.88 186 ILE A C 1
ATOM 1468 O O . ILE A 1 186 ? -19.148 2.337 9.914 1.00 70.88 186 ILE A O 1
ATOM 1472 N N . ILE A 1 187 ? -18.682 4.139 8.666 1.00 70.38 187 ILE A N 1
ATOM 1473 C CA . ILE A 1 187 ? -20.008 4.753 8.780 1.00 70.38 187 ILE A CA 1
ATOM 1474 C C . ILE A 1 187 ? -20.591 4.868 7.384 1.00 70.38 187 ILE A C 1
ATOM 1476 O O . ILE A 1 187 ? -19.996 5.477 6.490 1.00 70.38 187 ILE A O 1
ATOM 1480 N N . ASN A 1 188 ? -21.758 4.265 7.191 1.00 64.19 188 ASN A N 1
ATOM 1481 C CA . ASN A 1 188 ? -22.343 4.158 5.862 1.00 64.19 188 ASN A CA 1
ATOM 1482 C C . ASN A 1 188 ? -23.137 5.408 5.432 1.00 64.19 188 ASN A C 1
ATOM 1484 O O . ASN A 1 188 ? -23.532 5.452 4.271 1.00 64.19 188 ASN A O 1
ATOM 1488 N N . ASP A 1 189 ? -23.365 6.409 6.305 1.00 60.41 189 ASP A N 1
ATOM 1489 C CA . ASP A 1 189 ? -24.136 7.623 5.956 1.00 60.41 189 ASP A CA 1
ATOM 1490 C C . ASP A 1 189 ? -23.899 8.866 6.864 1.00 60.41 189 ASP A C 1
ATOM 1492 O O . ASP A 1 189 ? -22.960 8.889 7.653 1.00 60.41 189 ASP A O 1
ATOM 1496 N N . TYR A 1 190 ? -24.748 9.902 6.742 1.00 53.44 190 TYR A N 1
ATOM 1497 C CA . TYR A 1 190 ? -24.655 11.284 7.276 1.00 53.44 190 TYR A CA 1
ATOM 1498 C C . TYR A 1 190 ? -24.482 11.529 8.802 1.00 53.44 190 TYR A C 1
ATOM 1500 O O . TYR A 1 190 ? -24.424 12.695 9.205 1.00 53.44 190 TYR A O 1
ATOM 1508 N N . SER A 1 191 ? -24.418 10.514 9.671 1.00 52.34 191 SER A N 1
ATOM 1509 C CA . SER A 1 191 ? -24.307 10.728 11.130 1.00 52.34 191 SER A CA 1
ATOM 1510 C C . SER A 1 191 ? -22.847 10.860 11.595 1.00 52.34 191 SER A C 1
ATOM 1512 O O . SER A 1 191 ? -21.966 10.189 11.054 1.00 52.34 191 SER A O 1
ATOM 1514 N N . PRO A 1 192 ? -22.553 11.684 12.625 1.00 58.66 192 PRO A N 1
ATOM 1515 C CA . PRO A 1 192 ? -21.244 11.669 13.273 1.00 58.66 192 PRO A CA 1
ATOM 1516 C C . PRO A 1 192 ? -20.873 10.251 13.719 1.00 58.66 192 PRO A C 1
ATOM 1518 O O . PRO A 1 192 ? -21.720 9.514 14.212 1.00 58.66 192 PRO A O 1
ATOM 1521 N N . ALA A 1 193 ? -19.593 9.889 13.619 1.00 64.94 193 ALA A N 1
ATOM 1522 C CA . ALA A 1 193 ? -19.089 8.609 14.121 1.00 64.94 193 ALA A CA 1
ATOM 1523 C C . ALA A 1 193 ? -19.395 8.403 15.609 1.00 64.94 193 ALA A C 1
ATOM 1525 O O . ALA A 1 193 ? -19.700 7.300 16.059 1.00 64.94 193 ALA A O 1
ATOM 1526 N N . ILE A 1 194 ? -19.250 9.478 16.382 1.00 70.50 194 ILE A N 1
ATOM 1527 C CA . ILE A 1 194 ? -19.237 9.458 17.836 1.00 70.50 194 ILE A CA 1
ATOM 1528 C C . ILE A 1 194 ? -20.087 10.625 18.332 1.00 70.50 194 ILE A C 1
ATOM 1530 O O . ILE A 1 194 ? -19.833 11.776 17.979 1.00 70.50 194 ILE A O 1
ATOM 1534 N N . LEU A 1 195 ? -21.076 10.330 19.172 1.00 72.12 195 LEU A N 1
ATOM 1535 C CA . LEU A 1 195 ? -21.812 11.323 19.942 1.00 72.12 195 LEU A CA 1
ATOM 1536 C C . LEU A 1 195 ? -21.149 11.459 21.312 1.00 72.12 195 LEU A C 1
ATOM 1538 O O . LEU A 1 195 ? -21.140 10.507 22.088 1.00 72.12 195 LEU A O 1
ATOM 1542 N N . ASN A 1 196 ? -20.594 12.633 21.607 1.00 61.62 196 ASN A N 1
ATOM 1543 C CA . ASN A 1 196 ? -19.847 12.891 22.838 1.00 61.62 196 ASN A CA 1
ATOM 1544 C C . ASN A 1 196 ? -20.488 14.030 23.633 1.00 61.62 196 ASN A C 1
ATOM 1546 O O . ASN A 1 196 ? -20.715 15.096 23.069 1.00 61.62 196 ASN A O 1
ATOM 1550 N N . ASP A 1 197 ? -20.748 13.853 24.927 1.00 67.44 197 ASP A N 1
ATOM 1551 C CA . ASP A 1 197 ? -21.126 14.979 25.787 1.00 67.44 197 ASP A CA 1
ATOM 1552 C C . ASP A 1 197 ? -19.902 15.810 26.232 1.00 67.44 197 ASP A C 1
ATOM 1554 O O . ASP A 1 197 ? -18.747 15.411 26.075 1.00 67.44 197 ASP A O 1
ATOM 1558 N N . ASN A 1 198 ? -20.145 16.983 26.826 1.00 48.94 198 ASN A N 1
ATOM 1559 C CA . ASN A 1 198 ? -19.077 17.873 27.306 1.00 48.94 198 ASN A CA 1
ATOM 1560 C C . ASN A 1 198 ? -18.279 17.303 28.504 1.00 48.94 198 ASN A C 1
ATOM 1562 O O . ASN A 1 198 ? -17.283 17.905 28.908 1.00 48.94 198 ASN A O 1
ATOM 1566 N N . GLY A 1 199 ? -18.727 16.201 29.118 1.00 38.38 199 GLY A N 1
ATOM 1567 C CA . GLY A 1 199 ? -18.069 15.557 30.262 1.00 38.38 199 GLY A CA 1
ATOM 1568 C C . GLY A 1 199 ? -17.156 14.390 29.878 1.00 38.38 199 GLY A C 1
ATOM 1569 O O . GLY A 1 199 ? -16.332 13.958 30.685 1.00 38.38 199 GLY A O 1
ATOM 1570 N N . SER A 1 200 ? -17.289 13.889 28.654 1.00 51.50 200 SER A N 1
ATOM 1571 C CA . SER A 1 200 ? -16.601 12.702 28.164 1.00 51.50 200 SER A CA 1
ATOM 1572 C C . SER A 1 200 ? -15.253 13.029 27.518 1.00 51.50 200 SER A C 1
ATOM 1574 O O . SER A 1 200 ? -15.073 14.056 26.861 1.00 51.50 200 SER A O 1
ATOM 1576 N N . TYR A 1 201 ? -14.287 12.131 27.695 1.00 40.47 201 TYR A N 1
ATOM 1577 C CA . TYR A 1 201 ? -12.912 12.274 27.221 1.00 40.47 201 TYR A CA 1
ATOM 1578 C C . TYR A 1 201 ? -12.497 11.060 26.392 1.00 40.47 201 TYR A C 1
ATOM 1580 O O . TYR A 1 201 ? -12.639 9.918 26.834 1.00 40.47 201 TYR A O 1
ATOM 1588 N N . ILE A 1 202 ? -11.925 11.317 25.218 1.00 54.50 202 ILE A N 1
ATOM 1589 C CA . ILE A 1 202 ? -11.433 10.290 24.301 1.00 54.50 202 ILE A CA 1
ATOM 1590 C C . ILE A 1 202 ? -9.944 10.534 24.069 1.00 54.50 202 ILE A C 1
ATOM 1592 O O . ILE A 1 202 ? -9.556 11.594 23.580 1.00 54.50 202 ILE A O 1
ATOM 1596 N N . LEU A 1 203 ? -9.111 9.551 24.407 1.00 38.47 203 LEU A N 1
ATOM 1597 C CA . LEU A 1 203 ? -7.728 9.505 23.945 1.00 38.47 203 LEU A CA 1
ATOM 1598 C C . LEU A 1 203 ? -7.696 8.746 22.611 1.00 38.47 203 LEU A C 1
ATOM 1600 O O . LEU A 1 203 ? -7.997 7.552 22.574 1.00 38.47 203 LEU A O 1
ATOM 1604 N N . TYR A 1 204 ? -7.353 9.441 21.526 1.00 52.81 204 TYR A N 1
ATOM 1605 C CA . TYR A 1 204 ? -7.178 8.831 20.208 1.00 52.81 204 TYR A CA 1
ATOM 1606 C C . TYR A 1 204 ? -5.719 8.403 20.001 1.00 52.81 204 TYR A C 1
ATOM 1608 O O . TYR A 1 204 ? -4.810 9.228 20.074 1.00 52.81 204 TYR A O 1
ATOM 1616 N N . GLY A 1 205 ? -5.509 7.112 19.742 1.00 45.88 205 GLY A N 1
ATOM 1617 C CA . GLY A 1 205 ? -4.330 6.561 19.067 1.00 45.88 205 GLY A CA 1
ATOM 1618 C C . GLY A 1 205 ? -4.569 6.390 17.558 1.00 45.88 205 GLY A C 1
ATOM 1619 O O . GLY A 1 205 ? -5.410 7.082 16.985 1.00 45.88 205 GLY A O 1
ATOM 1620 N N . GLU A 1 206 ? -3.867 5.443 16.930 1.00 43.22 206 GLU A N 1
ATOM 1621 C CA . GLU A 1 206 ? -3.875 5.140 15.482 1.00 43.22 206 GLU A CA 1
ATOM 1622 C C . GLU A 1 206 ? -5.220 4.557 14.969 1.00 43.22 206 GLU A C 1
ATOM 1624 O O . GLU A 1 206 ? -5.295 3.427 14.506 1.00 43.22 206 GLU A O 1
ATOM 1629 N N . ASN A 1 207 ? -6.332 5.287 15.076 1.00 43.00 207 ASN A N 1
ATOM 1630 C CA . ASN A 1 207 ? -7.642 4.831 14.584 1.00 43.00 207 ASN A CA 1
ATOM 1631 C C . ASN A 1 207 ? -7.920 5.350 13.169 1.00 43.00 207 ASN A C 1
ATOM 1633 O O . ASN A 1 207 ? -7.561 6.476 12.834 1.00 43.00 207 ASN A O 1
ATOM 1637 N N . ILE A 1 208 ? -8.634 4.560 12.365 1.00 46.22 208 ILE A N 1
ATOM 1638 C CA . ILE A 1 208 ? -9.099 4.936 11.026 1.00 46.22 208 ILE A CA 1
ATOM 1639 C C . ILE A 1 208 ? -10.620 5.080 11.068 1.00 46.22 208 ILE A C 1
ATOM 1641 O O . ILE A 1 208 ? -11.325 4.130 11.402 1.00 46.22 208 ILE A O 1
ATOM 1645 N N . ILE A 1 209 ? -11.136 6.246 10.684 1.00 55.28 209 ILE A N 1
ATOM 1646 C CA . ILE A 1 209 ? -12.571 6.472 10.474 1.00 55.28 209 ILE A CA 1
ATOM 1647 C C . ILE A 1 209 ? -12.806 6.566 8.961 1.00 55.28 209 ILE A C 1
ATOM 1649 O O . ILE A 1 209 ? -12.086 7.272 8.264 1.00 55.28 209 ILE A O 1
ATOM 1653 N N . ARG A 1 210 ? -13.778 5.829 8.423 1.00 47.88 210 ARG A N 1
ATOM 1654 C CA . ARG A 1 210 ? -14.119 5.792 6.994 1.00 47.88 210 ARG A CA 1
ATOM 1655 C C . ARG A 1 210 ? -15.608 6.069 6.813 1.00 47.88 210 ARG A C 1
ATOM 1657 O O . ARG A 1 210 ? -16.433 5.375 7.398 1.00 47.88 210 ARG A O 1
ATOM 1664 N N . THR A 1 211 ? -15.958 7.035 5.968 1.00 47.53 211 THR A N 1
ATOM 1665 C CA . THR A 1 211 ? -17.348 7.324 5.578 1.00 47.53 211 THR A CA 1
ATOM 1666 C C . THR A 1 211 ? -17.608 6.834 4.150 1.00 47.53 211 THR A C 1
ATOM 1668 O O . THR A 1 211 ? -16.789 7.070 3.260 1.00 47.53 211 THR A O 1
ATOM 1671 N N . LEU A 1 212 ? -18.715 6.115 3.913 1.00 45.41 212 LEU A N 1
ATOM 1672 C CA . LEU A 1 212 ? -19.035 5.548 2.588 1.00 45.41 212 LEU A CA 1
ATOM 1673 C C . LEU A 1 212 ? -19.960 6.425 1.716 1.00 45.41 212 LEU A C 1
ATOM 1675 O O . LEU A 1 212 ? -20.138 6.101 0.544 1.00 45.41 212 LEU A O 1
ATOM 1679 N N . ALA A 1 213 ? -20.521 7.526 2.236 1.00 41.88 213 ALA A N 1
ATOM 1680 C CA . ALA A 1 213 ? -21.442 8.410 1.503 1.00 41.88 213 ALA A CA 1
ATOM 1681 C C . ALA A 1 213 ? -20.872 9.827 1.254 1.00 41.88 213 ALA A C 1
ATOM 1683 O O . ALA A 1 213 ? -20.094 10.351 2.055 1.00 41.88 213 ALA A O 1
ATOM 1684 N N . ASP A 1 214 ? -21.273 10.455 0.137 1.00 36.09 214 ASP A N 1
ATOM 1685 C CA . ASP A 1 214 ? -20.989 11.860 -0.199 1.00 36.09 214 ASP A CA 1
ATOM 1686 C C . ASP A 1 214 ? -21.875 12.796 0.643 1.00 36.09 214 ASP A C 1
ATOM 1688 O O . ASP A 1 214 ? -23.104 12.769 0.534 1.00 36.09 214 ASP A O 1
ATOM 1692 N N . ILE A 1 215 ? -21.261 13.643 1.471 1.00 37.38 215 ILE A N 1
ATOM 1693 C CA . ILE A 1 215 ? -21.977 14.489 2.435 1.00 37.38 215 ILE A CA 1
ATOM 1694 C C . ILE A 1 215 ? -22.186 15.904 1.866 1.00 37.38 215 ILE A C 1
ATOM 1696 O O . ILE A 1 215 ? -21.223 16.554 1.477 1.00 37.38 215 ILE A O 1
ATOM 1700 N N . ASP A 1 216 ? -23.433 16.386 1.864 1.00 30.23 216 ASP A N 1
ATOM 1701 C CA . ASP A 1 216 ? -23.816 17.803 1.714 1.00 30.23 216 ASP A CA 1
ATOM 1702 C C . ASP A 1 216 ? -24.139 18.342 3.124 1.00 30.23 216 ASP A C 1
ATOM 1704 O O . ASP A 1 216 ? -24.982 17.763 3.810 1.00 30.23 216 ASP A O 1
ATOM 1708 N N . ILE A 1 217 ? -23.460 19.396 3.600 1.00 31.11 217 ILE A N 1
ATOM 1709 C CA . ILE A 1 217 ? -23.609 19.893 4.986 1.00 31.11 217 ILE A CA 1
ATOM 1710 C C . ILE A 1 217 ? -24.254 21.280 5.007 1.00 31.11 217 ILE A C 1
ATOM 1712 O O . ILE A 1 217 ? -23.591 22.286 4.762 1.00 31.11 217 ILE A O 1
ATOM 1716 N N . GLU A 1 218 ? -25.511 21.350 5.449 1.00 29.02 218 GLU A N 1
ATOM 1717 C CA . GLU A 1 218 ? -26.053 22.536 6.115 1.00 29.02 218 GLU A CA 1
ATOM 1718 C C . GLU A 1 218 ? -26.547 22.164 7.524 1.00 29.02 218 GLU A C 1
ATOM 1720 O O . GLU A 1 218 ? -27.432 21.331 7.702 1.00 29.02 218 GLU A O 1
ATOM 1725 N N . SER A 1 219 ? -25.994 22.869 8.516 1.00 30.22 219 SER A N 1
ATOM 1726 C CA . SER A 1 219 ? -26.371 22.931 9.939 1.00 30.22 219 SER A CA 1
ATOM 1727 C C . SER A 1 219 ? -25.994 21.748 10.847 1.00 30.22 219 SER A C 1
ATOM 1729 O O . SER A 1 219 ? -26.550 20.669 10.732 1.00 30.22 219 SER A O 1
ATOM 1731 N N . LEU A 1 220 ? -25.108 22.010 11.823 1.00 32.88 220 LEU A N 1
ATOM 1732 C CA . LEU A 1 220 ? -25.100 21.424 13.177 1.00 32.88 220 LEU A CA 1
ATOM 1733 C C . LEU A 1 220 ? -24.135 22.245 14.067 1.00 32.88 220 LEU A C 1
ATOM 1735 O O . LEU A 1 220 ? -22.937 22.330 13.798 1.00 32.88 220 LEU A O 1
ATOM 1739 N N . ASN A 1 221 ? -24.695 22.892 15.094 1.00 30.38 221 ASN A N 1
ATOM 1740 C CA . ASN A 1 221 ? -24.008 23.664 16.135 1.00 30.38 221 ASN A CA 1
ATOM 1741 C C . ASN A 1 221 ? -24.096 22.878 17.454 1.00 30.38 221 ASN A C 1
ATOM 1743 O O . ASN A 1 221 ? -25.163 22.903 18.057 1.00 30.38 221 ASN A O 1
ATOM 1747 N N . ASP A 1 222 ? -23.022 22.224 17.905 1.00 33.50 222 ASP A N 1
ATOM 1748 C CA . ASP A 1 222 ? -22.644 22.173 19.330 1.00 33.50 222 ASP A CA 1
ATOM 1749 C C . ASP A 1 222 ? -21.254 21.540 19.519 1.00 33.50 222 ASP A C 1
ATOM 1751 O O . ASP A 1 222 ? -20.792 20.764 18.680 1.00 33.50 222 ASP A O 1
ATOM 1755 N N . SER A 1 223 ? -20.593 21.901 20.620 1.00 33.91 223 SER A N 1
ATOM 1756 C CA . SER A 1 223 ? -19.173 21.695 20.966 1.00 33.91 223 SER A CA 1
ATOM 1757 C C . SER A 1 223 ? -18.730 20.236 21.203 1.00 33.91 223 SER A C 1
ATOM 1759 O O . SER A 1 223 ? -18.173 19.903 22.246 1.00 33.91 223 SER A O 1
ATOM 1761 N N . THR A 1 224 ? -18.961 19.368 20.224 1.00 38.44 224 THR A N 1
ATOM 1762 C CA . THR A 1 224 ? -18.487 17.976 20.152 1.00 38.44 224 THR A CA 1
ATOM 1763 C C . THR A 1 224 ? -17.234 17.891 19.272 1.00 38.44 224 THR A C 1
ATOM 1765 O O . THR A 1 224 ? -16.951 18.838 18.540 1.00 38.44 224 THR A O 1
ATOM 1768 N N . LEU A 1 225 ? -16.445 16.806 19.349 1.00 42.50 225 LEU A N 1
ATOM 1769 C CA . LEU A 1 225 ? -15.329 16.570 18.420 1.00 42.50 225 LEU A CA 1
ATOM 1770 C C . LEU A 1 225 ? -15.909 16.451 17.002 1.00 42.50 225 LEU A C 1
ATOM 1772 O O . LEU A 1 225 ? -16.388 15.397 16.586 1.00 42.50 225 LEU A O 1
ATOM 1776 N N . LYS A 1 226 ? -15.971 17.588 16.319 1.00 51.34 226 LYS A N 1
ATOM 1777 C CA . LYS A 1 226 ? -16.683 17.768 15.068 1.00 51.34 226 LYS A CA 1
ATOM 1778 C C . LYS A 1 226 ? -15.761 17.317 13.949 1.00 51.34 226 LYS A C 1
ATOM 1780 O O . LYS A 1 226 ? -15.005 18.130 13.438 1.00 51.34 226 LYS A O 1
ATOM 1785 N N . ILE A 1 227 ? -15.834 16.034 13.589 1.00 56.53 227 ILE A N 1
ATOM 1786 C CA . ILE A 1 227 ? -15.264 15.566 12.322 1.00 56.53 227 ILE A CA 1
ATOM 1787 C C . ILE A 1 227 ? -16.019 16.309 11.227 1.00 56.53 227 ILE A C 1
ATOM 1789 O O . ILE A 1 227 ? -17.182 16.016 10.937 1.00 56.53 227 ILE A O 1
ATOM 1793 N N . THR A 1 228 ? -15.380 17.334 10.688 1.00 64.19 228 THR A N 1
ATOM 1794 C CA . THR A 1 228 ? -15.967 18.191 9.673 1.00 64.19 228 THR A CA 1
ATOM 1795 C C . THR A 1 228 ? -15.563 17.661 8.310 1.00 64.19 228 THR A C 1
ATOM 1797 O O . THR A 1 228 ? -14.423 17.250 8.085 1.00 64.19 228 THR A O 1
ATOM 1800 N N . VAL A 1 229 ? -16.527 17.628 7.390 1.00 71.62 229 VAL A N 1
ATOM 1801 C CA . VAL A 1 229 ? -16.258 17.276 5.999 1.00 71.62 229 VAL A CA 1
ATOM 1802 C C . VAL A 1 229 ? -16.166 18.548 5.183 1.00 71.62 229 VAL A C 1
ATOM 1804 O O . VAL A 1 229 ? -17.126 19.310 5.075 1.00 71.62 229 VAL A O 1
ATOM 1807 N N . TYR A 1 230 ? -15.001 18.754 4.590 1.00 79.12 230 TYR A N 1
ATOM 1808 C CA . TYR A 1 230 ? -14.714 19.865 3.705 1.00 79.12 230 TYR A CA 1
ATOM 1809 C C . TYR A 1 230 ? -14.697 19.365 2.269 1.00 79.12 230 TYR A C 1
ATOM 1811 O O . TYR A 1 230 ? -13.901 18.494 1.929 1.00 79.12 230 TYR A O 1
ATOM 1819 N N . ILE A 1 231 ? -15.557 19.920 1.414 1.00 80.69 231 ILE A N 1
ATOM 1820 C CA . ILE A 1 231 ? -15.488 19.666 -0.028 1.00 80.69 231 ILE A CA 1
ATOM 1821 C C . ILE A 1 231 ? -14.586 20.721 -0.657 1.00 80.69 231 ILE A C 1
ATOM 1823 O O . ILE A 1 231 ? -14.881 21.912 -0.573 1.00 80.69 231 ILE A O 1
ATOM 1827 N N . VAL A 1 232 ? -13.513 20.294 -1.317 1.00 88.19 232 VAL A N 1
ATOM 1828 C CA . VAL A 1 232 ? -12.579 21.175 -2.030 1.00 88.19 232 VAL A CA 1
ATOM 1829 C C . VAL A 1 232 ? -12.783 21.018 -3.525 1.00 88.19 232 VAL A C 1
ATOM 1831 O O . VAL A 1 232 ? -12.710 19.917 -4.055 1.00 88.19 232 VAL A O 1
ATOM 1834 N N . SER A 1 233 ? -12.989 22.128 -4.213 1.00 91.88 233 SER A N 1
ATOM 1835 C CA . SER A 1 233 ? -13.152 22.226 -5.662 1.00 91.88 233 SER A CA 1
ATOM 1836 C C . SER A 1 233 ? -12.395 23.442 -6.185 1.00 91.88 233 SER A C 1
ATOM 1838 O O . SER A 1 233 ? -11.967 24.292 -5.403 1.00 91.88 233 SER A O 1
ATOM 1840 N N . ASP A 1 234 ? -12.282 23.582 -7.503 1.00 92.12 234 ASP A N 1
ATOM 1841 C CA . ASP A 1 234 ? -11.713 24.795 -8.103 1.00 92.12 234 ASP A CA 1
ATOM 1842 C C . ASP A 1 234 ? -12.420 26.090 -7.647 1.00 92.12 234 ASP A C 1
ATOM 1844 O O . ASP A 1 234 ? -11.754 27.114 -7.482 1.00 92.12 234 ASP A O 1
ATOM 1848 N N . ASP A 1 235 ? -13.731 26.039 -7.383 1.00 90.56 235 ASP A N 1
ATOM 1849 C CA . ASP A 1 235 ? -14.553 27.213 -7.056 1.00 90.56 235 ASP A CA 1
ATOM 1850 C C . ASP A 1 235 ? -14.300 27.767 -5.648 1.00 90.56 235 ASP A C 1
ATOM 1852 O O . ASP A 1 235 ? -14.470 28.964 -5.409 1.00 90.56 235 ASP A O 1
ATOM 1856 N N . ASN A 1 236 ? -13.908 26.910 -4.705 1.00 89.38 236 ASN A N 1
ATOM 1857 C CA . ASN A 1 236 ? -13.709 27.286 -3.305 1.00 89.38 236 ASN A CA 1
ATOM 1858 C C . ASN A 1 236 ? -12.276 27.064 -2.808 1.00 89.38 236 ASN A C 1
ATOM 1860 O O . ASN A 1 236 ? -11.982 27.394 -1.660 1.00 89.38 236 ASN A O 1
ATOM 1864 N N . TYR A 1 237 ? -11.371 26.571 -3.653 1.00 96.06 237 TYR A N 1
ATOM 1865 C CA . TYR A 1 237 ? -9.985 26.310 -3.276 1.00 96.06 237 TYR A CA 1
ATOM 1866 C C . TYR A 1 237 ? -9.315 27.529 -2.624 1.00 96.06 237 TYR A C 1
ATOM 1868 O O . TYR A 1 237 ? -8.763 27.401 -1.537 1.00 96.06 237 TYR A O 1
ATOM 1876 N N . ASP A 1 238 ? -9.428 28.719 -3.229 1.00 95.81 238 ASP A N 1
ATOM 1877 C CA . ASP A 1 238 ? -8.771 29.945 -2.738 1.00 95.81 238 ASP A CA 1
ATOM 1878 C C . ASP A 1 238 ? -9.400 30.484 -1.429 1.00 95.81 238 ASP A C 1
ATOM 1880 O O . ASP A 1 238 ? -8.902 31.448 -0.854 1.00 95.81 238 ASP A O 1
ATOM 1884 N N . SER A 1 239 ? -10.509 29.895 -0.961 1.00 92.81 239 SER A N 1
ATOM 1885 C CA . SER A 1 239 ? -11.108 30.200 0.350 1.00 92.81 239 SER A CA 1
ATOM 1886 C C . SER A 1 239 ? -10.626 29.275 1.470 1.00 92.81 239 SER A C 1
ATOM 1888 O O . SER A 1 239 ? -10.779 29.607 2.641 1.00 92.81 239 SER A O 1
ATOM 1890 N N . ILE A 1 240 ? -10.047 28.128 1.107 1.00 94.06 240 ILE A N 1
ATOM 1891 C CA . ILE A 1 240 ? -9.582 27.088 2.033 1.00 94.06 240 ILE A CA 1
ATOM 1892 C C . ILE A 1 240 ? -8.055 27.112 2.112 1.00 94.06 240 ILE A C 1
ATOM 1894 O O . ILE A 1 240 ? -7.478 27.056 3.197 1.00 94.06 240 ILE A O 1
ATOM 1898 N N . PHE A 1 241 ? -7.405 27.240 0.955 1.00 97.44 241 PHE A N 1
ATOM 1899 C CA . PHE A 1 241 ? -5.961 27.197 0.803 1.00 97.44 241 PHE A CA 1
ATOM 1900 C C . PHE A 1 241 ? -5.414 28.529 0.307 1.00 97.44 241 PHE A C 1
ATOM 1902 O O . PHE A 1 241 ? -5.986 29.188 -0.563 1.00 97.44 241 PHE A O 1
ATOM 1909 N N . ASN A 1 242 ? -4.235 28.889 0.801 1.00 97.12 242 ASN A N 1
ATOM 1910 C CA . ASN A 1 242 ? -3.467 29.993 0.253 1.00 97.12 242 ASN A CA 1
ATOM 1911 C C . ASN A 1 242 ? -2.782 29.602 -1.076 1.00 97.12 242 ASN A C 1
ATOM 1913 O O . ASN A 1 242 ? -2.812 28.456 -1.532 1.00 97.12 242 ASN A O 1
ATOM 1917 N N . SER A 1 243 ? -2.095 30.559 -1.702 1.00 95.69 243 SER A N 1
ATOM 1918 C CA . SER A 1 243 ? -1.422 30.351 -2.994 1.00 95.69 243 SER A CA 1
ATOM 1919 C C . SER A 1 243 ? -0.271 29.335 -2.969 1.00 95.69 243 SER A C 1
ATOM 1921 O O . SER A 1 243 ? 0.133 28.858 -4.029 1.00 95.69 243 SER A O 1
ATOM 1923 N N . ALA A 1 244 ? 0.267 29.001 -1.791 1.00 97.00 244 ALA A N 1
ATOM 1924 C CA . ALA A 1 244 ? 1.280 27.962 -1.618 1.00 97.00 244 ALA A CA 1
ATOM 1925 C C . ALA A 1 244 ? 0.674 26.564 -1.404 1.00 97.00 244 ALA A C 1
ATOM 1927 O O . ALA A 1 244 ? 1.409 25.575 -1.497 1.00 97.00 244 ALA A O 1
ATOM 1928 N N . GLY A 1 245 ? -0.636 26.491 -1.147 1.00 97.62 245 GLY A N 1
ATOM 1929 C CA . GLY A 1 245 ? -1.361 25.251 -0.909 1.00 97.62 245 GLY A CA 1
ATOM 1930 C C . GLY A 1 245 ? -1.614 24.896 0.547 1.00 97.62 245 GLY A C 1
ATOM 1931 O O . GLY A 1 245 ? -2.184 23.840 0.790 1.00 97.62 245 GLY A O 1
ATOM 1932 N N . ASN A 1 246 ? -1.189 25.727 1.502 1.00 97.88 246 ASN A N 1
ATOM 1933 C CA . ASN A 1 246 ? -1.463 25.481 2.921 1.00 97.88 246 ASN A CA 1
ATOM 1934 C C . ASN A 1 246 ? -2.863 25.984 3.269 1.00 97.88 246 ASN A C 1
ATOM 1936 O O . ASN A 1 246 ? -3.321 26.957 2.662 1.00 97.88 246 ASN A O 1
ATOM 1940 N N . PHE A 1 247 ? -3.492 25.390 4.281 1.00 96.25 247 PHE A N 1
ATOM 1941 C CA . PHE A 1 247 ? -4.661 25.990 4.921 1.00 96.25 247 PHE A CA 1
ATOM 1942 C C . PHE A 1 247 ? -4.349 27.419 5.397 1.00 96.25 247 PHE A C 1
ATOM 1944 O O . PHE A 1 247 ? -3.196 27.759 5.683 1.00 96.25 247 PHE A O 1
ATOM 1951 N N . TYR A 1 248 ? -5.362 28.284 5.439 1.00 93.00 248 TYR A N 1
ATOM 1952 C CA . TYR A 1 248 ? -5.227 29.565 6.135 1.00 93.00 248 TYR A CA 1
ATOM 1953 C C . TYR A 1 248 ? -5.090 29.337 7.648 1.00 93.00 248 TYR A C 1
ATOM 1955 O O . TYR A 1 248 ? -5.716 28.429 8.184 1.00 93.00 248 TYR A O 1
ATOM 1963 N N . ASP A 1 249 ? -4.303 30.173 8.335 1.00 88.12 249 ASP A N 1
ATOM 1964 C CA . ASP A 1 249 ? -4.037 30.039 9.781 1.00 88.12 249 ASP A CA 1
ATOM 1965 C C . ASP A 1 249 ? -5.318 30.054 10.643 1.00 88.12 249 ASP A C 1
ATOM 1967 O O . ASP A 1 249 ? -5.321 29.552 11.764 1.00 88.12 249 ASP A O 1
ATOM 1971 N N . ASP A 1 250 ? -6.394 30.668 10.144 1.00 88.06 250 ASP A N 1
ATOM 1972 C CA . ASP A 1 250 ? -7.707 30.763 10.785 1.00 88.06 250 ASP A CA 1
ATOM 1973 C C . ASP A 1 250 ? -8.744 29.773 10.224 1.00 88.06 250 ASP A C 1
ATOM 1975 O O . ASP A 1 250 ? -9.913 29.826 10.614 1.00 88.06 250 ASP A O 1
ATOM 1979 N N . PHE A 1 251 ? -8.339 28.869 9.328 1.00 90.44 251 PHE A N 1
ATOM 1980 C CA . PHE A 1 251 ? -9.205 27.809 8.828 1.00 90.44 251 PHE A CA 1
ATOM 1981 C C . PHE A 1 251 ? -9.387 26.728 9.903 1.00 90.44 251 PHE A C 1
ATOM 1983 O O . PHE A 1 251 ? -8.419 26.158 10.402 1.00 90.44 251 PHE A O 1
ATOM 1990 N N . ASP A 1 252 ? -10.639 26.449 10.262 1.00 86.62 252 ASP A N 1
ATOM 1991 C CA . ASP A 1 252 ? -11.016 25.553 11.364 1.00 86.62 252 ASP A CA 1
ATOM 1992 C C . ASP A 1 252 ? -10.889 24.069 10.974 1.00 86.62 252 ASP A C 1
ATOM 1994 O O . ASP A 1 252 ? -11.886 23.365 10.858 1.00 86.62 252 ASP A O 1
ATOM 1998 N N . ILE A 1 253 ? -9.672 23.587 10.707 1.00 87.69 253 ILE A N 1
ATOM 1999 C CA . ILE A 1 253 ? -9.411 22.169 10.421 1.00 87.69 253 ILE A CA 1
ATOM 2000 C C . ILE A 1 253 ? -8.734 21.470 11.598 1.00 87.69 253 ILE A C 1
ATOM 2002 O O . ILE A 1 253 ? -7.770 21.971 12.178 1.00 87.69 253 ILE A O 1
ATOM 2006 N N . ALA A 1 254 ? -9.240 20.291 11.944 1.00 83.44 254 ALA A N 1
ATOM 2007 C CA . ALA A 1 254 ? -8.777 19.488 13.062 1.00 83.44 254 ALA A CA 1
ATOM 2008 C C . ALA A 1 254 ? -8.296 18.096 12.622 1.00 83.44 254 ALA A C 1
ATOM 2010 O O . ALA A 1 254 ? -8.559 17.615 11.520 1.00 83.44 254 ALA A O 1
ATOM 2011 N N . ILE A 1 255 ? -7.574 17.431 13.526 1.00 76.81 255 ILE A N 1
ATOM 2012 C CA . ILE A 1 255 ? -7.101 16.056 13.340 1.00 76.81 255 ILE A CA 1
ATOM 2013 C C . ILE A 1 255 ? -8.300 15.131 13.111 1.00 76.81 255 ILE A C 1
ATOM 2015 O O . ILE A 1 255 ? -9.231 15.111 13.917 1.00 76.81 255 ILE A O 1
ATOM 2019 N N . GLY A 1 256 ? -8.237 14.322 12.054 1.00 70.31 256 GLY A N 1
ATOM 2020 C CA . GLY A 1 256 ? -9.280 13.354 11.708 1.00 70.31 256 GLY A CA 1
ATOM 2021 C C . GLY A 1 256 ? -10.424 13.923 10.867 1.00 70.31 256 GLY A C 1
ATOM 2022 O O . GLY A 1 256 ? -11.309 13.159 10.480 1.00 70.31 256 GLY A O 1
ATOM 2023 N N . ASP A 1 257 ? -10.401 15.218 10.537 1.00 80.50 257 ASP A N 1
ATOM 2024 C CA . ASP A 1 257 ? -11.341 15.799 9.579 1.00 80.50 257 ASP A CA 1
ATOM 2025 C C . ASP A 1 257 ? -11.210 15.155 8.194 1.00 80.50 257 ASP A C 1
ATOM 2027 O O . ASP A 1 257 ? -10.175 14.590 7.816 1.00 80.50 257 ASP A O 1
ATOM 2031 N N . THR A 1 258 ? -12.294 15.235 7.419 1.00 82.19 258 THR A N 1
ATOM 2032 C CA . THR A 1 258 ? -12.339 14.665 6.072 1.00 82.19 258 THR A CA 1
ATOM 2033 C C . THR A 1 258 ? -12.274 15.755 5.013 1.00 82.19 258 THR A C 1
ATOM 2035 O O . THR A 1 258 ? -13.123 16.643 4.956 1.00 82.19 258 THR A O 1
ATOM 2038 N N . LEU A 1 259 ? -11.315 15.633 4.103 1.00 90.69 259 LEU A N 1
ATOM 2039 C CA . LEU A 1 259 ? -11.192 16.453 2.909 1.00 90.69 259 LEU A CA 1
ATOM 2040 C C . LEU A 1 259 ? -11.708 15.671 1.693 1.00 90.69 259 LEU A C 1
ATOM 2042 O O . LEU A 1 259 ? -11.038 14.782 1.164 1.00 90.69 259 LEU A O 1
ATOM 2046 N N . LYS A 1 260 ? -12.921 15.994 1.246 1.00 85.94 260 LYS A N 1
ATOM 2047 C CA . LYS A 1 260 ? -13.529 15.450 0.031 1.00 85.94 260 LYS A CA 1
ATOM 2048 C C . LYS A 1 260 ? -13.078 16.276 -1.174 1.00 85.94 260 LYS A C 1
ATOM 2050 O O . LYS A 1 260 ? -13.426 17.448 -1.295 1.00 85.94 260 LYS A O 1
ATOM 2055 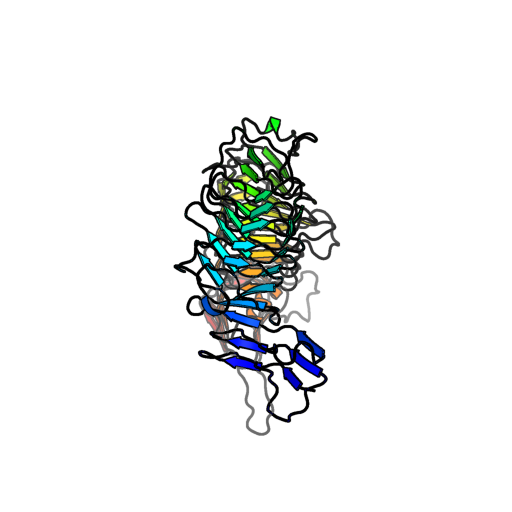N N . ILE A 1 261 ? -12.301 15.689 -2.076 1.00 93.25 261 ILE A N 1
ATOM 2056 C CA . ILE A 1 261 ? -11.778 16.393 -3.249 1.00 93.25 261 ILE A CA 1
ATOM 2057 C C . ILE A 1 261 ? -12.752 16.235 -4.416 1.00 93.25 261 ILE A C 1
ATOM 2059 O O . ILE A 1 261 ? -12.941 15.141 -4.948 1.00 93.25 261 ILE A O 1
ATOM 2063 N N . ALA A 1 262 ? -13.382 17.340 -4.800 1.00 89.81 262 ALA A N 1
ATOM 2064 C CA . ALA A 1 262 ? -14.143 17.465 -6.032 1.00 89.81 262 ALA A CA 1
ATOM 2065 C C . ALA A 1 262 ? -13.209 17.768 -7.223 1.00 89.81 262 ALA A C 1
ATOM 2067 O O . ALA A 1 262 ? -11.989 17.645 -7.123 1.00 89.81 262 ALA A O 1
ATOM 2068 N N . ASN A 1 263 ? -13.765 18.148 -8.378 1.00 92.12 263 ASN A N 1
ATOM 2069 C CA . ASN A 1 263 ? -12.947 18.528 -9.532 1.00 92.12 263 ASN A CA 1
ATOM 2070 C C . ASN A 1 263 ? -11.982 19.663 -9.161 1.00 92.12 263 ASN A C 1
ATOM 2072 O O . ASN A 1 263 ? -12.409 20.721 -8.685 1.00 92.12 263 ASN A O 1
ATOM 2076 N N . LEU A 1 264 ? -10.692 19.419 -9.388 1.00 96.12 264 LEU A N 1
ATOM 2077 C CA . LEU A 1 264 ? -9.618 20.316 -8.981 1.00 96.12 264 LEU A CA 1
ATOM 2078 C C . LEU A 1 264 ? -8.525 20.365 -10.044 1.00 96.12 264 LEU A C 1
ATOM 2080 O O . LEU A 1 264 ? -8.020 19.321 -10.460 1.00 96.12 264 LEU A O 1
ATOM 2084 N N . THR A 1 265 ? -8.126 21.564 -10.461 1.00 96.19 265 THR A N 1
ATOM 2085 C CA . THR A 1 265 ? -7.263 21.757 -11.626 1.00 96.19 265 THR A CA 1
ATOM 2086 C C . THR A 1 265 ? -6.096 22.698 -11.341 1.00 96.19 265 THR A C 1
ATOM 2088 O O . THR A 1 265 ? -6.284 23.858 -10.982 1.00 96.19 265 THR A O 1
ATOM 2091 N N . ASN A 1 266 ? -4.868 22.244 -11.616 1.00 95.38 266 ASN A N 1
ATOM 2092 C CA . ASN A 1 266 ? -3.637 23.032 -11.446 1.00 95.38 266 ASN A CA 1
ATOM 2093 C C . ASN A 1 266 ? -3.453 23.590 -10.019 1.00 95.38 266 ASN A C 1
ATOM 2095 O O . ASN A 1 266 ? -3.013 24.731 -9.846 1.00 95.38 266 ASN A O 1
ATOM 2099 N N . LYS A 1 267 ? -3.805 22.805 -9.000 1.00 96.81 267 LYS A N 1
ATOM 2100 C CA . LYS A 1 267 ? -3.701 23.185 -7.588 1.00 96.81 267 LYS A CA 1
ATOM 2101 C C . LYS A 1 267 ? -2.635 22.370 -6.856 1.00 96.81 267 LYS A C 1
ATOM 2103 O O . LYS A 1 267 ? -2.241 21.292 -7.295 1.00 96.81 267 LYS A O 1
ATOM 2108 N N . THR A 1 268 ? -2.182 22.877 -5.718 1.00 97.94 268 THR A N 1
ATOM 2109 C CA . THR A 1 268 ? -1.254 22.165 -4.833 1.00 97.94 268 THR A CA 1
ATOM 2110 C C . THR A 1 268 ? -1.861 22.143 -3.447 1.00 97.94 268 THR A C 1
ATOM 2112 O O . THR A 1 268 ? -1.977 23.193 -2.849 1.00 97.94 268 THR A O 1
ATOM 2115 N N . ILE A 1 269 ? -2.212 20.988 -2.907 1.00 98.38 269 ILE A N 1
ATOM 2116 C CA . ILE A 1 269 ? -2.710 20.869 -1.536 1.00 98.38 269 ILE A CA 1
ATOM 2117 C C . ILE A 1 269 ? -1.539 20.451 -0.650 1.00 98.38 269 ILE A C 1
ATOM 2119 O O . ILE A 1 269 ? -0.893 19.445 -0.933 1.00 98.38 269 ILE A O 1
ATOM 2123 N N . ARG A 1 270 ? -1.253 21.209 0.408 1.00 98.31 270 ARG A N 1
ATOM 2124 C CA . ARG A 1 270 ? -0.264 20.860 1.432 1.00 98.31 270 ARG A CA 1
ATOM 2125 C C . ARG A 1 270 ? -0.990 20.518 2.719 1.00 98.31 270 ARG A C 1
ATOM 2127 O O . ARG A 1 270 ? -1.786 21.313 3.206 1.00 98.31 270 ARG A O 1
ATOM 2134 N N . ILE A 1 271 ? -0.711 19.329 3.227 1.00 97.69 271 ILE A N 1
ATOM 2135 C CA . ILE A 1 271 ? -1.313 18.782 4.432 1.00 97.69 271 ILE A CA 1
ATOM 2136 C C . ILE A 1 271 ? -0.214 18.658 5.472 1.00 97.69 271 ILE A C 1
ATOM 2138 O O . ILE A 1 271 ? 0.793 17.998 5.233 1.00 97.69 271 ILE A O 1
ATOM 2142 N N . ASP A 1 272 ? -0.424 19.293 6.611 1.00 95.62 272 ASP A N 1
ATOM 2143 C CA . ASP A 1 272 ? 0.429 19.280 7.795 1.00 95.62 272 ASP A CA 1
ATOM 2144 C C . ASP A 1 272 ? -0.393 18.920 9.044 1.00 95.62 272 ASP A C 1
ATOM 2146 O O . ASP A 1 272 ? -0.072 19.298 10.163 1.00 95.62 272 ASP A O 1
ATOM 2150 N N . ILE A 1 273 ? -1.480 18.178 8.859 1.00 88.50 273 ILE A N 1
ATOM 2151 C CA . ILE A 1 273 ? -2.323 17.661 9.932 1.00 88.50 273 ILE A CA 1
ATOM 2152 C C . ILE A 1 273 ? -2.883 16.302 9.488 1.00 88.50 273 ILE A C 1
ATOM 2154 O O . ILE A 1 273 ? -3.110 16.114 8.292 1.00 88.50 273 ILE A O 1
ATOM 2158 N N . PRO A 1 274 ? -3.089 15.322 10.384 1.00 87.19 274 PRO A N 1
ATOM 2159 C CA . PRO A 1 274 ? -3.644 14.031 9.992 1.00 87.19 274 PRO A CA 1
ATOM 2160 C C . PRO A 1 274 ? -5.092 14.168 9.511 1.00 87.19 274 PRO A C 1
ATOM 2162 O O . PRO A 1 274 ? -5.945 14.641 10.267 1.00 87.19 274 PRO A O 1
ATOM 2165 N N . LEU A 1 275 ? -5.377 13.725 8.284 1.00 87.38 275 LEU A N 1
ATOM 2166 C CA . LEU A 1 275 ? -6.702 13.834 7.658 1.00 87.38 275 LEU A CA 1
ATOM 2167 C C . LEU A 1 275 ? -7.147 12.540 6.975 1.00 87.38 275 LEU A C 1
ATOM 2169 O O . LEU A 1 275 ? -6.350 11.658 6.652 1.00 87.38 275 LEU A O 1
ATOM 2173 N N . ILE A 1 276 ? -8.439 12.472 6.668 1.00 86.00 276 ILE A N 1
ATOM 2174 C CA . ILE A 1 276 ? -8.982 11.526 5.691 1.00 86.00 276 ILE A CA 1
ATOM 2175 C C . ILE A 1 276 ? -9.211 12.288 4.389 1.00 86.00 276 ILE A C 1
ATOM 2177 O O . ILE A 1 276 ? -10.034 13.194 4.328 1.00 86.00 276 ILE A O 1
ATOM 2181 N N . ILE A 1 277 ? -8.512 11.924 3.324 1.00 94.75 277 ILE A N 1
ATOM 2182 C CA . ILE A 1 277 ? -8.640 12.549 2.009 1.00 94.75 277 ILE A CA 1
ATOM 2183 C C . ILE A 1 277 ? -9.279 11.536 1.074 1.00 94.75 277 ILE A C 1
ATOM 2185 O O . ILE A 1 277 ? -8.749 10.447 0.866 1.00 94.75 277 ILE A O 1
ATOM 2189 N N . SER A 1 278 ? -10.432 11.882 0.513 1.00 93.25 278 SER A N 1
ATOM 2190 C CA . SER A 1 278 ? -11.131 10.989 -0.413 1.00 93.25 278 SER A CA 1
ATOM 2191 C C . SER A 1 278 ? -11.862 11.742 -1.508 1.00 93.25 278 SER A C 1
ATOM 2193 O O . SER A 1 278 ? -11.969 12.966 -1.460 1.00 93.25 278 SER A O 1
ATOM 2195 N N . SER A 1 279 ? -12.337 11.035 -2.531 1.00 86.19 279 SER A N 1
ATOM 2196 C CA . SER A 1 279 ? -13.042 11.689 -3.634 1.00 86.19 279 SER A CA 1
ATOM 2197 C C . SER A 1 279 ? -14.430 12.144 -3.198 1.00 86.19 279 SER A C 1
ATOM 2199 O O . SER A 1 279 ? -15.089 11.494 -2.382 1.00 86.19 279 SER A O 1
ATOM 2201 N N . TYR A 1 280 ? -14.869 13.266 -3.762 1.00 79.50 280 TYR A N 1
ATOM 2202 C CA . TYR A 1 280 ? -16.274 13.643 -3.822 1.00 79.50 280 TYR A CA 1
ATOM 2203 C C . TYR A 1 280 ? -16.855 13.146 -5.149 1.00 79.50 280 TYR A C 1
ATOM 2205 O O . TYR A 1 280 ? -16.501 13.685 -6.202 1.00 79.50 280 TYR A O 1
ATOM 2213 N N . LYS A 1 281 ? -17.752 12.153 -5.139 1.00 84.31 281 LYS A N 1
ATOM 2214 C CA . LYS A 1 281 ? -18.298 11.535 -6.372 1.00 84.31 281 LYS A CA 1
ATOM 2215 C C . LYS A 1 281 ? -17.182 11.035 -7.323 1.00 84.31 281 LYS A C 1
ATOM 2217 O O . LYS A 1 281 ? -16.077 10.715 -6.892 1.00 84.31 281 LYS A O 1
ATOM 2222 N N . ASP A 1 282 ? -17.443 11.007 -8.632 1.00 83.56 282 ASP A N 1
ATOM 2223 C CA . ASP A 1 282 ? -16.488 10.623 -9.692 1.00 83.56 282 ASP A CA 1
ATOM 2224 C C . ASP A 1 282 ? -15.523 11.762 -10.096 1.00 83.56 282 ASP A C 1
ATOM 2226 O O . ASP A 1 282 ? -15.213 11.949 -11.279 1.00 83.56 282 ASP A O 1
ATOM 2230 N N . SER A 1 283 ? -15.097 12.586 -9.137 1.00 85.81 283 SER A N 1
ATOM 2231 C CA . SER A 1 283 ? -14.302 13.784 -9.418 1.00 85.81 283 SER A CA 1
ATOM 2232 C C . SER A 1 283 ? -12.896 13.478 -9.929 1.00 85.81 283 SER A C 1
ATOM 2234 O O . SER A 1 283 ? -12.301 12.444 -9.628 1.00 85.81 283 SER A O 1
ATOM 2236 N N . ILE A 1 284 ? -12.353 14.409 -10.718 1.00 95.62 284 ILE A N 1
ATOM 2237 C CA . ILE A 1 284 ? -11.025 14.299 -11.324 1.00 95.62 284 ILE A CA 1
ATOM 2238 C C . ILE A 1 284 ? -10.112 15.402 -10.788 1.00 95.62 284 ILE A C 1
ATOM 2240 O O . ILE A 1 284 ? -10.394 16.594 -10.919 1.00 95.62 284 ILE A O 1
ATOM 2244 N N . ILE A 1 285 ? -8.959 14.989 -10.272 1.00 97.12 285 ILE A N 1
ATOM 2245 C CA . ILE A 1 285 ? -7.868 15.856 -9.836 1.00 97.12 285 ILE A CA 1
ATOM 2246 C C . ILE A 1 285 ? -6.883 16.004 -10.998 1.00 97.12 285 ILE A C 1
ATOM 2248 O O . ILE A 1 285 ? -6.055 15.130 -11.255 1.00 97.12 285 ILE A O 1
ATOM 2252 N N . SER A 1 286 ? -6.989 17.108 -11.732 1.00 96.00 286 SER A N 1
ATOM 2253 C CA . SER A 1 286 ? -6.235 17.355 -12.961 1.00 96.00 286 SER A CA 1
ATOM 2254 C C . SER A 1 286 ? -5.010 18.237 -12.722 1.00 96.00 286 SER A C 1
ATOM 2256 O O . SER A 1 286 ? -5.128 19.345 -12.204 1.00 96.00 286 SER A O 1
ATOM 2258 N N . ASN A 1 287 ? -3.823 17.785 -13.138 1.00 94.56 287 ASN A N 1
ATOM 2259 C CA . ASN A 1 287 ? -2.555 18.530 -13.039 1.00 94.56 287 ASN A CA 1
ATOM 2260 C C . ASN A 1 287 ? -2.278 19.110 -11.632 1.00 94.56 287 ASN A C 1
ATOM 2262 O O . ASN A 1 287 ? -1.662 20.170 -11.512 1.00 94.56 287 ASN A O 1
ATOM 2266 N N . SER A 1 288 ? -2.772 18.454 -10.583 1.00 96.56 288 SER A N 1
ATOM 2267 C CA . SER A 1 288 ? -2.677 18.930 -9.203 1.00 96.56 288 SER A CA 1
ATOM 2268 C C . SER A 1 288 ? -1.857 17.965 -8.350 1.00 96.56 288 SER A C 1
ATOM 2270 O O . SER A 1 288 ? -1.748 16.781 -8.676 1.00 96.56 288 SER A O 1
ATOM 2272 N N . THR A 1 289 ? -1.289 18.477 -7.262 1.00 98.00 289 THR A N 1
ATOM 2273 C CA . THR A 1 289 ? -0.412 17.724 -6.356 1.00 98.00 289 THR A CA 1
ATOM 2274 C C . THR A 1 289 ? -0.937 17.795 -4.928 1.00 98.00 289 THR A C 1
ATOM 2276 O O . THR A 1 289 ? -1.334 18.863 -4.476 1.00 98.00 289 THR A O 1
ATOM 2279 N N . ILE A 1 290 ? -0.884 16.681 -4.204 1.00 98.56 290 ILE A N 1
ATOM 2280 C CA . ILE A 1 290 ? -1.038 16.611 -2.750 1.00 98.56 290 ILE A CA 1
ATOM 2281 C C . ILE A 1 290 ? 0.352 16.399 -2.145 1.00 98.56 290 ILE A C 1
ATOM 2283 O O . ILE A 1 290 ? 1.093 15.516 -2.575 1.00 98.56 290 ILE A O 1
ATOM 2287 N N . ILE A 1 291 ? 0.721 17.216 -1.166 1.00 98.44 291 ILE A N 1
ATOM 2288 C CA . ILE A 1 291 ? 1.994 17.153 -0.449 1.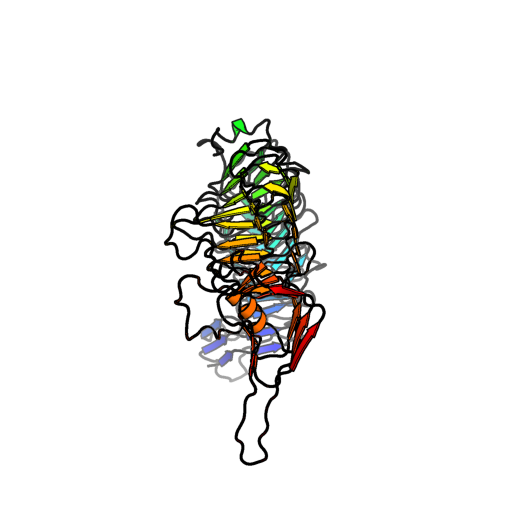00 98.44 291 ILE A CA 1
ATOM 2289 C C . ILE A 1 291 ? 1.686 16.903 1.024 1.00 98.44 291 ILE A C 1
ATOM 2291 O O . ILE A 1 291 ? 0.964 17.684 1.637 1.00 98.44 291 ILE A O 1
ATOM 2295 N N . LEU A 1 292 ? 2.239 15.830 1.578 1.00 97.94 292 LEU A N 1
ATOM 2296 C CA . LEU A 1 292 ? 2.170 15.497 2.996 1.00 97.94 292 LEU A CA 1
ATOM 2297 C C . LEU A 1 292 ? 3.466 15.962 3.665 1.00 97.94 292 LEU A C 1
ATOM 2299 O O . LEU A 1 292 ? 4.547 15.497 3.301 1.00 97.94 292 LEU A O 1
ATOM 2303 N N . GLU A 1 293 ? 3.343 16.916 4.581 1.00 95.56 293 GLU A N 1
ATOM 2304 C CA . GLU A 1 293 ? 4.416 17.531 5.373 1.00 95.56 293 GLU A CA 1
ATOM 2305 C C . GLU A 1 293 ? 4.544 16.832 6.746 1.00 95.56 293 GLU A C 1
ATOM 2307 O O . GLU A 1 293 ? 3.688 16.026 7.100 1.00 95.56 293 GLU A O 1
ATOM 2312 N N . ASP A 1 294 ? 5.573 17.156 7.537 1.00 82.31 294 ASP A N 1
ATOM 2313 C CA . ASP A 1 294 ? 6.019 16.435 8.751 1.00 82.31 294 ASP A CA 1
ATOM 2314 C C . ASP A 1 294 ? 4.900 16.064 9.760 1.00 82.31 294 ASP A C 1
ATOM 2316 O O . ASP A 1 294 ? 4.963 15.036 10.434 1.00 82.31 294 ASP A O 1
ATOM 2320 N N . MET A 1 295 ? 3.832 16.866 9.853 1.00 86.88 295 MET A N 1
ATOM 2321 C CA . MET A 1 295 ? 2.698 16.646 10.768 1.00 86.88 295 MET A CA 1
ATOM 2322 C C . MET A 1 295 ? 1.510 15.871 10.155 1.00 86.88 295 MET A C 1
ATOM 2324 O O . MET A 1 295 ? 0.513 15.626 10.830 1.00 86.88 295 MET A O 1
ATOM 2328 N N . ALA A 1 296 ? 1.608 15.422 8.903 1.00 93.25 296 ALA A N 1
ATOM 2329 C CA . ALA A 1 296 ? 0.550 14.692 8.197 1.00 93.25 296 ALA A CA 1
ATOM 2330 C C . ALA A 1 296 ? 0.497 13.183 8.499 1.00 93.25 296 ALA A C 1
ATOM 2332 O O . ALA A 1 296 ? -0.228 12.444 7.827 1.00 93.25 296 ALA A O 1
ATOM 2333 N N . SER A 1 297 ? 1.277 12.697 9.466 1.00 85.81 297 SER A N 1
ATOM 2334 C CA . SER A 1 297 ? 1.291 11.279 9.846 1.00 85.81 297 SER A CA 1
ATOM 2335 C C . SER A 1 297 ? -0.111 10.782 10.222 1.00 85.81 297 SER A C 1
ATOM 2337 O O . SER A 1 297 ? -0.877 11.529 10.813 1.00 85.81 297 SER A O 1
ATOM 2339 N N . ASN A 1 298 ? -0.451 9.522 9.945 1.00 83.38 298 ASN A N 1
ATOM 2340 C CA . ASN A 1 298 ? -1.808 8.956 10.104 1.00 83.38 298 ASN A CA 1
ATOM 2341 C C . ASN A 1 298 ? -2.855 9.460 9.087 1.00 83.38 298 ASN A C 1
ATOM 2343 O O . ASN A 1 298 ? -4.054 9.266 9.286 1.00 83.38 298 ASN A O 1
ATOM 2347 N N . THR A 1 299 ? -2.431 10.089 7.986 1.00 88.25 299 THR A N 1
ATOM 2348 C CA . THR A 1 299 ? -3.336 10.456 6.884 1.00 88.25 299 THR A CA 1
ATOM 2349 C C . THR A 1 299 ? -3.726 9.236 6.039 1.00 88.25 299 THR A C 1
ATOM 2351 O O . THR A 1 299 ? -2.881 8.411 5.674 1.00 88.25 299 THR A O 1
ATOM 2354 N N . ASN A 1 300 ? -5.006 9.152 5.667 1.00 89.38 300 ASN A N 1
ATOM 2355 C CA . ASN A 1 300 ? -5.521 8.192 4.684 1.00 89.38 300 ASN A CA 1
ATOM 2356 C C . ASN A 1 300 ? -5.895 8.926 3.389 1.00 89.38 300 ASN A C 1
ATOM 2358 O O . ASN A 1 300 ? -6.642 9.897 3.435 1.00 89.38 300 ASN A O 1
ATOM 2362 N N . ILE A 1 301 ? -5.399 8.458 2.243 1.00 97.50 301 ILE A N 1
ATOM 2363 C CA . ILE A 1 301 ? -5.752 8.955 0.911 1.00 97.50 301 ILE A CA 1
ATOM 2364 C C . ILE A 1 301 ? -6.397 7.826 0.111 1.00 97.50 301 ILE A C 1
ATOM 2366 O O . ILE A 1 301 ? -5.723 6.863 -0.269 1.00 97.50 301 ILE A O 1
ATOM 2370 N N . SER A 1 302 ? -7.686 7.957 -0.190 1.00 94.06 302 SER A N 1
ATOM 2371 C CA . SER A 1 302 ? -8.439 6.891 -0.849 1.00 94.06 302 SER A CA 1
ATOM 2372 C C . SER A 1 302 ? -9.387 7.350 -1.945 1.00 94.06 302 SER A C 1
ATOM 2374 O O . SER A 1 302 ? -9.894 8.469 -1.943 1.00 94.06 302 SER A O 1
ATOM 2376 N N . ASP A 1 303 ? -9.645 6.444 -2.886 1.00 93.25 303 ASP A N 1
ATOM 2377 C CA . ASP A 1 303 ? -10.691 6.579 -3.903 1.00 93.25 303 ASP A CA 1
ATOM 2378 C C . ASP A 1 303 ? -10.542 7.833 -4.802 1.00 93.25 303 ASP A C 1
ATOM 2380 O O . ASP A 1 303 ? -11.511 8.275 -5.415 1.00 93.25 303 ASP A O 1
ATOM 2384 N N . LEU A 1 304 ? -9.340 8.423 -4.912 1.00 97.56 304 LEU A N 1
ATOM 2385 C CA . LEU A 1 304 ? -9.078 9.590 -5.762 1.00 97.56 304 LEU A CA 1
ATOM 2386 C C . LEU A 1 304 ? -8.751 9.196 -7.201 1.00 97.56 304 LEU A C 1
ATOM 2388 O O . LEU A 1 304 ? -8.049 8.216 -7.462 1.00 97.56 304 LEU A O 1
ATOM 2392 N N . ARG A 1 305 ? -9.166 10.042 -8.150 1.00 98.19 305 ARG A N 1
ATOM 2393 C CA . ARG A 1 305 ? -8.772 9.930 -9.555 1.00 98.19 305 ARG A CA 1
ATOM 2394 C C . ARG A 1 305 ? -7.913 11.109 -9.988 1.00 98.19 305 ARG A C 1
ATOM 2396 O O . ARG A 1 305 ? -8.397 12.222 -10.174 1.00 98.19 305 ARG A O 1
ATOM 2403 N N . PHE A 1 306 ? -6.641 10.836 -10.222 1.00 98.25 306 PHE A N 1
ATOM 2404 C CA . PHE A 1 306 ? -5.666 11.791 -10.715 1.00 98.25 306 PHE A CA 1
ATOM 2405 C C . PHE A 1 306 ? -5.533 11.714 -12.231 1.00 98.25 306 PHE A C 1
ATOM 2407 O O . PHE A 1 306 ? -5.476 10.628 -12.809 1.00 98.25 306 PHE A O 1
ATOM 2414 N N . LYS A 1 307 ? -5.427 12.876 -12.874 1.00 97.06 307 LYS A N 1
ATOM 2415 C CA . LYS A 1 307 ? -5.181 12.987 -14.309 1.00 97.06 307 LYS A CA 1
ATOM 2416 C C . LYS A 1 307 ? -4.104 14.023 -14.601 1.00 97.06 307 LYS A C 1
ATOM 2418 O O . LYS A 1 307 ? -4.152 15.134 -14.084 1.00 97.06 307 LYS A O 1
ATOM 2423 N N . LEU A 1 308 ? -3.148 13.701 -15.465 1.00 94.12 308 LEU A N 1
ATOM 2424 C CA . LEU A 1 308 ? -2.218 14.690 -16.020 1.00 94.12 308 LEU A CA 1
ATOM 2425 C C . LEU A 1 308 ? -2.533 14.876 -17.505 1.00 94.12 308 LEU A C 1
ATOM 2427 O O . LEU A 1 308 ? -2.319 13.978 -18.318 1.00 94.12 308 LEU A O 1
ATOM 2431 N N . GLU A 1 309 ? -3.075 16.044 -17.845 1.00 83.56 309 GLU A N 1
ATOM 2432 C CA . GLU A 1 309 ? -3.429 16.426 -19.219 1.00 83.56 309 GLU A CA 1
ATOM 2433 C C . GLU A 1 309 ? -2.405 17.376 -19.849 1.00 83.56 309 GLU A C 1
ATOM 2435 O O . GLU A 1 309 ? -2.401 17.576 -21.068 1.00 83.56 309 GLU A O 1
ATOM 2440 N N . ASN A 1 310 ? -1.539 17.983 -19.033 1.00 72.00 310 ASN A N 1
ATOM 2441 C CA . ASN A 1 310 ? -0.529 18.899 -19.530 1.00 72.00 310 ASN A CA 1
ATOM 2442 C C . ASN A 1 310 ? 0.594 18.139 -20.245 1.00 72.00 310 ASN A C 1
ATOM 2444 O O . ASN A 1 310 ? 1.402 17.454 -19.621 1.00 72.00 310 ASN A O 1
ATOM 2448 N N . ARG A 1 311 ? 0.648 18.307 -21.568 1.00 68.94 311 ARG A N 1
ATOM 2449 C CA . ARG A 1 311 ? 1.605 17.607 -22.426 1.00 68.94 311 ARG A CA 1
ATOM 2450 C C . ARG A 1 311 ? 3.029 18.123 -22.306 1.00 68.94 311 ARG A C 1
ATOM 2452 O O . ARG A 1 311 ? 3.914 17.353 -22.597 1.00 68.94 311 ARG A O 1
ATOM 2459 N N . ASN A 1 312 ? 3.266 19.370 -21.901 1.00 78.69 312 ASN A N 1
ATOM 2460 C CA . ASN A 1 312 ? 4.619 19.937 -21.842 1.00 78.69 312 ASN A CA 1
ATOM 2461 C C . ASN A 1 312 ? 4.952 20.352 -20.412 1.00 78.69 312 ASN A C 1
ATOM 2463 O O . ASN A 1 312 ? 4.831 21.525 -20.043 1.00 78.69 312 ASN A O 1
ATOM 2467 N N . LEU A 1 313 ? 5.377 19.386 -19.602 1.00 79.50 313 LEU A N 1
ATOM 2468 C CA . LEU A 1 313 ? 5.954 19.687 -18.301 1.00 79.50 313 LEU A CA 1
ATOM 2469 C C . LEU A 1 313 ? 7.411 20.124 -18.488 1.00 79.50 313 LEU A C 1
ATOM 2471 O O . LEU A 1 313 ? 8.246 19.396 -19.011 1.00 79.50 313 LEU A O 1
ATOM 2475 N N . ASN A 1 314 ? 7.722 21.337 -18.037 1.00 81.44 314 ASN A N 1
ATOM 2476 C CA . ASN A 1 314 ? 9.089 21.862 -17.977 1.00 81.44 314 ASN A CA 1
ATOM 2477 C C . ASN A 1 314 ? 9.740 21.665 -16.595 1.00 81.44 314 ASN A C 1
ATOM 2479 O O . ASN A 1 314 ? 10.809 22.212 -16.335 1.00 81.44 314 ASN A O 1
ATOM 2483 N N . LYS A 1 315 ? 9.067 20.938 -15.698 1.00 88.56 315 LYS A N 1
ATOM 2484 C CA . LYS A 1 315 ? 9.499 20.651 -14.331 1.00 88.56 315 LYS A CA 1
ATOM 2485 C C . LYS A 1 315 ? 9.028 19.265 -13.917 1.00 88.56 315 LYS A C 1
ATOM 2487 O O . LYS A 1 315 ? 8.032 18.774 -14.448 1.00 88.56 315 LYS A O 1
ATOM 2492 N N . ASP A 1 316 ? 9.711 18.685 -12.942 1.00 92.81 316 ASP A N 1
ATOM 2493 C CA . ASP A 1 316 ? 9.302 17.421 -12.340 1.00 92.81 316 ASP A CA 1
ATOM 2494 C C . ASP A 1 316 ? 7.903 17.537 -11.719 1.00 92.81 316 ASP A C 1
ATOM 2496 O O . ASP A 1 316 ? 7.517 18.590 -11.196 1.00 92.81 316 ASP A O 1
ATOM 2500 N N . PHE A 1 317 ? 7.135 16.452 -11.795 1.00 94.88 317 PHE A N 1
ATOM 2501 C CA . PHE A 1 317 ? 5.759 16.409 -11.319 1.00 94.88 317 PHE A CA 1
ATOM 2502 C C . PHE A 1 317 ? 5.473 15.135 -10.530 1.00 94.88 317 PHE A C 1
ATOM 2504 O O . PHE A 1 317 ? 5.959 14.043 -10.843 1.00 94.88 317 PHE A O 1
ATOM 2511 N N . SER A 1 318 ? 4.641 15.280 -9.503 1.00 97.12 318 SER A N 1
ATOM 2512 C CA . SER A 1 318 ? 4.094 14.156 -8.759 1.00 97.12 318 SER A CA 1
ATOM 2513 C C . SER A 1 318 ? 2.668 14.445 -8.323 1.00 97.12 318 SER A C 1
ATOM 2515 O O . SER A 1 318 ? 2.337 15.596 -8.041 1.00 97.12 318 SER A O 1
ATOM 2517 N N . PHE A 1 319 ? 1.821 13.416 -8.281 1.00 98.19 319 PHE A N 1
ATOM 2518 C CA . PHE A 1 319 ? 0.450 13.571 -7.792 1.00 98.19 319 PHE A CA 1
ATOM 2519 C C . PHE A 1 319 ? 0.411 13.571 -6.271 1.00 98.19 319 PHE A C 1
ATOM 2521 O O . PHE A 1 319 ? -0.266 14.408 -5.686 1.00 98.19 319 PHE A O 1
ATOM 2528 N N . ILE A 1 320 ? 1.165 12.669 -5.643 1.00 98.62 320 ILE A N 1
ATOM 2529 C CA . ILE A 1 320 ? 1.310 12.601 -4.190 1.00 98.62 320 ILE A CA 1
ATOM 2530 C C . ILE A 1 320 ? 2.795 12.677 -3.846 1.00 98.62 320 ILE A C 1
ATOM 2532 O O . ILE A 1 320 ? 3.598 11.902 -4.370 1.00 98.62 320 ILE A O 1
ATOM 2536 N N . ILE A 1 321 ? 3.154 13.609 -2.968 1.00 98.12 321 ILE A N 1
ATOM 2537 C CA . ILE A 1 321 ? 4.495 13.750 -2.401 1.00 98.12 321 ILE A CA 1
ATOM 2538 C C . ILE A 1 321 ? 4.400 13.496 -0.900 1.00 98.12 321 ILE A C 1
ATOM 2540 O O . ILE A 1 321 ? 3.684 14.204 -0.202 1.00 98.12 321 ILE A O 1
ATOM 2544 N N . ILE A 1 322 ? 5.137 12.506 -0.412 1.00 97.56 322 ILE A N 1
ATOM 2545 C CA . ILE A 1 322 ? 5.310 12.203 1.006 1.00 97.56 322 ILE A CA 1
ATOM 2546 C C . ILE A 1 322 ? 6.684 12.723 1.403 1.00 97.56 322 ILE A C 1
ATOM 2548 O O . ILE A 1 322 ? 7.690 12.291 0.829 1.00 97.56 322 ILE A O 1
ATOM 2552 N N . LYS A 1 323 ? 6.725 13.669 2.337 1.00 94.12 323 LYS A N 1
ATOM 2553 C CA . LYS A 1 323 ? 7.986 14.160 2.878 1.00 94.12 323 LYS A CA 1
ATOM 2554 C C . LYS A 1 323 ? 8.517 13.272 3.998 1.00 94.12 323 LYS A C 1
ATOM 2556 O O . LYS A 1 323 ? 7.874 12.331 4.456 1.00 94.12 323 LYS A O 1
ATOM 2561 N N . ASP A 1 324 ? 9.733 13.615 4.372 1.00 87.44 324 ASP A N 1
ATOM 2562 C CA . ASP A 1 324 ? 10.462 13.168 5.541 1.00 87.44 324 ASP A CA 1
ATOM 2563 C C . ASP A 1 324 ? 9.604 13.177 6.821 1.00 87.44 324 ASP A C 1
ATOM 2565 O O . ASP A 1 324 ? 8.693 13.993 6.950 1.00 87.44 324 ASP A O 1
ATOM 2569 N N . GLY A 1 325 ? 9.851 12.235 7.732 1.00 87.12 325 GLY A N 1
ATOM 2570 C CA . GLY A 1 325 ? 9.174 12.156 9.034 1.00 87.12 325 GLY A CA 1
ATOM 2571 C C . GLY A 1 325 ? 7.706 11.713 8.991 1.00 87.12 325 GLY A C 1
ATOM 2572 O O . GLY A 1 325 ? 7.159 11.268 10.003 1.00 87.12 325 GLY A O 1
ATOM 2573 N N . VAL A 1 326 ? 7.054 11.751 7.824 1.00 91.69 326 VAL A N 1
ATOM 2574 C CA . VAL A 1 326 ? 5.655 11.338 7.694 1.00 91.69 326 VAL A CA 1
ATOM 25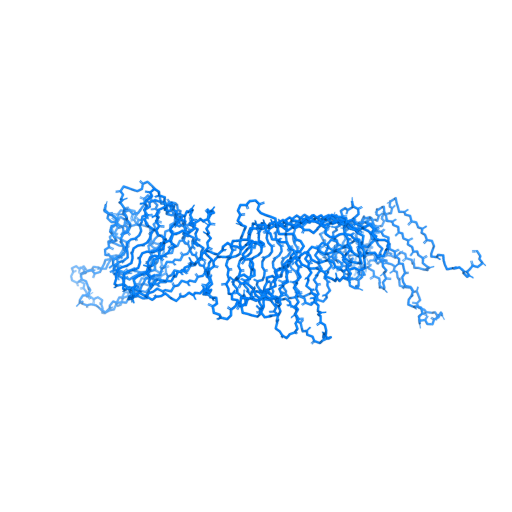75 C C . VAL A 1 326 ? 5.526 9.824 7.839 1.00 91.69 326 VAL A C 1
ATOM 2577 O O . VAL A 1 326 ? 6.204 9.044 7.166 1.00 91.69 326 VAL A O 1
ATOM 2580 N N . SER A 1 327 ? 4.620 9.393 8.714 1.00 87.06 327 SER A N 1
ATOM 2581 C CA . SER A 1 327 ? 4.447 7.990 9.076 1.00 87.06 327 SER A CA 1
ATOM 2582 C C . SER A 1 327 ? 2.986 7.540 9.121 1.00 87.06 327 SER A C 1
ATOM 2584 O O . SER A 1 327 ? 2.064 8.356 9.109 1.00 87.06 327 SER A O 1
ATOM 2586 N N . ASN A 1 328 ? 2.769 6.223 9.152 1.00 81.81 328 ASN A N 1
ATOM 2587 C CA . ASN A 1 328 ? 1.448 5.597 9.289 1.00 81.81 328 ASN A CA 1
ATOM 2588 C C . ASN A 1 328 ? 0.457 6.029 8.194 1.00 81.81 328 ASN A C 1
ATOM 2590 O O . ASN A 1 328 ? -0.698 6.348 8.468 1.00 81.81 328 ASN A O 1
ATOM 2594 N N . LEU A 1 329 ? 0.908 6.070 6.940 1.00 90.25 329 LEU A N 1
ATOM 2595 C CA . LEU A 1 329 ? 0.065 6.482 5.819 1.00 90.25 329 LEU A CA 1
ATOM 2596 C C . LEU A 1 329 ? -0.576 5.295 5.115 1.00 90.25 329 LEU A C 1
ATOM 2598 O O . LEU A 1 329 ? 0.073 4.275 4.868 1.00 90.25 329 LEU A O 1
ATOM 2602 N N . ILE A 1 330 ? -1.820 5.484 4.682 1.00 90.38 330 ILE A N 1
ATOM 2603 C CA . ILE A 1 330 ? -2.502 4.575 3.759 1.00 90.38 330 ILE A CA 1
ATOM 2604 C C . ILE A 1 330 ? -2.858 5.348 2.493 1.00 90.38 330 ILE A C 1
ATOM 2606 O O . ILE A 1 330 ? -3.518 6.379 2.555 1.00 90.38 330 ILE A O 1
ATOM 2610 N N . ILE A 1 331 ? -2.415 4.841 1.345 1.00 98.06 331 ILE A N 1
ATOM 2611 C CA . ILE A 1 331 ? -2.786 5.328 0.017 1.00 98.06 331 ILE A CA 1
ATOM 2612 C C . ILE A 1 331 ? -3.419 4.158 -0.725 1.00 98.06 331 ILE A C 1
ATOM 2614 O O . ILE A 1 331 ? -2.708 3.243 -1.158 1.00 98.06 331 ILE A O 1
ATOM 2618 N N . GLU A 1 332 ? -4.744 4.157 -0.857 1.00 96.69 332 GLU A N 1
ATOM 2619 C CA . GLU A 1 332 ? -5.463 3.007 -1.403 1.00 96.69 332 GLU A CA 1
ATOM 2620 C C . GLU A 1 332 ? -6.548 3.316 -2.432 1.00 96.69 332 GLU A C 1
ATOM 2622 O O . GLU A 1 332 ? -7.205 4.347 -2.379 1.00 96.69 332 GLU A O 1
ATOM 2627 N N . ASN A 1 333 ? -6.759 2.390 -3.371 1.00 95.25 333 ASN A N 1
ATOM 2628 C CA . ASN A 1 333 ? -7.825 2.466 -4.382 1.00 95.25 333 ASN A CA 1
ATOM 2629 C C . ASN A 1 333 ? -7.805 3.748 -5.240 1.00 95.25 333 ASN A C 1
ATOM 2631 O O . ASN A 1 333 ? -8.823 4.134 -5.813 1.00 95.25 333 ASN A O 1
ATOM 2635 N N . ASN A 1 334 ? -6.657 4.417 -5.357 1.00 98.56 334 ASN A N 1
ATOM 2636 C CA . ASN A 1 334 ? -6.522 5.598 -6.201 1.00 98.56 334 ASN A CA 1
ATOM 2637 C C . ASN A 1 334 ? -6.210 5.191 -7.646 1.00 98.56 334 ASN A C 1
ATOM 2639 O O . ASN A 1 334 ? -5.580 4.161 -7.907 1.00 98.56 334 ASN A O 1
ATOM 2643 N N . HIS A 1 335 ? -6.614 6.033 -8.592 1.00 98.56 335 HIS A N 1
ATOM 2644 C CA . HIS A 1 335 ? -6.346 5.853 -10.013 1.00 98.56 335 HIS A CA 1
ATOM 2645 C C . HIS A 1 335 ? -5.517 7.019 -10.553 1.00 98.56 335 HIS A C 1
ATOM 2647 O O . HIS A 1 335 ? -5.917 8.174 -10.438 1.00 98.56 335 HIS A O 1
ATOM 2653 N N . PHE A 1 336 ? -4.377 6.714 -11.168 1.00 98.50 336 PHE A N 1
ATOM 2654 C CA . PHE A 1 336 ? -3.466 7.684 -11.765 1.00 98.50 336 PHE A CA 1
ATOM 2655 C C . PHE A 1 336 ? -3.433 7.511 -13.286 1.00 98.50 336 PHE A C 1
ATOM 2657 O O . PHE A 1 336 ? -2.859 6.545 -13.786 1.00 98.50 336 PHE A O 1
ATOM 2664 N N . ASP A 1 337 ? -4.025 8.458 -14.013 1.00 97.81 337 ASP A N 1
ATOM 2665 C CA . ASP A 1 337 ? -4.092 8.476 -15.476 1.00 97.81 337 ASP A CA 1
ATOM 2666 C C . ASP A 1 337 ? -3.148 9.556 -16.046 1.00 97.81 337 ASP A C 1
ATOM 2668 O O . ASP A 1 337 ? -3.376 10.760 -15.893 1.00 97.81 337 ASP A O 1
ATOM 2672 N N . VAL A 1 338 ? -2.103 9.153 -16.770 1.00 95.56 338 VAL A N 1
ATOM 2673 C CA . VAL A 1 338 ? -1.237 10.069 -17.530 1.00 95.56 338 VAL A CA 1
ATOM 2674 C C . VAL A 1 338 ? -1.187 9.647 -18.986 1.00 95.56 338 VAL A C 1
ATOM 2676 O O . VAL A 1 338 ? -0.868 8.504 -19.310 1.00 95.56 338 VAL A O 1
ATOM 2679 N N . SER A 1 339 ? -1.468 10.595 -19.878 1.00 89.38 339 SER A N 1
ATOM 2680 C CA . SER A 1 339 ? -1.421 10.353 -21.318 1.00 89.38 339 SER A CA 1
ATOM 2681 C C . SER A 1 339 ? -0.661 11.445 -22.048 1.00 89.38 339 SER A C 1
ATOM 2683 O O . SER A 1 339 ? -0.962 12.625 -21.870 1.00 89.38 339 SER A O 1
ATOM 2685 N N . ASN A 1 340 ? 0.241 11.044 -22.944 1.00 80.44 340 ASN A N 1
ATOM 2686 C CA . ASN A 1 340 ? 0.988 11.949 -23.820 1.00 80.44 340 ASN A CA 1
ATOM 2687 C C . ASN A 1 340 ? 1.775 13.025 -23.053 1.00 80.44 340 ASN A C 1
ATOM 2689 O O . ASN A 1 340 ? 1.792 14.185 -23.474 1.00 80.44 340 ASN A O 1
ATOM 2693 N N . LEU A 1 341 ? 2.394 12.661 -21.927 1.00 88.38 341 LEU A N 1
ATOM 2694 C CA . LEU A 1 341 ? 3.417 13.515 -21.329 1.00 88.38 341 LEU A CA 1
ATOM 2695 C C . LEU A 1 341 ? 4.565 13.671 -22.340 1.00 88.38 341 LEU A C 1
ATOM 2697 O O . LEU A 1 341 ? 4.959 12.683 -22.938 1.00 88.38 341 LEU A O 1
ATOM 2701 N N . ILE A 1 342 ? 5.070 14.879 -22.566 1.00 87.12 342 ILE A N 1
ATOM 2702 C CA . ILE A 1 342 ? 6.175 15.186 -23.481 1.00 87.12 342 ILE A CA 1
ATOM 2703 C C . ILE A 1 342 ? 7.140 16.127 -22.751 1.00 87.12 342 ILE A C 1
ATOM 2705 O O . ILE A 1 342 ? 6.728 17.127 -22.156 1.00 87.12 342 ILE A O 1
ATOM 2709 N N . GLY A 1 343 ? 8.435 15.831 -22.817 1.00 83.38 343 GLY A N 1
ATOM 2710 C CA . GLY A 1 343 ? 9.495 16.745 -22.398 1.00 83.38 343 GLY A CA 1
ATOM 2711 C C . GLY A 1 343 ? 10.540 16.124 -21.479 1.00 83.38 343 GLY A C 1
ATOM 2712 O O . GLY A 1 343 ? 10.592 14.920 -21.257 1.00 83.38 343 GLY A O 1
ATOM 2713 N N . ASP A 1 344 ? 11.403 16.978 -20.935 1.00 85.94 344 ASP A N 1
ATOM 2714 C CA . ASP A 1 344 ? 12.542 16.583 -20.092 1.00 85.94 344 ASP A CA 1
ATOM 2715 C C . ASP A 1 344 ? 12.188 16.452 -18.599 1.00 85.94 344 ASP A C 1
ATOM 2717 O O . ASP A 1 344 ? 13.065 16.249 -17.757 1.00 85.94 344 ASP A O 1
ATOM 2721 N N . SER A 1 345 ? 10.916 16.588 -18.230 1.00 88.31 345 SER A N 1
ATOM 2722 C CA . SER A 1 345 ? 10.473 16.414 -16.844 1.00 88.31 345 SER A CA 1
ATOM 2723 C C . SER A 1 345 ? 10.630 14.971 -16.370 1.00 88.31 345 SER A C 1
ATOM 2725 O O . SER A 1 345 ? 10.626 14.048 -17.177 1.00 88.31 345 SER A O 1
ATOM 2727 N N . LYS A 1 346 ? 10.679 14.760 -15.055 1.00 93.44 346 LYS A N 1
ATOM 2728 C CA . LYS A 1 346 ? 10.429 13.455 -14.435 1.00 93.44 346 LYS A CA 1
ATOM 2729 C C . LYS A 1 346 ? 9.013 13.403 -13.869 1.00 93.44 346 LYS A C 1
ATOM 2731 O O . LYS A 1 346 ? 8.525 14.382 -13.305 1.00 93.44 346 LYS A O 1
ATOM 2736 N N . LEU A 1 347 ? 8.375 12.246 -13.980 1.00 95.38 347 LEU A N 1
ATOM 2737 C CA . LEU A 1 347 ? 7.073 11.967 -13.388 1.00 95.38 347 LEU A CA 1
ATOM 2738 C C . LEU A 1 347 ? 7.206 10.856 -12.348 1.00 95.38 347 LEU A C 1
ATOM 2740 O O . LEU A 1 347 ? 7.695 9.777 -12.670 1.00 95.38 347 LEU A O 1
ATOM 2744 N N . SER A 1 348 ? 6.685 11.097 -11.149 1.00 97.06 348 SER A N 1
ATOM 2745 C CA . SER A 1 348 ? 6.432 10.056 -10.147 1.00 97.06 348 SER A CA 1
ATOM 2746 C C . SER A 1 348 ? 4.982 10.144 -9.704 1.00 97.06 348 SER A C 1
ATOM 2748 O O . SER A 1 348 ? 4.591 11.189 -9.199 1.00 97.06 348 SER A O 1
ATOM 2750 N N . ALA A 1 349 ? 4.162 9.104 -9.866 1.00 98.19 349 ALA A N 1
ATOM 2751 C CA . ALA A 1 349 ? 2.771 9.210 -9.423 1.00 98.19 349 ALA A CA 1
ATOM 2752 C C . ALA A 1 349 ? 2.688 9.378 -7.895 1.00 98.19 349 ALA A C 1
ATOM 2754 O O . ALA A 1 349 ? 2.085 10.339 -7.414 1.00 98.19 349 ALA A O 1
ATOM 2755 N N . ILE A 1 350 ? 3.394 8.517 -7.158 1.00 98.62 350 ILE A N 1
ATOM 2756 C CA . ILE A 1 350 ? 3.647 8.663 -5.724 1.00 98.62 350 ILE A CA 1
ATOM 2757 C C . ILE A 1 350 ? 5.154 8.806 -5.508 1.00 98.62 350 ILE A C 1
ATOM 2759 O O . ILE A 1 350 ? 5.939 7.943 -5.914 1.00 98.62 350 ILE A O 1
ATOM 2763 N N . LYS A 1 351 ? 5.559 9.894 -4.856 1.00 97.75 351 LYS A N 1
ATOM 2764 C CA . LYS A 1 351 ? 6.954 10.199 -4.542 1.00 97.75 351 LYS A CA 1
ATOM 2765 C C . LYS A 1 351 ? 7.152 10.283 -3.034 1.00 97.75 351 LYS A C 1
ATOM 2767 O O . LYS A 1 351 ? 6.477 11.065 -2.381 1.00 97.75 351 LYS A O 1
ATOM 2772 N N . ILE A 1 352 ? 8.098 9.519 -2.503 1.00 96.12 352 ILE A N 1
ATOM 2773 C CA . ILE A 1 352 ? 8.550 9.592 -1.113 1.00 96.12 352 ILE A CA 1
ATOM 2774 C C . ILE A 1 352 ? 9.941 10.219 -1.111 1.00 96.12 352 ILE A C 1
ATOM 2776 O O . ILE A 1 352 ? 10.826 9.773 -1.848 1.00 96.12 352 ILE A O 1
ATOM 2780 N N . ILE A 1 353 ? 10.117 11.271 -0.320 1.00 91.19 353 ILE A N 1
ATOM 2781 C CA . ILE A 1 353 ? 11.366 12.023 -0.205 1.00 91.19 353 ILE A CA 1
ATOM 2782 C C . ILE A 1 353 ? 11.856 11.878 1.231 1.00 91.19 353 ILE A C 1
ATOM 2784 O O . ILE A 1 353 ? 11.087 12.117 2.153 1.00 91.19 353 ILE A O 1
ATOM 2788 N N . GLY A 1 354 ? 13.120 11.499 1.410 1.00 79.12 354 GLY A N 1
ATOM 2789 C CA . GLY A 1 354 ? 13.759 11.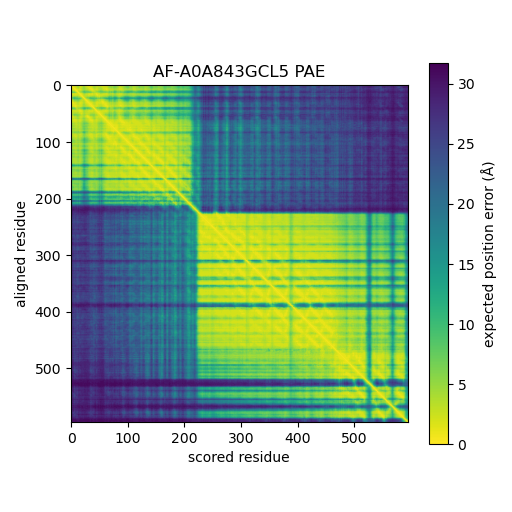430 2.727 1.00 79.12 354 GLY A CA 1
ATOM 2790 C C . GLY A 1 354 ? 14.993 12.321 2.794 1.00 79.12 354 GLY A C 1
ATOM 2791 O O . GLY A 1 354 ? 15.733 12.425 1.809 1.00 79.12 354 GLY A O 1
ATOM 2792 N N . SER A 1 355 ? 15.198 12.939 3.954 1.00 73.94 355 SER A N 1
ATOM 2793 C CA . SER A 1 355 ? 16.360 13.751 4.315 1.00 73.94 355 SER A CA 1
ATOM 2794 C C . SER A 1 355 ? 16.917 13.337 5.683 1.00 73.94 355 SER A C 1
ATOM 2796 O O . SER A 1 355 ? 17.870 12.579 5.699 1.00 73.94 355 SER A O 1
ATOM 2798 N N . ASP A 1 356 ? 16.328 13.765 6.798 1.00 74.94 356 ASP A N 1
ATOM 2799 C CA . ASP A 1 356 ? 16.765 13.581 8.181 1.00 74.94 356 ASP A CA 1
ATOM 2800 C C . ASP A 1 356 ? 16.018 12.457 8.934 1.00 74.94 356 ASP A C 1
ATOM 2802 O O . ASP A 1 356 ? 16.654 11.716 9.691 1.00 74.94 356 ASP A O 1
ATOM 2806 N N . GLU A 1 357 ? 14.707 12.285 8.727 1.00 81.19 357 GLU A N 1
ATOM 2807 C CA . GLU A 1 357 ? 13.874 11.243 9.345 1.00 81.19 357 GLU A CA 1
ATOM 2808 C C . GLU A 1 357 ? 13.215 10.345 8.276 1.00 81.19 357 GLU A C 1
ATOM 2810 O O . GLU A 1 357 ? 12.639 10.773 7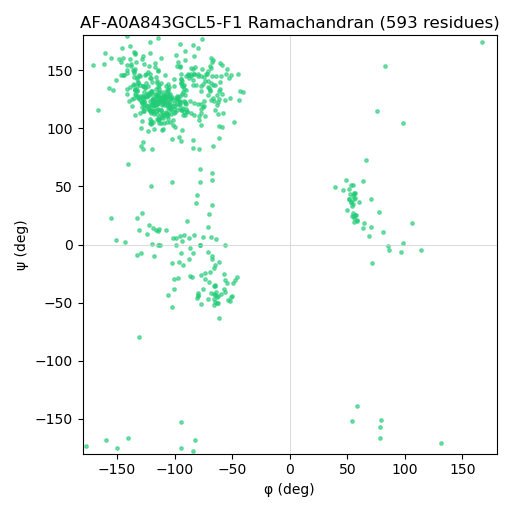.271 1.00 81.19 357 GLU A O 1
ATOM 2815 N N . SER A 1 358 ? 13.305 9.027 8.460 1.00 84.75 358 SER A N 1
ATOM 2816 C CA . SER A 1 358 ? 12.727 8.087 7.496 1.00 84.75 358 SER A CA 1
ATOM 2817 C C . SER A 1 358 ? 11.198 8.140 7.530 1.00 84.75 358 SER A C 1
ATOM 2819 O O . SER A 1 358 ? 10.599 7.965 8.592 1.00 84.75 358 SER A O 1
ATOM 2821 N N . ALA A 1 359 ? 10.555 8.238 6.363 1.00 90.75 359 ALA A N 1
ATOM 2822 C CA . ALA A 1 359 ? 9.116 8.009 6.260 1.00 90.75 359 ALA A CA 1
ATOM 2823 C C . ALA A 1 359 ? 8.803 6.551 6.641 1.00 90.75 359 ALA A C 1
ATOM 2825 O O . ALA A 1 359 ? 9.432 5.619 6.125 1.00 90.75 359 ALA A O 1
ATOM 2826 N N . ALA A 1 360 ? 7.859 6.325 7.554 1.00 88.81 360 ALA A N 1
ATOM 2827 C CA . ALA A 1 360 ? 7.699 5.018 8.196 1.00 88.81 360 ALA A CA 1
ATOM 2828 C C . ALA A 1 360 ? 6.285 4.441 8.095 1.00 88.81 360 ALA A C 1
ATOM 2830 O O . ALA A 1 360 ? 5.303 5.169 8.163 1.00 88.81 360 ALA A O 1
ATOM 2831 N N . ASN A 1 361 ? 6.169 3.114 7.981 1.00 86.31 361 ASN A N 1
ATOM 2832 C CA . ASN A 1 361 ? 4.877 2.413 7.952 1.00 86.31 361 ASN A CA 1
ATOM 2833 C C . ASN A 1 361 ? 3.919 2.972 6.877 1.00 86.31 361 ASN A C 1
ATOM 2835 O O . ASN A 1 361 ? 2.776 3.343 7.141 1.00 86.31 361 ASN A O 1
ATOM 2839 N N . ILE A 1 362 ? 4.421 3.073 5.647 1.00 94.38 362 ILE A N 1
ATOM 2840 C CA . ILE A 1 362 ? 3.664 3.580 4.499 1.00 94.38 362 ILE A CA 1
ATOM 2841 C C . ILE A 1 362 ? 3.040 2.399 3.763 1.00 94.38 362 ILE A C 1
ATOM 2843 O O . ILE A 1 362 ? 3.736 1.440 3.428 1.00 94.38 362 ILE A O 1
ATOM 2847 N N . ARG A 1 363 ? 1.738 2.455 3.481 1.00 95.19 363 ARG A N 1
ATOM 2848 C CA . ARG A 1 363 ? 0.991 1.385 2.808 1.00 95.19 363 ARG A CA 1
ATOM 2849 C C . ARG A 1 363 ? 0.363 1.907 1.519 1.00 95.19 363 ARG A C 1
ATOM 2851 O O . ARG A 1 363 ? -0.526 2.747 1.560 1.00 95.19 363 ARG A O 1
ATOM 2858 N N . ILE A 1 364 ? 0.802 1.381 0.378 1.00 98.31 364 ILE A N 1
ATOM 2859 C CA . ILE A 1 364 ? 0.293 1.709 -0.960 1.00 98.31 364 ILE A CA 1
ATOM 2860 C C . ILE A 1 364 ? -0.434 0.476 -1.507 1.00 98.31 364 ILE A C 1
ATOM 2862 O O . ILE A 1 364 ? 0.204 -0.515 -1.878 1.00 98.31 364 ILE A O 1
ATOM 2866 N N . LEU A 1 365 ? -1.769 0.509 -1.505 1.00 95.56 365 LEU A N 1
ATOM 2867 C CA . LEU A 1 365 ? -2.617 -0.678 -1.661 1.00 95.56 365 LEU A CA 1
ATOM 2868 C C . LEU A 1 365 ? -3.629 -0.527 -2.803 1.00 95.56 365 LEU A C 1
ATOM 2870 O O . LEU A 1 365 ? -4.322 0.479 -2.877 1.00 95.56 365 LEU A O 1
ATOM 2874 N N . ASN A 1 366 ? -3.801 -1.546 -3.647 1.00 95.38 366 ASN A N 1
ATOM 2875 C CA . ASN A 1 366 ? -4.907 -1.606 -4.622 1.00 95.38 366 ASN A CA 1
ATOM 2876 C C . ASN A 1 366 ? -5.023 -0.384 -5.565 1.00 95.38 366 ASN A C 1
ATOM 2878 O O . ASN A 1 366 ? -6.107 -0.084 -6.064 1.00 95.38 366 ASN A O 1
ATOM 2882 N N . ASN A 1 367 ? -3.937 0.352 -5.809 1.00 98.75 367 ASN A N 1
ATOM 2883 C CA . ASN A 1 367 ? -3.970 1.504 -6.707 1.00 98.75 367 ASN A CA 1
ATOM 2884 C C . ASN A 1 367 ? -3.790 1.056 -8.163 1.00 98.75 367 ASN A C 1
ATOM 2886 O O . ASN A 1 367 ? -3.119 0.059 -8.455 1.00 98.75 367 ASN A O 1
ATOM 2890 N N . ALA A 1 368 ? -4.361 1.829 -9.083 1.00 98.69 368 ALA A N 1
ATOM 2891 C CA . ALA A 1 368 ? -4.200 1.653 -10.519 1.00 98.69 368 ALA A CA 1
ATOM 2892 C C . ALA A 1 368 ? -3.348 2.790 -11.094 1.00 98.69 368 ALA A C 1
ATOM 2894 O O . ALA A 1 368 ? -3.688 3.964 -10.960 1.00 98.69 368 ALA A O 1
ATOM 2895 N N . PHE A 1 369 ? -2.259 2.444 -11.770 1.00 98.75 369 PHE A N 1
ATOM 2896 C CA . PHE A 1 369 ? -1.364 3.387 -12.429 1.00 98.75 369 PHE A CA 1
ATOM 2897 C C . PHE A 1 369 ? -1.369 3.108 -13.928 1.00 98.75 369 PHE A C 1
ATOM 2899 O O . PHE A 1 369 ? -1.015 2.013 -14.360 1.00 98.75 369 PHE A O 1
ATOM 2906 N N . ASN A 1 370 ? -1.757 4.102 -14.717 1.00 98.19 370 ASN A N 1
ATOM 2907 C CA . ASN A 1 370 ? -1.751 4.063 -16.171 1.00 98.19 370 ASN A CA 1
ATOM 2908 C C . ASN A 1 370 ? -0.986 5.286 -16.677 1.00 98.19 370 ASN A C 1
ATOM 2910 O O . ASN A 1 370 ? -1.552 6.365 -16.864 1.00 98.19 370 ASN A O 1
ATOM 2914 N N . LEU A 1 371 ? 0.331 5.137 -16.812 1.00 97.25 371 LEU A N 1
ATOM 2915 C CA . LEU A 1 371 ? 1.246 6.248 -17.040 1.00 97.25 371 LEU A CA 1
ATOM 2916 C C . LEU A 1 371 ? 1.893 6.125 -18.417 1.00 97.25 371 LEU A C 1
ATOM 2918 O O . LEU A 1 371 ? 2.638 5.185 -18.674 1.00 97.25 371 LEU A O 1
ATOM 2922 N N . SER A 1 372 ? 1.648 7.084 -19.306 1.00 94.94 372 SER A N 1
ATOM 2923 C CA . SER A 1 372 ? 2.248 7.077 -20.642 1.00 94.94 372 SER A CA 1
ATOM 2924 C C . SER A 1 372 ? 2.795 8.436 -21.066 1.00 94.94 372 SER A C 1
ATOM 2926 O O . SER A 1 372 ? 2.163 9.479 -20.858 1.00 94.94 372 SER A O 1
ATOM 2928 N N . GLY A 1 373 ? 3.972 8.428 -21.690 1.00 93.06 373 GLY A N 1
ATOM 2929 C CA . GLY A 1 373 ? 4.634 9.647 -22.139 1.00 93.06 373 GLY A CA 1
ATOM 2930 C C . GLY A 1 373 ? 5.938 9.435 -22.898 1.00 93.06 373 GLY A C 1
ATOM 2931 O O . GLY A 1 373 ? 6.321 8.317 -23.206 1.00 93.06 373 GLY A O 1
ATOM 2932 N N . ASP A 1 374 ? 6.594 10.550 -23.173 1.00 93.00 374 ASP A N 1
ATOM 2933 C CA . ASP A 1 374 ? 7.905 10.753 -23.772 1.00 93.00 374 ASP A CA 1
ATOM 2934 C C . ASP A 1 374 ? 8.674 11.672 -22.807 1.00 93.00 374 ASP A C 1
ATOM 2936 O O . ASP A 1 374 ? 8.614 12.901 -22.893 1.00 93.00 374 ASP A O 1
ATOM 2940 N N . SER A 1 375 ? 9.247 11.062 -21.768 1.00 92.81 375 SER A N 1
ATOM 2941 C CA . SER A 1 375 ? 9.716 11.735 -20.551 1.00 92.81 375 SER A CA 1
ATOM 2942 C C . SER A 1 375 ? 11.087 11.214 -20.128 1.00 92.81 375 SER A C 1
ATOM 2944 O O . SER A 1 375 ? 11.389 10.042 -20.338 1.00 92.81 375 SER A O 1
ATOM 2946 N N . ASN A 1 376 ? 11.910 12.042 -19.477 1.00 93.19 376 ASN A N 1
ATOM 2947 C CA . ASN A 1 376 ? 13.211 11.600 -18.946 1.00 93.19 376 ASN A CA 1
ATOM 2948 C C . ASN A 1 376 ? 13.061 10.423 -17.974 1.00 93.19 376 ASN A C 1
ATOM 2950 O O . ASN A 1 376 ? 13.878 9.505 -17.944 1.00 93.19 376 ASN A O 1
ATOM 2954 N N . SER A 1 377 ? 12.012 10.455 -17.152 1.00 94.81 377 SER A N 1
ATOM 2955 C CA . SER A 1 377 ? 11.658 9.341 -16.277 1.00 94.81 377 SER A CA 1
ATOM 2956 C C . SER A 1 377 ? 10.157 9.310 -16.022 1.00 94.81 377 SER A C 1
ATOM 2958 O O . SER A 1 377 ? 9.534 10.363 -15.847 1.00 94.81 377 SER A O 1
ATOM 2960 N N . ILE A 1 378 ? 9.581 8.110 -15.980 1.00 96.50 378 ILE A N 1
ATOM 2961 C CA . ILE A 1 378 ? 8.217 7.857 -15.508 1.00 96.50 378 ILE A CA 1
ATOM 2962 C C . ILE A 1 378 ? 8.281 6.772 -14.439 1.00 96.50 378 ILE A C 1
ATOM 2964 O O . ILE A 1 378 ? 8.781 5.681 -14.694 1.00 96.50 378 ILE A O 1
ATOM 2968 N N . SER A 1 379 ? 7.777 7.070 -13.245 1.00 97.69 379 SER A N 1
ATOM 2969 C CA . SER A 1 379 ? 7.707 6.142 -12.117 1.00 97.69 379 SER A CA 1
ATOM 2970 C C . SER A 1 379 ? 6.288 6.075 -11.554 1.00 97.69 379 SER A C 1
ATOM 2972 O O . SER A 1 379 ? 5.662 7.118 -11.359 1.00 97.69 379 SER A O 1
ATOM 2974 N N . ALA A 1 380 ? 5.767 4.885 -11.245 1.00 98.50 380 ALA A N 1
ATOM 2975 C CA . ALA A 1 380 ? 4.511 4.804 -10.490 1.00 98.50 380 ALA A CA 1
ATOM 2976 C C . ALA A 1 380 ? 4.753 5.094 -9.006 1.00 98.50 380 ALA A C 1
ATOM 2978 O O . ALA A 1 380 ? 4.120 5.982 -8.435 1.00 98.50 380 ALA A O 1
ATOM 2979 N N . ILE A 1 381 ? 5.723 4.410 -8.401 1.00 98.56 381 ILE A N 1
ATOM 2980 C CA . ILE A 1 381 ? 6.110 4.622 -7.004 1.00 98.56 381 ILE A CA 1
ATOM 2981 C C . ILE A 1 381 ? 7.616 4.854 -6.954 1.00 98.56 381 ILE A C 1
ATOM 2983 O O . ILE A 1 381 ? 8.385 4.034 -7.456 1.00 98.56 381 ILE A O 1
ATOM 2987 N N . SER A 1 382 ? 8.045 5.959 -6.347 1.00 97.31 382 SER A N 1
ATOM 2988 C CA . SER A 1 382 ? 9.468 6.264 -6.184 1.00 97.31 382 SER A CA 1
ATOM 2989 C C . SER A 1 382 ? 9.803 6.720 -4.767 1.00 97.31 382 SER A C 1
ATOM 2991 O O . SER A 1 382 ? 9.195 7.678 -4.296 1.00 97.31 382 SER A O 1
ATOM 2993 N N . ALA A 1 383 ? 10.806 6.112 -4.136 1.00 94.62 383 ALA A N 1
ATOM 2994 C CA . ALA A 1 383 ? 11.450 6.614 -2.922 1.00 94.62 383 ALA A CA 1
ATOM 2995 C C . ALA A 1 383 ? 12.864 7.093 -3.278 1.00 94.62 383 ALA A C 1
ATOM 2997 O O . ALA A 1 383 ? 13.706 6.286 -3.674 1.00 94.62 383 ALA A O 1
ATOM 2998 N N . LEU A 1 384 ? 13.101 8.406 -3.212 1.00 87.69 384 LEU A N 1
ATOM 2999 C CA . LEU A 1 384 ? 14.308 9.049 -3.744 1.00 87.69 384 LEU A CA 1
ATOM 3000 C C . LEU A 1 384 ? 14.954 9.976 -2.716 1.00 87.69 384 LEU A C 1
ATOM 3002 O O . LEU A 1 384 ? 14.269 10.639 -1.940 1.00 87.69 384 LEU A O 1
ATOM 3006 N N . ASN A 1 385 ? 16.286 10.036 -2.742 1.00 80.56 385 ASN A N 1
ATOM 3007 C CA . ASN A 1 385 ? 17.060 10.932 -1.890 1.00 80.56 385 ASN A CA 1
ATOM 3008 C C . ASN A 1 385 ? 17.287 12.245 -2.643 1.00 80.56 385 ASN A C 1
ATOM 3010 O O . ASN A 1 385 ? 17.971 12.262 -3.671 1.00 80.56 385 ASN A O 1
ATOM 3014 N N . GLU A 1 386 ? 16.708 13.337 -2.150 1.00 70.44 386 GLU A N 1
ATOM 3015 C CA . GLU A 1 386 ? 16.921 14.669 -2.709 1.00 70.44 386 GLU A CA 1
ATOM 3016 C C . GLU A 1 386 ? 17.898 15.459 -1.837 1.00 70.44 386 GLU A C 1
ATOM 3018 O O . GLU A 1 386 ? 17.508 16.181 -0.928 1.00 70.44 386 GLU A O 1
ATOM 3023 N N . GLY A 1 387 ? 19.191 15.364 -2.158 1.00 56.75 387 GLY A N 1
ATOM 3024 C CA . GLY A 1 387 ? 20.165 16.384 -1.758 1.00 56.75 387 GLY A CA 1
ATOM 3025 C C . GLY A 1 387 ? 21.252 15.972 -0.770 1.00 56.75 387 GLY A C 1
ATOM 3026 O O . GLY A 1 387 ? 22.158 16.778 -0.562 1.00 56.75 387 GLY A O 1
ATOM 3027 N N . PHE A 1 388 ? 21.259 14.749 -0.223 1.00 56.06 388 PHE A N 1
ATOM 3028 C CA . PHE A 1 388 ? 22.269 14.377 0.777 1.00 56.06 388 PHE A CA 1
ATOM 3029 C C . PHE A 1 388 ? 22.807 12.953 0.621 1.00 56.06 388 PHE A C 1
ATOM 3031 O O . PHE A 1 388 ? 22.084 11.968 0.662 1.00 56.06 388 PHE A O 1
ATOM 3038 N N . SER A 1 389 ? 24.124 12.816 0.481 1.00 57.62 389 SER A N 1
ATOM 3039 C CA . SER A 1 389 ? 24.790 11.543 0.177 1.00 57.62 389 SER A CA 1
ATOM 3040 C C . SER A 1 389 ? 24.944 10.574 1.362 1.00 57.62 389 SER A C 1
ATOM 3042 O O . SER A 1 389 ? 25.512 9.498 1.165 1.00 57.62 389 SER A O 1
ATOM 3044 N N . SER A 1 390 ? 24.481 10.926 2.569 1.00 59.12 390 SER A N 1
ATOM 3045 C CA . SER A 1 390 ? 24.915 10.283 3.823 1.00 59.12 390 SER A CA 1
ATOM 3046 C C . SER A 1 390 ? 23.825 9.685 4.718 1.00 59.12 390 SER A C 1
ATOM 3048 O O . SER A 1 390 ? 24.155 9.320 5.841 1.00 59.12 390 SER A O 1
ATOM 3050 N N . TYR A 1 391 ? 22.566 9.589 4.285 1.00 63.34 391 TYR A N 1
ATOM 3051 C CA . TYR A 1 391 ? 21.492 9.074 5.148 1.00 63.34 391 TYR A CA 1
ATOM 3052 C C . TYR A 1 391 ? 21.238 7.580 4.983 1.00 63.34 391 TYR A C 1
ATOM 3054 O O . TYR A 1 391 ? 21.285 7.054 3.864 1.00 63.34 391 TYR A O 1
ATOM 3062 N N . ASP A 1 392 ? 20.971 6.938 6.124 1.00 70.62 392 ASP A N 1
ATOM 3063 C CA . ASP A 1 392 ? 20.945 5.486 6.274 1.00 70.62 392 ASP A CA 1
ATOM 3064 C C . ASP A 1 392 ? 19.680 4.855 5.667 1.00 70.62 392 ASP A C 1
ATOM 3066 O O . ASP A 1 392 ? 19.823 3.848 4.982 1.00 70.62 392 ASP A O 1
ATOM 3070 N N . ASP A 1 393 ? 18.489 5.471 5.781 1.00 79.50 393 ASP A N 1
ATOM 3071 C CA . ASP A 1 393 ? 17.245 4.974 5.161 1.00 79.50 393 ASP A CA 1
ATOM 3072 C C . ASP A 1 393 ? 16.217 6.105 4.867 1.00 79.50 393 ASP A C 1
ATOM 3074 O O . ASP A 1 393 ? 15.917 6.926 5.728 1.00 79.50 393 ASP A O 1
ATOM 3078 N N . ILE A 1 394 ? 15.627 6.135 3.666 1.00 82.88 394 ILE A N 1
ATOM 3079 C CA . ILE A 1 394 ? 14.533 7.033 3.228 1.00 82.88 394 ILE A CA 1
ATOM 3080 C C . ILE A 1 394 ? 13.183 6.544 3.734 1.00 82.88 394 ILE A C 1
ATOM 3082 O O . ILE A 1 394 ? 12.342 7.334 4.156 1.00 82.88 394 ILE A O 1
ATOM 3086 N N . THR A 1 395 ? 12.963 5.233 3.663 1.00 86.69 395 THR A N 1
ATOM 3087 C CA . THR A 1 395 ? 11.722 4.612 4.123 1.00 86.69 395 THR A CA 1
ATOM 3088 C C . THR A 1 395 ? 12.018 3.485 5.087 1.00 86.69 395 THR A C 1
ATOM 3090 O O . THR A 1 395 ? 12.849 2.629 4.779 1.00 86.69 395 THR A O 1
ATOM 3093 N N . ASN A 1 396 ? 11.260 3.405 6.174 1.00 87.88 396 ASN A N 1
ATOM 3094 C CA . ASN A 1 396 ? 11.270 2.270 7.084 1.00 87.88 396 ASN A CA 1
ATOM 3095 C C . ASN A 1 396 ? 9.903 1.577 7.060 1.00 87.88 396 ASN A C 1
ATOM 3097 O O . ASN A 1 396 ? 8.915 2.122 7.537 1.00 87.88 396 ASN A O 1
ATOM 3101 N N . THR A 1 397 ? 9.844 0.349 6.545 1.00 88.56 397 THR A N 1
ATOM 3102 C CA . THR A 1 397 ? 8.596 -0.422 6.414 1.00 88.56 397 THR A CA 1
ATOM 3103 C C . THR A 1 397 ? 7.619 0.216 5.414 1.00 88.56 397 THR A C 1
ATOM 3105 O O . THR A 1 397 ? 6.589 0.781 5.772 1.00 88.56 397 THR A O 1
ATOM 3108 N N . LEU A 1 398 ? 7.949 0.115 4.123 1.00 95.69 398 LEU A N 1
ATOM 3109 C CA . LEU A 1 398 ? 7.049 0.444 3.011 1.00 95.69 398 LEU A CA 1
ATOM 3110 C C . LEU A 1 398 ? 6.348 -0.831 2.526 1.00 95.69 398 LEU A C 1
ATOM 3112 O O . LEU A 1 398 ? 7.015 -1.779 2.127 1.00 95.69 398 LEU A O 1
ATOM 3116 N N . THR A 1 399 ? 5.018 -0.851 2.511 1.00 95.94 399 THR A N 1
ATOM 3117 C CA . THR A 1 399 ? 4.220 -1.943 1.939 1.00 95.94 399 THR A CA 1
ATOM 3118 C C . THR A 1 399 ? 3.598 -1.508 0.618 1.00 95.94 399 THR A C 1
ATOM 3120 O O . THR A 1 399 ? 2.821 -0.557 0.589 1.00 95.94 399 THR A O 1
ATOM 3123 N N . VAL A 1 400 ? 3.884 -2.234 -0.462 1.00 98.25 400 VAL A N 1
ATOM 3124 C CA . VAL A 1 400 ? 3.277 -2.055 -1.787 1.00 98.25 400 VAL A CA 1
ATOM 3125 C C . VAL A 1 400 ? 2.577 -3.354 -2.179 1.00 98.25 400 VAL A C 1
ATOM 3127 O O . VAL A 1 400 ? 3.234 -4.352 -2.483 1.00 98.25 400 VAL A O 1
ATOM 3130 N N . LEU A 1 401 ? 1.245 -3.360 -2.134 1.00 96.31 401 LEU A N 1
ATOM 3131 C CA . LEU A 1 401 ? 0.438 -4.579 -2.254 1.00 96.31 401 LEU A CA 1
ATOM 3132 C C . LEU A 1 401 ? -0.716 -4.413 -3.247 1.00 96.31 401 LEU A C 1
ATOM 3134 O O . LEU A 1 401 ? -1.452 -3.429 -3.180 1.00 96.31 401 LEU A O 1
ATOM 3138 N N . ASN A 1 402 ? -0.929 -5.418 -4.101 1.00 96.50 402 ASN A N 1
ATOM 3139 C CA . ASN A 1 402 ? -2.089 -5.510 -5.002 1.00 96.50 402 ASN A CA 1
ATOM 3140 C C . ASN A 1 402 ? -2.263 -4.316 -5.958 1.00 96.50 402 ASN A C 1
ATOM 3142 O O . ASN A 1 402 ? -3.374 -4.024 -6.398 1.00 96.50 402 ASN A O 1
ATOM 3146 N N . ASN A 1 403 ? -1.190 -3.603 -6.293 1.00 98.62 403 ASN A N 1
ATOM 3147 C CA . ASN A 1 403 ? -1.274 -2.500 -7.242 1.00 98.62 403 ASN A CA 1
ATOM 3148 C C . ASN A 1 403 ? -1.213 -3.021 -8.681 1.00 98.62 403 ASN A C 1
ATOM 3150 O O . ASN A 1 403 ? -0.504 -3.986 -8.983 1.00 98.62 403 ASN A O 1
ATOM 3154 N N . LYS A 1 404 ? -1.925 -2.338 -9.579 1.00 98.69 404 LYS A N 1
ATOM 3155 C CA . LYS A 1 404 ? -1.842 -2.554 -11.024 1.00 98.69 404 LYS A CA 1
ATOM 3156 C C . LYS A 1 404 ? -1.082 -1.395 -11.654 1.00 98.69 404 LYS A C 1
ATOM 3158 O O . LYS A 1 404 ? -1.580 -0.274 -11.669 1.00 98.69 404 LYS A O 1
ATOM 3163 N N . ILE A 1 405 ? 0.108 -1.664 -12.173 1.00 98.75 405 ILE A N 1
ATOM 3164 C CA . ILE A 1 405 ? 1.025 -0.671 -12.724 1.00 98.75 405 ILE A CA 1
ATOM 3165 C C . ILE A 1 405 ? 1.204 -0.934 -14.218 1.00 98.75 405 ILE A C 1
ATOM 3167 O O . ILE A 1 405 ? 1.646 -2.007 -14.602 1.00 98.75 405 ILE A O 1
ATOM 3171 N N . SER A 1 406 ? 0.870 0.050 -15.049 1.00 98.44 406 SER A N 1
ATOM 3172 C CA . SER A 1 406 ? 1.082 0.047 -16.496 1.00 98.44 406 SER A CA 1
ATOM 3173 C C . SER A 1 406 ? 1.814 1.326 -16.882 1.00 98.44 406 SER A C 1
ATOM 3175 O O . SER A 1 406 ? 1.269 2.423 -16.727 1.00 98.44 406 SER A O 1
ATOM 3177 N N . ILE A 1 407 ? 3.042 1.198 -17.376 1.00 97.81 407 ILE A N 1
ATOM 3178 C CA . ILE A 1 407 ? 3.896 2.325 -17.755 1.00 97.81 407 ILE A CA 1
ATOM 3179 C C . ILE A 1 407 ? 4.362 2.160 -19.198 1.00 97.81 407 ILE A C 1
ATOM 3181 O O . ILE A 1 407 ? 4.822 1.094 -19.583 1.00 97.81 407 ILE A O 1
ATOM 3185 N N . SER A 1 408 ? 4.287 3.232 -19.984 1.00 96.38 408 SER A N 1
ATOM 3186 C CA . SER A 1 408 ? 4.833 3.290 -21.341 1.00 96.38 408 SER A CA 1
ATOM 3187 C C . SER A 1 408 ? 5.595 4.593 -21.555 1.00 96.38 408 SER A C 1
ATOM 3189 O O . SER A 1 408 ? 4.980 5.655 -21.652 1.00 96.38 408 SER A O 1
ATOM 3191 N N . ASN A 1 409 ? 6.917 4.522 -21.688 1.00 95.06 409 ASN A N 1
ATOM 3192 C CA . ASN A 1 409 ? 7.757 5.666 -22.031 1.00 95.06 409 ASN A CA 1
ATOM 3193 C C . ASN A 1 409 ? 8.359 5.495 -23.430 1.00 95.06 409 ASN A C 1
ATOM 3195 O O . ASN A 1 409 ? 9.133 4.572 -23.666 1.00 95.06 409 ASN A O 1
ATOM 3199 N N . SER A 1 410 ? 8.008 6.371 -24.368 1.00 93.88 410 SER A N 1
ATOM 3200 C CA . SER A 1 410 ? 8.500 6.309 -25.748 1.00 93.88 410 SER A CA 1
ATOM 3201 C C . SER A 1 410 ? 9.829 7.031 -25.969 1.00 93.88 410 SER A C 1
ATOM 3203 O O . SER A 1 410 ? 10.323 7.019 -27.096 1.00 93.88 410 SER A O 1
ATOM 3205 N N . ARG A 1 411 ? 10.384 7.680 -24.939 1.00 91.81 411 ARG A N 1
ATOM 3206 C CA . ARG A 1 411 ? 11.631 8.433 -25.054 1.00 91.81 411 ARG A CA 1
ATOM 3207 C C . ARG A 1 411 ? 12.820 7.501 -25.280 1.00 91.81 411 ARG A C 1
ATOM 3209 O O . ARG A 1 411 ? 13.079 6.615 -24.466 1.00 91.81 411 ARG A O 1
ATOM 3216 N N . GLU A 1 412 ? 13.555 7.737 -26.360 1.00 86.75 412 GLU A N 1
ATOM 3217 C CA . GLU A 1 412 ? 14.887 7.160 -26.587 1.00 86.75 412 GLU A CA 1
ATOM 3218 C C . GLU A 1 412 ? 15.818 7.733 -25.517 1.00 86.75 412 GLU A C 1
ATOM 3220 O O . GLU A 1 412 ? 15.987 8.940 -25.540 1.00 86.75 412 GLU A O 1
ATOM 3225 N N . ASP A 1 413 ? 16.370 6.912 -24.610 1.00 87.50 413 ASP A N 1
ATOM 3226 C CA . ASP A 1 413 ? 17.064 7.288 -23.350 1.00 87.50 413 ASP A CA 1
ATOM 3227 C C . ASP A 1 413 ? 16.209 7.500 -22.083 1.00 87.50 413 ASP A C 1
ATOM 3229 O O . ASP A 1 413 ? 16.752 7.669 -20.984 1.00 87.50 413 ASP A O 1
ATOM 3233 N N . GLY A 1 414 ? 14.882 7.430 -22.194 1.00 90.00 414 GLY A N 1
ATOM 3234 C CA . GLY A 1 414 ? 13.990 7.586 -21.052 1.00 90.00 414 GLY A CA 1
ATOM 3235 C C . GLY A 1 414 ? 13.973 6.370 -20.135 1.00 90.00 414 GLY A C 1
ATOM 3236 O O . GLY A 1 414 ? 13.982 5.218 -20.577 1.00 90.00 414 GLY A O 1
ATOM 3237 N N . PHE A 1 415 ? 13.845 6.630 -18.836 1.00 93.38 415 PHE A N 1
ATOM 3238 C CA . PHE A 1 415 ? 13.667 5.581 -17.840 1.00 93.38 415 PHE A CA 1
ATOM 3239 C C . PHE A 1 415 ? 12.189 5.345 -17.522 1.00 93.38 415 PHE A C 1
ATOM 3241 O O . PHE A 1 415 ? 11.391 6.280 -17.415 1.00 93.38 415 PHE A O 1
ATOM 3248 N N . SER A 1 416 ? 11.824 4.086 -17.319 1.00 95.50 416 SER A N 1
ATOM 3249 C CA . SER A 1 416 ? 10.493 3.679 -16.871 1.00 95.50 416 SER A CA 1
ATOM 3250 C C . SER A 1 416 ? 10.636 2.772 -15.663 1.00 95.50 416 SER A C 1
ATOM 3252 O O . SER A 1 416 ? 11.285 1.735 -15.760 1.00 95.50 416 SER A O 1
ATOM 3254 N N . TYR A 1 417 ? 10.032 3.150 -14.540 1.00 96.88 417 TYR A N 1
ATOM 3255 C CA . TYR A 1 417 ? 10.101 2.396 -13.294 1.00 96.88 417 TYR A CA 1
ATOM 3256 C C . TYR A 1 417 ? 8.704 2.046 -12.793 1.00 96.88 417 TYR A C 1
ATOM 3258 O O . TYR A 1 417 ? 7.927 2.936 -12.451 1.00 96.88 417 TYR A O 1
ATOM 3266 N N . GLY A 1 418 ? 8.387 0.760 -12.662 1.00 97.81 418 GLY A N 1
ATOM 3267 C CA . GLY A 1 418 ? 7.190 0.354 -11.928 1.00 97.81 418 GLY A CA 1
ATOM 3268 C C . GLY A 1 418 ? 7.298 0.816 -10.474 1.00 97.81 418 GLY A C 1
ATOM 3269 O O . GLY A 1 418 ? 6.566 1.696 -10.020 1.00 97.81 418 GLY A O 1
ATOM 3270 N N . ILE A 1 419 ? 8.291 0.280 -9.767 1.00 98.19 419 ILE A N 1
ATOM 3271 C CA . ILE A 1 419 ? 8.644 0.683 -8.404 1.00 98.19 419 ILE A CA 1
ATOM 3272 C C . ILE A 1 419 ? 10.148 0.958 -8.347 1.00 98.19 419 ILE A C 1
ATOM 3274 O O . ILE A 1 419 ? 10.953 0.088 -8.675 1.00 98.19 419 ILE A O 1
ATOM 3278 N N . ASN A 1 420 ? 10.524 2.159 -7.909 1.00 96.75 420 ASN A N 1
ATOM 3279 C CA . ASN A 1 420 ? 11.911 2.588 -7.735 1.00 96.75 420 ASN A CA 1
ATOM 3280 C C . ASN A 1 420 ? 12.176 2.936 -6.267 1.00 96.75 420 ASN A C 1
ATOM 3282 O O . ASN A 1 420 ? 11.725 3.978 -5.794 1.00 96.75 420 ASN A O 1
ATOM 3286 N N . LEU A 1 421 ? 12.893 2.080 -5.543 1.00 95.38 421 LEU A N 1
ATOM 3287 C CA . LEU A 1 421 ? 13.241 2.318 -4.144 1.00 95.38 421 LEU A CA 1
ATOM 3288 C C . LEU A 1 421 ? 14.745 2.506 -3.986 1.00 95.38 421 LEU A C 1
ATOM 3290 O O . LEU A 1 421 ? 15.544 1.687 -4.442 1.00 95.38 421 LEU A O 1
ATOM 3294 N N . VAL A 1 422 ? 15.121 3.564 -3.277 1.00 91.69 422 VAL A N 1
ATOM 3295 C CA . VAL A 1 422 ? 16.504 3.865 -2.919 1.00 91.69 422 VAL A CA 1
ATOM 3296 C C . VAL A 1 422 ? 16.606 3.981 -1.402 1.00 91.69 422 VAL A C 1
ATOM 3298 O O . VAL A 1 422 ? 15.757 4.625 -0.797 1.00 91.69 422 VAL A O 1
ATOM 3301 N N . ASN A 1 423 ? 17.646 3.396 -0.796 1.00 90.62 423 ASN A N 1
ATOM 3302 C CA . ASN A 1 423 ? 17.903 3.454 0.652 1.00 90.62 423 ASN A CA 1
ATOM 3303 C C . ASN A 1 423 ? 16.644 3.100 1.475 1.00 90.62 423 ASN A C 1
ATOM 3305 O O . ASN A 1 423 ? 16.164 3.910 2.256 1.00 90.62 423 ASN A O 1
ATOM 3309 N N . SER A 1 424 ? 16.038 1.934 1.256 1.00 92.00 424 SER A N 1
ATOM 3310 C CA . SER A 1 424 ? 14.816 1.530 1.973 1.00 92.00 424 SER A CA 1
ATOM 3311 C C . SER A 1 424 ? 15.079 0.359 2.915 1.00 92.00 424 SER A C 1
ATOM 3313 O O . SER A 1 424 ? 15.720 -0.619 2.526 1.00 92.00 424 SER A O 1
ATOM 3315 N N . LEU A 1 425 ? 14.489 0.397 4.110 1.00 91.88 425 LEU A N 1
ATOM 3316 C CA . LEU A 1 425 ? 14.551 -0.672 5.102 1.00 91.88 425 LEU A CA 1
ATOM 3317 C C . LEU A 1 425 ? 13.238 -1.456 5.166 1.00 91.88 425 LEU A C 1
ATOM 3319 O O . LEU A 1 425 ? 12.167 -0.881 5.354 1.00 91.88 425 LEU A O 1
ATOM 3323 N N . ASN A 1 426 ? 13.333 -2.783 5.073 1.00 91.62 426 ASN A N 1
ATOM 3324 C CA . ASN A 1 426 ? 12.212 -3.722 5.177 1.00 91.62 426 ASN A CA 1
ATOM 3325 C C . ASN A 1 426 ? 11.019 -3.426 4.241 1.00 91.62 426 ASN A C 1
ATOM 3327 O O . ASN A 1 426 ? 9.876 -3.483 4.707 1.00 91.62 426 ASN A O 1
ATOM 3331 N N . PRO A 1 427 ? 11.206 -3.074 2.951 1.00 95.75 427 PRO A N 1
ATOM 3332 C CA . PRO A 1 427 ? 10.051 -2.930 2.079 1.00 95.75 427 PRO A CA 1
ATOM 3333 C C . PRO A 1 427 ? 9.413 -4.296 1.817 1.00 95.75 427 PRO A C 1
ATOM 3335 O O . PRO A 1 427 ? 10.111 -5.278 1.565 1.00 95.75 427 PRO A O 1
ATOM 3338 N N . ARG A 1 428 ? 8.082 -4.335 1.828 1.00 96.56 428 ARG A N 1
ATOM 3339 C CA . ARG A 1 428 ? 7.274 -5.485 1.433 1.00 96.56 428 ARG A CA 1
ATOM 3340 C C . ARG A 1 428 ? 6.562 -5.172 0.126 1.00 96.56 428 ARG A C 1
ATOM 3342 O O . ARG A 1 428 ? 5.684 -4.314 0.092 1.00 96.56 428 ARG A O 1
ATOM 3349 N N . ILE A 1 429 ? 6.930 -5.864 -0.943 1.00 97.69 429 ILE A N 1
ATOM 3350 C CA . ILE A 1 429 ? 6.371 -5.675 -2.283 1.00 97.69 429 ILE A CA 1
ATOM 3351 C C . ILE A 1 429 ? 5.755 -6.999 -2.706 1.00 97.69 429 ILE A C 1
ATOM 3353 O O . ILE A 1 429 ? 6.480 -7.931 -3.058 1.00 97.69 429 ILE A O 1
ATOM 3357 N N . SER A 1 430 ? 4.429 -7.110 -2.684 1.00 96.19 430 SER A N 1
ATOM 3358 C CA . SER A 1 430 ? 3.795 -8.370 -3.067 1.00 96.19 430 SER A CA 1
ATOM 3359 C C . SER A 1 430 ? 2.516 -8.242 -3.869 1.00 96.19 430 SER A C 1
ATOM 3361 O O . SER A 1 430 ? 1.800 -7.250 -3.762 1.00 96.19 430 SER A O 1
ATOM 3363 N N . SER A 1 431 ? 2.213 -9.275 -4.657 1.00 96.94 431 SER A N 1
ATOM 3364 C CA . SER A 1 431 ? 0.945 -9.396 -5.389 1.00 96.94 431 SER A CA 1
ATOM 3365 C C . SER A 1 431 ? 0.640 -8.220 -6.328 1.00 96.94 431 SER A C 1
ATOM 3367 O O . SER A 1 431 ? -0.519 -7.937 -6.613 1.00 96.94 431 SER A O 1
ATOM 3369 N N . ASN A 1 432 ? 1.665 -7.510 -6.809 1.00 98.19 432 ASN A N 1
ATOM 3370 C CA . ASN A 1 432 ? 1.494 -6.433 -7.782 1.00 98.19 432 ASN A CA 1
ATOM 3371 C C . ASN A 1 432 ? 1.542 -6.989 -9.212 1.00 98.19 432 ASN A C 1
ATOM 3373 O O . ASN A 1 432 ? 2.293 -7.922 -9.494 1.00 98.19 432 ASN A O 1
ATOM 3377 N N . SER A 1 433 ? 0.777 -6.378 -10.117 1.00 98.19 433 SER A N 1
ATOM 3378 C CA . SER A 1 433 ? 0.853 -6.619 -11.562 1.00 98.19 433 SER A CA 1
ATOM 3379 C C . SER A 1 433 ? 1.515 -5.406 -12.204 1.00 98.19 433 SER A C 1
ATOM 3381 O O . SER A 1 433 ? 0.967 -4.306 -12.135 1.00 98.19 433 SER A O 1
ATOM 3383 N N . ILE A 1 434 ? 2.717 -5.584 -12.745 1.00 98.38 434 ILE A N 1
ATOM 3384 C CA . ILE A 1 434 ? 3.596 -4.513 -13.212 1.00 98.38 434 ILE A CA 1
ATOM 3385 C C . ILE A 1 434 ? 3.930 -4.764 -14.679 1.00 98.38 434 ILE A C 1
ATOM 3387 O O . ILE A 1 434 ? 4.582 -5.749 -14.995 1.00 98.38 434 ILE A O 1
ATOM 3391 N N . ASP A 1 435 ? 3.515 -3.867 -15.565 1.00 97.88 435 ASP A N 1
ATOM 3392 C CA . ASP A 1 435 ? 3.857 -3.871 -16.987 1.00 97.88 435 ASP A CA 1
ATOM 3393 C C . ASP A 1 435 ? 4.541 -2.549 -17.338 1.00 97.88 435 ASP A C 1
ATOM 3395 O O . ASP A 1 435 ? 3.964 -1.469 -17.176 1.00 97.88 435 ASP A O 1
ATOM 3399 N N . VAL A 1 436 ? 5.805 -2.623 -17.748 1.00 96.75 436 VAL A N 1
ATOM 3400 C CA . VAL A 1 436 ? 6.636 -1.456 -18.039 1.00 96.75 436 VAL A CA 1
ATOM 3401 C C . VAL A 1 436 ? 7.225 -1.587 -19.435 1.00 96.75 436 VAL A C 1
ATOM 3403 O O . VAL A 1 436 ? 7.950 -2.531 -19.743 1.00 96.75 436 VAL A O 1
ATOM 3406 N N . ILE A 1 437 ? 6.947 -0.598 -20.276 1.00 95.06 437 ILE A N 1
ATOM 3407 C CA . ILE A 1 437 ? 7.417 -0.511 -21.656 1.00 95.06 437 ILE A CA 1
ATOM 3408 C C . ILE A 1 437 ? 8.251 0.759 -21.809 1.00 95.06 437 ILE A C 1
ATOM 3410 O O . ILE A 1 437 ? 7.828 1.845 -21.415 1.00 95.06 437 ILE A O 1
ATOM 3414 N N . GLY A 1 438 ? 9.427 0.628 -22.411 1.00 91.88 438 GLY A N 1
ATOM 3415 C CA . GLY A 1 438 ? 10.307 1.744 -22.735 1.00 91.88 438 GLY A CA 1
ATOM 3416 C C . GLY A 1 438 ? 11.704 1.279 -23.121 1.00 91.88 438 GLY A C 1
ATOM 3417 O O . GLY A 1 438 ? 12.018 0.092 -23.028 1.00 91.88 438 GLY A O 1
ATOM 3418 N N . ASP A 1 439 ? 12.549 2.213 -23.553 1.00 87.31 439 ASP A N 1
ATOM 3419 C CA . ASP A 1 439 ? 13.933 1.902 -23.929 1.00 87.31 439 ASP A CA 1
ATOM 3420 C C . ASP A 1 439 ? 14.720 1.352 -22.729 1.00 87.31 439 ASP A C 1
ATOM 3422 O O . ASP A 1 439 ? 15.271 0.251 -22.781 1.00 87.31 439 ASP A O 1
ATOM 3426 N N . THR A 1 440 ? 14.650 2.059 -21.596 1.00 88.81 440 THR A N 1
ATOM 3427 C CA . THR A 1 440 ? 15.110 1.553 -20.300 1.00 88.81 440 THR A CA 1
ATOM 3428 C C . THR A 1 440 ? 13.915 1.316 -19.376 1.00 88.81 440 THR A C 1
ATOM 3430 O O . THR A 1 440 ? 13.383 2.247 -18.767 1.00 88.81 440 THR A O 1
ATOM 3433 N N . ALA A 1 441 ? 13.474 0.061 -19.283 1.00 91.00 441 ALA A N 1
ATOM 3434 C CA . ALA A 1 441 ? 12.307 -0.355 -18.508 1.00 91.00 441 ALA A CA 1
ATOM 3435 C C . ALA A 1 441 ? 12.702 -1.258 -17.335 1.00 91.00 441 ALA A C 1
ATOM 3437 O O . ALA A 1 441 ? 13.331 -2.293 -17.535 1.00 91.00 441 ALA A O 1
ATOM 3438 N N . PHE A 1 442 ? 12.281 -0.879 -16.130 1.00 93.38 442 PHE A N 1
ATOM 3439 C CA . PHE A 1 442 ? 12.478 -1.640 -14.903 1.00 93.38 442 PHE A CA 1
ATOM 3440 C C . PHE A 1 442 ? 11.142 -1.804 -14.181 1.00 93.38 442 PHE A C 1
ATOM 3442 O O . PHE A 1 442 ? 10.529 -0.826 -13.748 1.00 93.38 442 PHE A O 1
ATOM 3449 N N . GLY A 1 443 ? 10.683 -3.038 -14.005 1.00 95.00 443 GLY A N 1
ATOM 3450 C CA . GLY A 1 443 ? 9.506 -3.325 -13.194 1.00 95.00 443 GLY A CA 1
ATOM 3451 C C . GLY A 1 443 ? 9.760 -2.988 -11.726 1.00 95.00 443 GLY A C 1
ATOM 3452 O O . GLY A 1 443 ? 9.018 -2.210 -11.125 1.00 95.00 443 GLY A O 1
ATOM 3453 N N . LEU A 1 444 ? 10.860 -3.518 -11.181 1.00 95.81 444 LEU A N 1
ATOM 3454 C CA . LEU A 1 444 ? 11.355 -3.234 -9.833 1.00 95.81 444 LEU A CA 1
ATOM 3455 C C . LEU A 1 444 ? 12.829 -2.821 -9.883 1.00 95.81 444 LEU A C 1
ATOM 3457 O O . LEU A 1 444 ? 13.675 -3.599 -10.322 1.00 95.81 444 LEU A O 1
ATOM 3461 N N . TYR A 1 445 ? 13.136 -1.630 -9.372 1.00 94.88 445 TYR A N 1
ATOM 3462 C CA . TYR A 1 445 ? 14.499 -1.135 -9.194 1.00 94.88 445 TYR A CA 1
ATOM 3463 C C . TYR A 1 445 ? 14.751 -0.830 -7.716 1.00 94.88 445 TYR A C 1
ATOM 3465 O O . TYR A 1 445 ? 14.127 0.070 -7.153 1.00 94.88 445 TYR A O 1
ATOM 3473 N N . LEU A 1 446 ? 15.643 -1.589 -7.078 1.00 93.44 446 LEU A N 1
ATOM 3474 C CA . LEU A 1 446 ? 15.970 -1.499 -5.658 1.00 93.44 446 LEU A CA 1
ATOM 3475 C C . LEU A 1 446 ? 17.461 -1.200 -5.475 1.00 93.44 446 LEU A C 1
ATOM 3477 O O . LEU A 1 446 ? 18.316 -2.067 -5.646 1.00 93.44 446 LEU A O 1
ATOM 3481 N N . ASN A 1 447 ? 17.785 0.021 -5.058 1.00 89.56 447 ASN A N 1
ATOM 3482 C CA . ASN A 1 447 ? 19.157 0.435 -4.788 1.00 89.56 447 ASN A CA 1
ATOM 3483 C C . ASN A 1 447 ? 19.386 0.649 -3.289 1.00 89.56 447 ASN A C 1
ATOM 3485 O O . ASN A 1 447 ? 18.653 1.396 -2.647 1.00 89.56 447 ASN A O 1
ATOM 3489 N N . LYS A 1 448 ? 20.420 0.008 -2.725 1.00 88.69 448 LYS A N 1
ATOM 3490 C CA . LYS A 1 448 ? 20.739 0.066 -1.283 1.00 88.69 448 LYS A CA 1
ATOM 3491 C C . LYS A 1 448 ? 19.531 -0.252 -0.388 1.00 88.69 448 LYS A C 1
ATOM 3493 O O . LYS A 1 448 ? 19.325 0.364 0.649 1.00 88.69 448 LYS A O 1
ATOM 3498 N N . VAL A 1 449 ? 18.723 -1.223 -0.803 1.00 89.62 449 VAL A N 1
ATOM 3499 C CA . VAL A 1 449 ? 17.556 -1.679 -0.044 1.00 89.62 449 VAL A CA 1
ATOM 3500 C C . VAL A 1 449 ? 17.952 -2.825 0.883 1.00 89.62 449 VAL A C 1
ATOM 3502 O O . VAL A 1 449 ? 18.547 -3.814 0.452 1.00 89.62 449 VAL A O 1
ATOM 3505 N N . SER A 1 450 ? 17.599 -2.705 2.159 1.00 90.31 450 SER A N 1
ATOM 3506 C CA . SER A 1 450 ? 17.920 -3.675 3.203 1.00 90.31 450 SER A CA 1
ATOM 3507 C C . SER A 1 450 ? 16.705 -4.530 3.556 1.00 90.31 450 SER A C 1
ATOM 3509 O O . SER A 1 450 ? 15.665 -4.007 3.949 1.00 90.31 450 SER A O 1
ATOM 3511 N N . ARG A 1 451 ? 16.868 -5.860 3.491 1.00 88.88 451 ARG A N 1
ATOM 3512 C CA . ARG A 1 451 ? 15.843 -6.870 3.840 1.00 88.88 451 ARG A CA 1
ATOM 3513 C C . ARG A 1 451 ? 14.506 -6.705 3.081 1.00 88.88 451 ARG A C 1
ATOM 3515 O O . ARG A 1 451 ? 13.461 -6.669 3.729 1.00 88.88 451 ARG A O 1
ATOM 3522 N N . PRO A 1 452 ? 14.506 -6.592 1.739 1.00 92.81 452 PRO A N 1
ATOM 3523 C CA . PRO A 1 452 ? 13.252 -6.564 0.995 1.00 92.81 452 PRO A CA 1
ATOM 3524 C C . PRO A 1 452 ? 12.525 -7.918 1.093 1.00 92.81 452 PRO A C 1
ATOM 3526 O O . PRO A 1 452 ? 13.152 -8.969 0.959 1.00 92.81 452 PRO A O 1
ATOM 3529 N N . ASP A 1 453 ? 11.210 -7.881 1.300 1.00 91.88 453 ASP A N 1
ATOM 3530 C CA . ASP A 1 453 ? 10.298 -9.023 1.170 1.00 91.88 453 ASP A CA 1
ATOM 3531 C C . ASP A 1 453 ? 9.515 -8.873 -0.140 1.00 91.88 453 ASP A C 1
ATOM 3533 O O . ASP A 1 453 ? 8.650 -8.003 -0.264 1.00 91.88 453 ASP A O 1
ATOM 3537 N N . ILE A 1 454 ? 9.872 -9.669 -1.150 1.00 93.19 454 ILE A N 1
ATOM 3538 C CA . ILE A 1 454 ? 9.311 -9.581 -2.503 1.00 93.19 454 ILE A CA 1
ATOM 3539 C C . ILE A 1 454 ? 8.676 -10.924 -2.840 1.00 93.19 454 ILE A C 1
ATOM 3541 O O . ILE A 1 454 ? 9.378 -11.929 -2.946 1.00 93.19 454 ILE A O 1
ATOM 3545 N N . ALA A 1 455 ? 7.357 -10.944 -3.026 1.00 90.62 455 ALA A N 1
ATOM 3546 C CA . ALA A 1 455 ? 6.616 -12.185 -3.237 1.00 90.62 455 ALA A CA 1
ATOM 3547 C C . ALA A 1 455 ? 5.442 -12.007 -4.204 1.00 90.62 455 ALA A C 1
ATOM 3549 O O . ALA A 1 455 ? 4.784 -10.976 -4.211 1.00 90.62 455 ALA A O 1
ATOM 3550 N N . ASP A 1 456 ? 5.148 -13.030 -5.004 1.00 92.81 456 ASP A N 1
ATOM 3551 C CA . ASP A 1 456 ? 3.917 -13.123 -5.803 1.00 92.81 456 ASP A CA 1
ATOM 3552 C C . ASP A 1 456 ? 3.642 -11.938 -6.753 1.00 92.81 456 ASP A C 1
ATOM 3554 O O . ASP A 1 456 ? 2.489 -11.653 -7.063 1.00 92.81 456 ASP A O 1
ATOM 3558 N N . ASN A 1 457 ? 4.673 -11.225 -7.218 1.00 94.12 457 ASN A N 1
ATOM 3559 C CA . ASN A 1 457 ? 4.509 -10.157 -8.210 1.00 94.12 457 ASN A CA 1
ATOM 3560 C C . ASN A 1 457 ? 4.560 -10.726 -9.632 1.00 94.12 457 ASN A C 1
ATOM 3562 O O . ASN A 1 457 ? 5.365 -11.608 -9.930 1.00 94.12 457 ASN A O 1
ATOM 3566 N N . GLU A 1 458 ? 3.743 -10.171 -10.521 1.00 95.88 458 GLU A N 1
ATOM 3567 C CA . GLU A 1 458 ? 3.766 -10.455 -11.952 1.00 95.88 458 GLU A CA 1
ATOM 3568 C C . GLU A 1 458 ? 4.383 -9.252 -12.674 1.00 95.88 458 GLU A C 1
ATOM 3570 O O . GLU A 1 458 ? 3.778 -8.182 -12.711 1.00 95.88 458 GLU A O 1
ATOM 3575 N N . ILE A 1 459 ? 5.608 -9.403 -13.187 1.00 96.38 459 ILE A N 1
ATOM 3576 C CA . ILE A 1 459 ? 6.405 -8.290 -13.721 1.00 96.38 459 ILE A CA 1
ATOM 3577 C C . ILE A 1 459 ? 6.720 -8.534 -15.195 1.00 96.38 459 ILE A C 1
ATOM 3579 O O . ILE A 1 459 ? 7.384 -9.511 -15.534 1.00 96.38 459 ILE A O 1
ATOM 3583 N N . TYR A 1 460 ? 6.300 -7.615 -16.056 1.00 94.94 460 TYR A N 1
ATOM 3584 C CA . TYR A 1 460 ? 6.630 -7.576 -17.470 1.00 94.94 460 TYR A CA 1
ATOM 3585 C C . TYR A 1 460 ? 7.467 -6.336 -17.785 1.00 94.94 460 TYR A C 1
ATOM 3587 O O . TYR A 1 460 ? 7.106 -5.214 -17.433 1.00 94.94 460 TYR A O 1
ATOM 3595 N N . GLU A 1 461 ? 8.580 -6.543 -18.483 1.00 93.81 461 GLU A N 1
ATOM 3596 C CA . GLU A 1 461 ? 9.427 -5.483 -19.027 1.00 93.81 461 GLU A CA 1
ATOM 3597 C C . GLU A 1 461 ? 9.482 -5.656 -20.544 1.00 93.81 461 GLU A C 1
ATOM 3599 O O . GLU A 1 461 ? 9.908 -6.698 -21.051 1.00 93.81 461 GLU A O 1
ATOM 3604 N N . ASN A 1 462 ? 9.013 -4.654 -21.289 1.00 91.69 462 ASN A N 1
ATOM 3605 C CA . ASN A 1 462 ? 8.923 -4.693 -22.750 1.00 91.69 462 ASN A CA 1
ATOM 3606 C C . ASN A 1 462 ? 8.203 -5.952 -23.277 1.00 91.69 462 ASN A C 1
ATOM 3608 O O . ASN A 1 462 ? 8.670 -6.609 -24.212 1.00 91.69 462 ASN A O 1
ATOM 3612 N N . ASN A 1 463 ? 7.044 -6.268 -22.682 1.00 90.06 463 ASN A N 1
ATOM 3613 C CA . ASN A 1 463 ? 6.200 -7.439 -22.973 1.00 90.06 463 ASN A CA 1
ATOM 3614 C C . ASN A 1 463 ? 6.841 -8.809 -22.674 1.00 90.06 463 ASN A C 1
ATOM 3616 O O . ASN A 1 463 ? 6.334 -9.837 -23.128 1.00 90.06 463 ASN A O 1
ATOM 3620 N N . ALA A 1 464 ? 7.949 -8.852 -21.933 1.00 88.62 464 ALA A N 1
ATOM 3621 C CA . ALA A 1 464 ? 8.581 -10.092 -21.503 1.00 88.62 464 ALA A CA 1
ATOM 3622 C C . ALA A 1 464 ? 8.477 -10.233 -19.984 1.00 88.62 464 ALA A C 1
ATOM 3624 O O . ALA A 1 464 ? 8.748 -9.281 -19.262 1.00 88.62 464 ALA A O 1
ATOM 3625 N N . LEU A 1 465 ? 8.098 -11.419 -19.505 1.00 89.94 465 LEU A N 1
ATOM 3626 C CA . LEU A 1 465 ? 8.093 -11.728 -18.075 1.00 89.94 465 LEU A CA 1
ATOM 3627 C C . LEU A 1 465 ? 9.516 -11.587 -17.514 1.00 89.94 465 LEU A C 1
ATOM 3629 O O . LEU A 1 465 ? 10.475 -12.010 -18.163 1.00 89.94 465 LEU A O 1
ATOM 3633 N N . VAL A 1 466 ? 9.645 -11.025 -16.315 1.00 90.69 466 VAL A N 1
ATOM 3634 C CA . VAL A 1 466 ? 10.920 -10.805 -15.624 1.00 90.69 466 VAL A CA 1
ATOM 3635 C C . VAL A 1 466 ? 10.840 -11.323 -14.193 1.00 90.69 466 VAL A C 1
ATOM 3637 O O . VAL A 1 466 ? 9.845 -11.140 -13.499 1.00 90.69 466 VAL A O 1
ATOM 3640 N N . SER A 1 467 ? 11.898 -12.006 -13.755 1.00 89.38 467 SER A N 1
ATOM 3641 C CA . SER A 1 467 ? 12.023 -12.576 -12.403 1.00 89.38 467 SER A CA 1
ATOM 3642 C C . SER A 1 467 ? 13.124 -11.922 -11.575 1.00 89.38 467 SER A C 1
ATOM 3644 O O . SER A 1 467 ? 13.360 -12.333 -10.441 1.00 89.38 467 SER A O 1
ATOM 3646 N N . ILE A 1 468 ? 13.838 -10.954 -12.144 1.00 89.75 468 ILE A N 1
ATOM 3647 C CA . ILE A 1 468 ? 14.929 -10.270 -11.463 1.00 89.75 468 ILE A CA 1
ATOM 3648 C C . ILE A 1 468 ? 14.466 -8.951 -10.855 1.00 89.75 468 ILE A C 1
ATOM 3650 O O . ILE A 1 468 ? 13.491 -8.340 -11.285 1.00 89.75 468 ILE A O 1
ATOM 3654 N N . VAL A 1 469 ? 15.216 -8.516 -9.853 1.00 89.50 469 VAL A N 1
ATOM 3655 C CA . VAL A 1 469 ? 15.072 -7.214 -9.215 1.00 89.50 469 VAL A CA 1
ATOM 3656 C C . VAL A 1 469 ? 16.328 -6.430 -9.548 1.00 89.50 469 VAL A C 1
ATOM 3658 O O . VAL A 1 469 ? 17.423 -6.901 -9.252 1.00 89.50 469 VAL A O 1
ATOM 3661 N N . HIS A 1 470 ? 16.174 -5.276 -10.191 1.00 88.69 470 HIS A N 1
ATOM 3662 C CA . HIS A 1 470 ? 17.306 -4.512 -10.713 1.00 88.69 470 HIS A CA 1
ATOM 3663 C C . HIS A 1 470 ? 17.948 -3.636 -9.635 1.00 88.69 470 HIS A C 1
ATOM 3665 O O . HIS A 1 470 ? 17.255 -3.089 -8.777 1.00 88.69 470 HIS A O 1
ATOM 3671 N N . SER A 1 471 ? 19.262 -3.454 -9.715 1.00 88.56 471 SER A N 1
ATOM 3672 C CA . SER A 1 471 ? 20.056 -2.517 -8.919 1.00 88.56 471 SER A CA 1
ATOM 3673 C C . SER A 1 471 ? 21.147 -1.855 -9.778 1.00 88.56 471 SER A C 1
ATOM 3675 O O . SER A 1 471 ? 21.135 -1.927 -11.006 1.00 88.56 471 SER A O 1
ATOM 3677 N N . ASP A 1 472 ? 22.120 -1.192 -9.146 1.00 84.81 472 ASP A N 1
ATOM 3678 C CA . ASP A 1 472 ? 23.306 -0.647 -9.822 1.00 84.81 472 ASP A CA 1
ATOM 3679 C C . ASP A 1 472 ? 24.375 -1.718 -10.142 1.00 84.81 472 ASP A C 1
ATOM 3681 O O . ASP A 1 472 ? 25.426 -1.425 -10.738 1.00 84.81 472 ASP A O 1
ATOM 3685 N N . ASN A 1 473 ? 24.108 -2.976 -9.772 1.00 86.75 473 ASN A N 1
ATOM 3686 C CA . ASN A 1 473 ? 24.965 -4.118 -10.043 1.00 86.75 473 ASN A CA 1
ATOM 3687 C C . ASN A 1 473 ? 24.188 -5.285 -10.692 1.00 86.75 473 ASN A C 1
ATOM 3689 O O . ASN A 1 473 ? 23.862 -6.260 -10.009 1.00 86.75 473 ASN A O 1
ATOM 3693 N N . PRO A 1 474 ? 24.020 -5.259 -12.031 1.00 87.69 474 PRO A N 1
ATOM 3694 C CA . PRO A 1 474 ? 23.370 -6.322 -12.806 1.00 87.69 474 PRO A CA 1
ATOM 3695 C C . PRO A 1 474 ? 23.875 -7.742 -12.516 1.00 87.69 474 PRO A C 1
ATOM 3697 O O . PRO A 1 474 ? 23.116 -8.708 -12.554 1.00 87.69 474 PRO A O 1
ATOM 3700 N N . THR A 1 475 ? 25.167 -7.883 -12.203 1.00 88.12 475 THR A N 1
ATOM 3701 C CA . THR A 1 475 ? 25.770 -9.185 -11.874 1.00 88.12 475 THR A CA 1
ATOM 3702 C C . THR A 1 475 ? 25.192 -9.738 -10.580 1.00 88.12 475 THR A C 1
ATOM 3704 O O . THR A 1 475 ? 24.798 -10.902 -10.504 1.00 88.12 475 THR A O 1
ATOM 3707 N N . LYS A 1 476 ? 25.115 -8.881 -9.557 1.00 90.06 476 LYS A N 1
ATOM 3708 C CA . LYS A 1 476 ? 24.536 -9.225 -8.261 1.00 90.06 476 LYS A CA 1
ATOM 3709 C C . LYS A 1 476 ? 23.043 -9.512 -8.389 1.00 90.06 476 LYS A C 1
ATOM 3711 O O . LYS A 1 476 ? 22.558 -10.410 -7.706 1.00 90.06 476 LYS A O 1
ATOM 3716 N N . ASP A 1 477 ? 22.336 -8.804 -9.263 1.00 91.00 477 ASP A N 1
ATOM 3717 C CA . ASP A 1 477 ? 20.899 -8.999 -9.481 1.00 91.00 477 ASP A CA 1
ATOM 3718 C C . ASP A 1 477 ? 20.611 -10.403 -10.020 1.00 91.00 477 ASP A C 1
ATOM 3720 O O . ASP A 1 477 ? 19.818 -11.153 -9.444 1.00 91.00 477 ASP A O 1
ATOM 3724 N N . ILE A 1 478 ? 21.336 -10.809 -11.068 1.00 91.50 478 ILE A N 1
ATOM 3725 C CA . ILE A 1 478 ? 21.207 -12.150 -11.647 1.00 91.50 478 ILE A CA 1
ATOM 3726 C C . ILE A 1 478 ? 21.659 -13.219 -10.643 1.00 91.50 478 ILE A C 1
ATOM 3728 O O . ILE A 1 478 ? 20.969 -14.226 -10.474 1.00 91.50 478 ILE A O 1
ATOM 3732 N N . GLN A 1 479 ? 22.773 -13.002 -9.932 1.00 93.00 479 GLN A N 1
ATOM 3733 C CA . GLN A 1 479 ? 23.228 -13.930 -8.891 1.00 93.00 479 GLN A CA 1
ATOM 3734 C C . GLN A 1 479 ? 22.177 -14.103 -7.782 1.00 93.00 479 GLN A C 1
ATOM 3736 O O . GLN A 1 479 ? 21.897 -15.228 -7.378 1.00 93.00 479 GLN A O 1
ATOM 3741 N N . SER A 1 480 ? 21.540 -13.019 -7.333 1.00 90.88 480 SER A N 1
ATOM 3742 C CA . SER A 1 480 ? 20.504 -13.065 -6.289 1.00 90.88 480 SER A CA 1
ATOM 3743 C C . SER A 1 480 ? 19.257 -13.827 -6.750 1.00 90.88 480 SER A C 1
ATOM 3745 O O . SER A 1 480 ? 18.647 -14.555 -5.959 1.00 90.88 480 SER A O 1
ATOM 3747 N N . ALA A 1 481 ? 18.896 -13.703 -8.032 1.00 92.62 481 ALA A N 1
ATOM 3748 C CA . ALA A 1 481 ? 17.812 -14.478 -8.630 1.00 92.62 481 ALA A CA 1
ATOM 3749 C C . ALA A 1 481 ? 18.145 -15.979 -8.669 1.00 92.62 481 ALA A C 1
ATOM 3751 O O . ALA A 1 481 ? 17.313 -16.810 -8.306 1.00 92.62 481 ALA A O 1
ATOM 3752 N N . ILE A 1 482 ? 19.384 -16.336 -9.026 1.00 92.50 482 ILE A N 1
ATOM 3753 C CA . ILE A 1 482 ? 19.866 -17.725 -8.982 1.00 92.50 482 ILE A CA 1
ATOM 3754 C C . ILE A 1 482 ? 19.868 -18.256 -7.548 1.00 92.50 482 ILE A C 1
ATOM 3756 O O . ILE A 1 482 ? 19.399 -19.368 -7.299 1.00 92.50 482 ILE A O 1
ATOM 3760 N N . ASP A 1 483 ? 20.357 -17.481 -6.585 1.00 92.81 483 ASP A N 1
ATOM 3761 C CA . ASP A 1 483 ? 20.452 -17.903 -5.188 1.00 92.81 483 ASP A CA 1
ATOM 3762 C C . ASP A 1 483 ? 19.068 -18.130 -4.560 1.00 92.81 483 ASP A C 1
ATOM 3764 O O . ASP A 1 483 ? 18.898 -19.098 -3.813 1.00 92.81 483 ASP A O 1
ATOM 3768 N N . SER A 1 484 ? 18.071 -17.328 -4.944 1.00 90.19 484 SER A N 1
ATOM 3769 C CA . SER A 1 484 ? 16.673 -17.464 -4.504 1.00 90.19 484 SER A CA 1
ATOM 3770 C C . SER A 1 484 ? 15.903 -18.595 -5.202 1.00 90.19 484 SER A C 1
ATOM 3772 O O . SER A 1 484 ? 14.968 -19.144 -4.620 1.00 90.19 484 SER A O 1
ATOM 3774 N N . ALA A 1 485 ? 16.290 -18.973 -6.425 1.00 92.69 485 ALA A N 1
ATOM 3775 C CA . ALA A 1 485 ? 15.626 -20.021 -7.198 1.00 92.69 485 ALA A CA 1
ATOM 3776 C C . ALA A 1 485 ? 15.735 -21.412 -6.540 1.00 92.69 485 ALA A C 1
ATOM 3778 O O . ALA A 1 485 ? 16.758 -21.774 -5.946 1.00 92.69 485 ALA A O 1
ATOM 3779 N N . LYS A 1 486 ? 14.693 -22.233 -6.676 1.00 93.25 486 LYS A N 1
ATOM 3780 C CA . LYS A 1 486 ? 14.718 -23.665 -6.347 1.00 93.25 486 LYS A CA 1
ATOM 3781 C C . LYS A 1 486 ? 15.305 -24.467 -7.510 1.00 93.25 486 LYS A C 1
ATOM 3783 O O . LYS A 1 486 ? 15.393 -24.003 -8.644 1.00 93.25 486 LYS A O 1
ATOM 3788 N N . ASP A 1 487 ? 15.725 -25.695 -7.215 1.00 92.81 487 ASP A N 1
ATOM 3789 C CA . ASP A 1 487 ? 16.216 -26.622 -8.236 1.00 92.81 487 ASP A CA 1
ATOM 3790 C C . ASP A 1 487 ? 15.091 -26.946 -9.237 1.00 92.81 487 ASP A C 1
ATOM 3792 O O . ASP A 1 487 ? 14.014 -27.402 -8.851 1.00 92.81 487 ASP A O 1
ATOM 3796 N N . GLY A 1 488 ? 15.343 -26.683 -10.518 1.00 93.69 488 GLY A N 1
ATOM 3797 C CA . GLY A 1 488 ? 14.396 -26.813 -11.624 1.00 93.69 488 GLY A CA 1
ATOM 3798 C C . GLY A 1 488 ? 13.676 -25.521 -12.028 1.00 93.69 488 GLY A C 1
ATOM 3799 O O . GLY A 1 488 ? 12.977 -25.536 -13.043 1.00 93.69 488 GLY A O 1
ATOM 3800 N N . ASP A 1 489 ? 13.848 -24.416 -11.296 1.00 95.25 489 ASP A N 1
ATOM 3801 C CA . ASP A 1 489 ? 13.153 -23.157 -11.589 1.00 95.25 489 ASP A CA 1
ATOM 3802 C C . ASP A 1 489 ? 13.629 -22.505 -12.900 1.00 95.25 489 ASP A C 1
ATOM 3804 O O . ASP A 1 489 ? 14.715 -22.774 -13.430 1.00 95.25 489 ASP A O 1
ATOM 3808 N N . THR A 1 490 ? 12.785 -21.615 -13.431 1.00 94.69 490 THR A N 1
ATOM 3809 C CA . THR A 1 490 ? 13.095 -20.771 -14.590 1.00 94.69 490 THR A CA 1
ATOM 3810 C C . THR A 1 490 ? 13.205 -19.313 -14.156 1.00 94.69 490 THR A C 1
ATOM 3812 O O . THR A 1 490 ? 12.287 -18.778 -13.545 1.00 94.69 490 THR A O 1
ATOM 3815 N N . ILE A 1 491 ? 14.324 -18.680 -14.491 1.00 94.00 491 ILE A N 1
ATOM 3816 C CA . ILE A 1 491 ? 14.643 -17.279 -14.235 1.00 94.00 491 ILE A CA 1
ATOM 3817 C C . ILE A 1 491 ? 14.492 -16.530 -15.554 1.00 94.00 491 ILE A C 1
ATOM 3819 O O . ILE A 1 491 ? 15.188 -16.832 -16.527 1.00 94.00 491 ILE A O 1
ATOM 3823 N N . TYR A 1 492 ? 13.597 -15.551 -15.590 1.00 93.12 492 TYR A N 1
ATOM 3824 C CA . TYR A 1 492 ? 13.384 -14.729 -16.773 1.00 93.12 492 TYR A CA 1
ATOM 3825 C C . TYR A 1 492 ? 14.115 -13.388 -16.637 1.00 93.12 492 TYR A C 1
ATOM 3827 O O . TYR A 1 492 ? 13.900 -12.657 -15.671 1.00 93.12 492 TYR A O 1
ATOM 3835 N N . LEU A 1 493 ? 14.972 -13.066 -17.607 1.00 89.62 493 LEU A N 1
ATOM 3836 C CA . LEU A 1 493 ? 15.727 -11.806 -17.679 1.00 89.62 493 LEU A CA 1
ATOM 3837 C C . LEU A 1 493 ? 15.081 -10.779 -18.630 1.00 89.62 493 LEU A C 1
ATOM 3839 O O . LEU A 1 493 ? 15.676 -9.752 -18.934 1.00 89.62 493 LEU A O 1
ATOM 3843 N N . GLY A 1 494 ? 13.899 -11.066 -19.179 1.00 85.19 494 GLY A N 1
ATOM 3844 C CA . GLY A 1 494 ? 13.230 -10.167 -20.124 1.00 85.19 494 GLY A CA 1
ATOM 3845 C C . GLY A 1 494 ? 14.067 -9.856 -21.371 1.00 85.19 494 GLY A C 1
ATOM 3846 O O . GLY A 1 494 ? 14.714 -10.741 -21.925 1.00 85.19 494 GLY A O 1
ATOM 3847 N N . ASN A 1 495 ? 14.050 -8.597 -21.817 1.00 80.44 495 ASN A N 1
ATOM 3848 C CA . ASN A 1 495 ? 14.838 -8.092 -22.956 1.00 80.44 495 ASN A CA 1
ATOM 3849 C C . ASN A 1 495 ? 15.920 -7.070 -22.537 1.00 80.44 495 ASN A C 1
ATOM 3851 O O . ASN A 1 495 ? 16.467 -6.367 -23.389 1.00 80.44 495 ASN A O 1
ATOM 3855 N N . GLY A 1 496 ? 16.214 -6.969 -21.235 1.00 80.25 496 GLY A N 1
ATOM 3856 C CA . GLY A 1 496 ? 17.140 -5.978 -20.681 1.00 80.25 496 GLY A CA 1
ATOM 3857 C C . GLY A 1 496 ? 18.599 -6.195 -21.094 1.00 80.25 496 GLY A C 1
ATOM 3858 O O . GLY A 1 496 ? 19.000 -7.307 -21.445 1.00 80.25 496 GLY A O 1
ATOM 3859 N N . LEU A 1 497 ? 19.400 -5.124 -21.045 1.00 85.19 497 LEU A N 1
ATOM 3860 C CA . LEU A 1 497 ? 20.856 -5.170 -21.207 1.00 85.19 497 LEU A CA 1
ATOM 3861 C C . LEU A 1 497 ? 21.536 -5.227 -19.833 1.00 85.19 497 LEU A C 1
ATOM 3863 O O . LEU A 1 497 ? 21.408 -4.301 -19.038 1.00 85.19 497 LEU A O 1
ATOM 3867 N N . TYR A 1 498 ? 22.309 -6.279 -19.583 1.00 86.81 498 TYR A N 1
ATOM 3868 C CA . TYR A 1 498 ? 22.998 -6.518 -18.317 1.00 86.81 498 TYR A CA 1
ATOM 3869 C C . TYR A 1 498 ? 24.505 -6.459 -18.528 1.00 86.81 498 TYR A C 1
ATO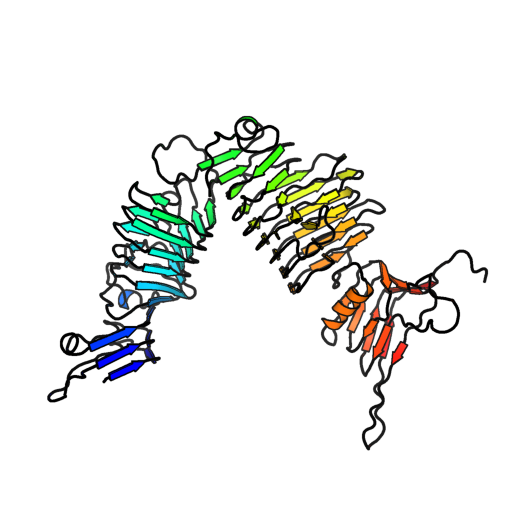M 3871 O O . TYR A 1 498 ? 25.087 -7.377 -19.101 1.00 86.81 498 TYR A O 1
ATOM 3879 N N . ALA A 1 499 ? 25.138 -5.385 -18.058 1.00 86.56 499 ALA A N 1
ATOM 3880 C CA . ALA A 1 499 ? 26.592 -5.274 -18.044 1.00 86.56 499 ALA A CA 1
ATOM 3881 C C . ALA A 1 499 ? 27.163 -6.104 -16.884 1.00 86.56 499 ALA A C 1
ATOM 3883 O O . ALA A 1 499 ? 27.084 -5.700 -15.718 1.00 86.56 499 ALA A O 1
ATOM 3884 N N . ILE A 1 500 ? 27.708 -7.275 -17.204 1.00 85.81 500 ILE A N 1
ATOM 3885 C CA . ILE A 1 500 ? 28.248 -8.218 -16.227 1.00 85.81 500 ILE A CA 1
ATOM 3886 C C . ILE A 1 500 ? 29.677 -7.813 -15.878 1.00 85.81 500 ILE A C 1
ATOM 3888 O O . ILE A 1 500 ? 30.527 -7.690 -16.754 1.00 85.81 500 ILE A O 1
ATOM 3892 N N . LYS A 1 501 ? 29.913 -7.555 -14.590 1.00 80.81 501 LYS A N 1
ATOM 3893 C CA . LYS A 1 501 ? 31.180 -7.059 -14.032 1.00 80.81 501 LYS A CA 1
ATOM 3894 C C . LYS A 1 501 ? 32.007 -8.174 -13.392 1.00 80.81 501 LYS A C 1
ATOM 3896 O O . LYS A 1 501 ? 33.227 -8.092 -13.400 1.00 80.81 501 LYS A O 1
ATOM 3901 N N . ASP A 1 502 ? 31.340 -9.201 -12.868 1.00 82.12 502 ASP A N 1
ATOM 3902 C CA . ASP A 1 502 ? 31.959 -10.353 -12.210 1.00 82.12 502 ASP A CA 1
ATOM 3903 C C . ASP A 1 502 ? 31.315 -11.660 -12.701 1.00 82.12 502 ASP A C 1
ATOM 3905 O O . ASP A 1 502 ? 30.224 -11.663 -13.271 1.00 82.12 502 ASP A O 1
ATOM 3909 N N . SER A 1 503 ? 31.964 -12.797 -12.458 1.00 84.88 503 SER A N 1
ATOM 3910 C CA . SER A 1 503 ? 31.418 -14.104 -12.832 1.00 84.88 503 SER A CA 1
ATOM 3911 C C . SER A 1 503 ? 30.141 -14.459 -12.065 1.00 84.88 503 SER A C 1
ATOM 3913 O O . SER A 1 503 ? 30.085 -14.340 -10.840 1.00 84.88 503 SER A O 1
ATOM 3915 N N . ILE A 1 504 ? 29.151 -15.015 -12.767 1.00 88.25 504 ILE A N 1
ATOM 3916 C CA . ILE A 1 504 ? 27.921 -15.540 -12.158 1.00 88.25 504 ILE A CA 1
ATOM 3917 C C . ILE A 1 504 ? 28.096 -17.031 -11.847 1.00 88.25 504 ILE A C 1
ATOM 3919 O O . ILE A 1 504 ? 28.379 -17.837 -12.734 1.00 88.25 504 ILE A O 1
ATOM 3923 N N . THR A 1 505 ? 27.901 -17.432 -10.591 1.00 89.62 505 THR A N 1
ATOM 3924 C CA . THR A 1 505 ? 28.033 -18.830 -10.159 1.00 89.62 505 THR A CA 1
ATOM 3925 C C . THR A 1 505 ? 26.677 -19.523 -10.107 1.00 89.62 505 THR A C 1
ATOM 3927 O O . THR A 1 505 ? 25.780 -19.118 -9.370 1.00 89.62 505 THR A O 1
ATOM 3930 N N . VAL A 1 506 ? 26.556 -20.642 -10.822 1.00 89.75 506 VAL A N 1
ATOM 3931 C CA . VAL A 1 506 ? 25.356 -21.482 -10.837 1.00 89.75 506 VAL A CA 1
ATOM 3932 C C . VAL A 1 506 ? 25.660 -22.822 -10.167 1.00 89.75 506 VAL A C 1
ATOM 3934 O O . VAL A 1 506 ? 26.453 -23.635 -10.654 1.00 89.75 506 VAL A O 1
ATOM 3937 N N . ASN A 1 507 ? 25.041 -23.050 -9.010 1.00 88.88 507 ASN A N 1
ATOM 3938 C CA . ASN A 1 507 ? 25.269 -24.215 -8.146 1.00 88.88 507 ASN A CA 1
ATOM 3939 C C . ASN A 1 507 ? 24.016 -25.087 -7.942 1.00 88.88 507 ASN A C 1
ATOM 3941 O O . ASN A 1 507 ? 24.008 -25.954 -7.065 1.00 88.88 507 ASN A O 1
ATOM 3945 N N . LYS A 1 508 ? 22.995 -24.879 -8.772 1.00 91.69 508 LYS A N 1
ATOM 3946 C CA . LYS A 1 508 ? 21.720 -25.603 -8.811 1.00 91.69 508 LYS A CA 1
ATOM 3947 C C . LYS A 1 508 ? 21.240 -25.717 -10.259 1.00 91.69 508 LYS A C 1
ATOM 3949 O O . LYS A 1 508 ? 21.719 -24.982 -11.123 1.00 91.69 508 LYS A O 1
ATOM 3954 N N . SER A 1 509 ? 20.342 -26.646 -10.546 1.00 93.00 509 SER A N 1
ATOM 3955 C CA . SER A 1 509 ? 19.760 -26.800 -11.877 1.00 93.00 509 SER A CA 1
ATOM 3956 C C . SER A 1 509 ? 18.705 -25.723 -12.102 1.00 93.00 509 SER A C 1
ATOM 3958 O O . SER A 1 509 ? 17.748 -25.645 -11.343 1.00 93.00 509 SER A O 1
ATOM 3960 N N . VAL A 1 510 ? 18.864 -24.893 -13.129 1.00 95.81 510 VAL A N 1
ATOM 3961 C CA . VAL A 1 510 ? 17.948 -23.783 -13.448 1.00 95.81 510 VAL A CA 1
ATOM 3962 C C . VAL A 1 510 ? 17.906 -23.535 -14.951 1.00 95.81 510 VAL A C 1
ATOM 3964 O O . VAL A 1 510 ? 18.823 -23.905 -15.689 1.00 95.81 510 VAL A O 1
ATOM 3967 N N . SER A 1 511 ? 16.848 -22.877 -15.413 1.00 95.56 511 SER A N 1
ATOM 3968 C CA . SER A 1 511 ? 16.776 -22.330 -16.769 1.00 95.56 511 SER A CA 1
ATOM 3969 C C . SER A 1 511 ? 16.816 -20.809 -16.713 1.00 95.56 511 SER A C 1
ATOM 3971 O O . SER A 1 511 ? 16.033 -20.214 -15.991 1.00 95.56 511 SER A O 1
ATOM 3973 N N . ILE A 1 512 ? 17.699 -20.176 -17.474 1.00 93.50 512 ILE A N 1
ATOM 3974 C CA . ILE A 1 512 ? 17.800 -18.723 -17.616 1.00 93.50 512 ILE A CA 1
ATOM 3975 C C . ILE A 1 512 ? 17.312 -18.369 -19.021 1.00 93.50 512 ILE A C 1
ATOM 3977 O O . ILE A 1 512 ? 17.801 -18.921 -20.012 1.00 93.50 512 ILE A O 1
ATOM 3981 N N . VAL A 1 513 ? 16.300 -17.506 -19.103 1.00 93.56 513 VAL A N 1
ATOM 3982 C CA . VAL A 1 513 ? 15.569 -17.208 -20.342 1.00 93.56 513 VAL A CA 1
ATOM 3983 C C . VAL A 1 513 ? 15.614 -15.715 -20.646 1.00 93.56 513 VAL A C 1
ATOM 3985 O O . VAL A 1 513 ? 15.257 -14.904 -19.793 1.00 93.56 513 VAL A O 1
ATOM 3988 N N . GLY A 1 514 ? 15.971 -15.359 -21.880 1.00 90.44 514 GLY A N 1
ATOM 3989 C CA . GLY A 1 514 ? 16.010 -13.968 -22.340 1.00 90.44 514 GLY A CA 1
ATOM 3990 C C . GLY A 1 514 ? 17.246 -13.191 -21.877 1.00 90.44 514 GLY A C 1
ATOM 3991 O O . GLY A 1 514 ? 18.218 -13.756 -21.383 1.00 90.44 514 GLY A O 1
ATOM 3992 N N . GLY A 1 515 ? 17.194 -11.873 -22.032 1.00 87.25 515 GLY A N 1
ATOM 3993 C CA . GLY A 1 515 ? 18.235 -10.936 -21.630 1.00 87.25 515 GLY A CA 1
ATOM 3994 C C . GLY A 1 515 ? 19.364 -10.795 -22.651 1.00 87.25 515 GLY A C 1
ATOM 3995 O O . GLY A 1 515 ? 19.661 -11.695 -23.441 1.00 87.25 515 GLY A O 1
ATOM 3996 N N . ARG A 1 516 ? 20.009 -9.630 -22.619 1.00 89.19 516 ARG A N 1
ATOM 3997 C CA . ARG A 1 516 ? 21.211 -9.298 -23.384 1.00 89.19 516 ARG A CA 1
ATOM 3998 C C . ARG A 1 516 ? 22.352 -9.120 -22.393 1.00 89.19 516 ARG A C 1
ATOM 4000 O O . ARG A 1 516 ? 22.396 -8.121 -21.685 1.00 89.19 516 ARG A O 1
ATOM 4007 N N . LEU A 1 517 ? 23.253 -10.087 -22.298 1.00 88.69 517 LEU A N 1
ATOM 4008 C CA . LEU A 1 517 ? 24.394 -9.999 -21.391 1.00 88.69 517 LEU A CA 1
ATOM 4009 C C . LEU A 1 517 ? 25.554 -9.342 -22.128 1.00 88.69 517 LEU A C 1
ATOM 4011 O O . LEU A 1 517 ? 26.030 -9.877 -23.127 1.00 88.69 517 LEU A O 1
ATOM 4015 N N . LEU A 1 518 ? 25.969 -8.177 -21.645 1.00 85.38 518 LEU A N 1
ATOM 4016 C CA . LEU A 1 518 ? 27.151 -7.479 -22.112 1.00 85.38 518 LEU A CA 1
ATOM 4017 C C . LEU A 1 518 ? 28.306 -7.780 -21.175 1.00 85.38 518 LEU A C 1
ATOM 4019 O O . LEU A 1 518 ? 28.263 -7.467 -19.987 1.00 85.38 518 LEU A O 1
ATOM 4023 N N . ASP A 1 519 ? 29.347 -8.353 -21.746 1.00 76.94 519 ASP A N 1
ATOM 4024 C CA . ASP A 1 519 ? 30.619 -8.534 -21.084 1.00 76.94 519 ASP A CA 1
ATOM 4025 C C . ASP A 1 519 ? 31.307 -7.176 -20.814 1.00 76.94 519 ASP A C 1
ATOM 4027 O O . ASP A 1 519 ? 31.473 -6.364 -21.733 1.00 76.94 519 ASP A O 1
ATOM 4031 N N . ASN A 1 520 ? 31.683 -6.900 -19.559 1.00 68.38 520 ASN A N 1
ATOM 4032 C CA . ASN A 1 520 ? 32.393 -5.679 -19.186 1.00 68.38 520 ASN A CA 1
ATOM 4033 C C . ASN A 1 520 ? 33.868 -5.963 -18.865 1.00 68.38 520 ASN A C 1
ATOM 4035 O O . ASN A 1 520 ? 34.202 -6.415 -17.772 1.00 68.38 520 ASN A O 1
ATOM 4039 N N . ILE A 1 521 ? 34.762 -5.593 -19.786 1.00 55.75 521 ILE A N 1
ATOM 4040 C CA . ILE A 1 521 ? 36.180 -5.400 -19.476 1.00 55.75 521 ILE A CA 1
ATOM 4041 C C . ILE A 1 521 ? 36.310 -4.058 -18.757 1.00 55.75 521 ILE A C 1
ATOM 4043 O O . ILE A 1 521 ? 36.032 -3.004 -19.330 1.00 55.75 521 ILE A O 1
ATOM 4047 N N . ASP A 1 522 ? 36.756 -4.086 -17.505 1.00 53.28 522 ASP A N 1
ATOM 4048 C CA . ASP A 1 522 ? 37.228 -2.889 -16.821 1.00 53.28 522 ASP A CA 1
ATOM 4049 C C . ASP A 1 522 ? 38.397 -2.300 -17.632 1.00 53.28 522 ASP A C 1
ATOM 4051 O O . ASP A 1 522 ? 39.526 -2.804 -17.598 1.00 53.28 522 ASP A O 1
ATOM 4055 N N . SER A 1 523 ? 38.115 -1.249 -18.411 1.00 44.44 523 SER A N 1
ATOM 4056 C CA . SER A 1 523 ? 39.006 -0.637 -19.410 1.00 44.44 523 SER A CA 1
ATOM 4057 C C . SER A 1 523 ? 40.276 0.000 -18.822 1.00 44.44 523 SER A C 1
ATOM 4059 O O . SER A 1 523 ? 41.039 0.640 -19.542 1.00 44.44 523 SER A O 1
ATOM 4061 N N . ASN A 1 524 ? 40.502 -0.150 -17.514 1.00 45.38 524 ASN A N 1
ATOM 4062 C CA . ASN A 1 524 ? 41.653 0.368 -16.778 1.00 45.38 524 ASN A CA 1
ATOM 4063 C C . ASN A 1 524 ? 42.587 -0.729 -16.239 1.00 45.38 524 ASN A C 1
ATOM 4065 O O . ASN A 1 524 ? 43.605 -0.409 -15.618 1.00 45.38 524 ASN A O 1
ATOM 4069 N N . SER A 1 525 ? 42.280 -2.008 -16.467 1.00 40.62 525 SER A N 1
ATOM 4070 C CA . SER A 1 525 ? 43.165 -3.110 -16.092 1.00 40.62 525 SER A CA 1
ATOM 4071 C C . SER A 1 525 ? 44.110 -3.450 -17.249 1.00 40.62 525 SER A C 1
ATOM 4073 O O . SER A 1 525 ? 43.706 -3.687 -18.382 1.00 40.62 525 SER A O 1
ATOM 4075 N N . ASN A 1 526 ? 45.408 -3.371 -16.959 1.00 33.91 526 ASN A N 1
ATOM 4076 C CA . ASN A 1 526 ? 46.521 -3.632 -17.870 1.00 33.91 526 ASN A CA 1
ATOM 4077 C C . ASN A 1 526 ? 46.265 -4.862 -18.771 1.00 33.91 526 ASN A C 1
ATOM 4079 O O . ASN A 1 526 ? 45.961 -5.933 -18.243 1.00 33.91 526 ASN A O 1
ATOM 4083 N N . PRO A 1 527 ? 46.463 -4.767 -20.098 1.00 39.88 527 PRO A N 1
ATOM 4084 C CA . PRO A 1 527 ? 46.403 -5.936 -20.954 1.00 39.88 527 PRO A CA 1
ATOM 4085 C C . PRO A 1 527 ? 47.638 -6.789 -20.655 1.00 39.88 527 PRO A C 1
ATOM 4087 O O . PRO A 1 527 ? 48.735 -6.252 -20.505 1.00 39.88 527 PRO A O 1
ATOM 4090 N N . LEU A 1 528 ? 47.453 -8.108 -20.628 1.00 34.97 528 LEU A N 1
ATOM 4091 C CA . LEU A 1 528 ? 48.437 -9.164 -20.356 1.00 34.97 528 LEU A CA 1
ATOM 4092 C C . LEU A 1 528 ? 48.403 -9.687 -18.901 1.00 34.97 528 LEU A C 1
ATOM 4094 O O . LEU A 1 528 ? 48.993 -9.123 -17.984 1.00 34.97 528 LEU A O 1
ATOM 4098 N N . VAL A 1 529 ? 47.814 -10.889 -18.791 1.00 34.56 529 VAL A N 1
ATOM 4099 C CA . VAL A 1 529 ? 48.027 -11.969 -17.797 1.00 34.56 529 VAL A CA 1
ATOM 4100 C C . VAL A 1 529 ? 46.964 -12.226 -16.693 1.00 34.56 529 VAL A C 1
ATOM 4102 O O . VAL A 1 529 ? 47.268 -12.968 -15.766 1.00 34.56 529 VAL A O 1
ATOM 4105 N N . SER A 1 530 ? 45.696 -11.781 -16.778 1.00 40.91 530 SER A N 1
ATOM 4106 C CA . SER A 1 530 ? 44.640 -12.378 -15.905 1.00 40.91 530 SER A CA 1
ATOM 4107 C C . SER A 1 530 ? 43.168 -12.304 -16.370 1.00 40.91 530 SER A C 1
ATOM 4109 O O . SER A 1 530 ? 42.281 -12.395 -15.525 1.00 40.91 530 SER A O 1
ATOM 4111 N N . ASN A 1 531 ? 42.873 -12.158 -17.667 1.00 45.03 531 ASN A N 1
ATOM 4112 C CA . ASN A 1 531 ? 41.495 -11.986 -18.180 1.00 45.03 531 ASN A CA 1
ATOM 4113 C C . ASN A 1 531 ? 40.689 -13.301 -18.324 1.00 45.03 531 ASN A C 1
ATOM 4115 O O . ASN A 1 531 ? 39.972 -13.470 -19.300 1.00 45.03 531 ASN A O 1
ATOM 4119 N N . ASP A 1 532 ? 40.772 -14.213 -17.351 1.00 53.97 532 ASP A N 1
ATOM 4120 C CA . ASP A 1 532 ? 39.955 -15.440 -17.310 1.00 53.97 532 ASP A CA 1
ATOM 4121 C C . ASP A 1 532 ? 38.791 -15.281 -16.311 1.00 53.97 532 ASP A C 1
ATOM 4123 O O . ASP A 1 532 ? 38.644 -16.084 -15.388 1.00 53.97 532 ASP A O 1
ATOM 4127 N N . ASN A 1 533 ? 37.981 -14.226 -16.441 1.00 62.78 533 ASN A N 1
ATOM 4128 C CA . ASN A 1 533 ? 36.759 -14.086 -15.643 1.00 62.78 533 ASN A CA 1
ATOM 4129 C C . ASN A 1 533 ? 35.566 -14.604 -16.459 1.00 62.78 533 ASN A C 1
ATOM 4131 O O . ASN A 1 533 ? 34.984 -13.840 -17.221 1.00 62.78 533 ASN A O 1
ATOM 4135 N N . PRO A 1 534 ? 35.179 -15.889 -16.335 1.00 71.31 534 PRO A N 1
ATOM 4136 C CA . PRO A 1 534 ? 34.021 -16.425 -17.041 1.00 71.31 534 PRO A CA 1
ATOM 4137 C C . PRO A 1 534 ? 32.767 -15.583 -16.850 1.00 71.31 534 PRO A C 1
ATOM 4139 O O . PRO A 1 534 ? 32.492 -15.137 -15.736 1.00 71.31 534 PRO A O 1
ATOM 4142 N N . LEU A 1 535 ? 31.926 -15.513 -17.884 1.00 80.38 535 LEU A N 1
ATOM 4143 C CA . LEU A 1 535 ? 30.580 -14.951 -17.743 1.00 80.38 535 LEU A CA 1
ATOM 4144 C C . LEU A 1 535 ? 29.745 -15.777 -16.746 1.00 80.38 535 LEU A C 1
ATOM 4146 O O . LEU A 1 535 ? 29.100 -15.234 -15.850 1.00 80.38 535 LEU A O 1
ATOM 4150 N N . PHE A 1 536 ? 29.814 -17.108 -16.868 1.00 80.25 536 PHE A N 1
ATOM 4151 C CA . PHE A 1 536 ? 29.185 -18.052 -15.943 1.00 80.25 536 PHE A CA 1
ATOM 4152 C C . PHE A 1 536 ? 30.144 -19.163 -15.512 1.00 80.25 536 PHE A C 1
ATOM 4154 O O . PHE A 1 536 ? 30.882 -19.722 -16.327 1.00 80.25 536 PHE A O 1
ATOM 4161 N N . ILE A 1 537 ? 30.039 -19.542 -14.238 1.00 81.44 537 ILE A N 1
ATOM 4162 C CA . ILE A 1 537 ? 30.683 -20.703 -13.627 1.00 81.44 537 ILE A CA 1
ATOM 4163 C C . ILE A 1 537 ? 29.592 -21.682 -13.198 1.00 81.44 537 ILE A C 1
ATOM 4165 O O . ILE A 1 537 ? 28.892 -21.456 -12.210 1.00 81.44 537 ILE A O 1
ATOM 4169 N N . VAL A 1 538 ? 29.461 -22.802 -13.905 1.00 80.75 538 VAL A N 1
ATOM 4170 C CA . VAL A 1 538 ? 28.507 -23.862 -13.537 1.00 80.75 538 VAL A CA 1
ATOM 4171 C C . VAL A 1 538 ? 29.230 -24.967 -12.775 1.00 80.75 538 VAL A C 1
ATOM 4173 O O . VAL A 1 538 ? 30.234 -25.483 -13.257 1.00 80.75 538 VAL A O 1
ATOM 4176 N N . SER A 1 539 ? 28.736 -25.353 -11.596 1.00 79.25 539 SER A N 1
ATOM 4177 C CA . SER A 1 539 ? 29.411 -26.324 -10.716 1.00 79.25 539 SER A CA 1
ATOM 4178 C C . SER A 1 539 ? 28.554 -27.552 -10.386 1.00 79.25 539 SER A C 1
ATOM 4180 O O . SER A 1 539 ? 27.332 -27.461 -10.358 1.00 79.25 539 SER A O 1
ATOM 4182 N N . GLY A 1 540 ? 29.177 -28.702 -10.088 1.00 79.50 540 GLY A N 1
ATOM 4183 C CA . GLY A 1 540 ? 28.494 -29.898 -9.550 1.00 79.50 540 GLY A CA 1
ATOM 4184 C C . GLY A 1 540 ? 27.754 -30.747 -10.596 1.00 79.50 540 GLY A C 1
ATOM 4185 O O . GLY A 1 540 ? 28.164 -30.788 -11.745 1.00 79.50 540 GLY A O 1
ATOM 4186 N N . ARG A 1 541 ? 26.672 -31.446 -10.207 1.00 80.88 541 ARG A N 1
ATOM 4187 C CA . ARG A 1 541 ? 25.803 -32.240 -11.121 1.00 80.88 541 ARG A CA 1
ATOM 4188 C C . ARG A 1 541 ? 24.651 -31.432 -11.729 1.00 80.88 541 ARG A C 1
ATOM 4190 O O . ARG A 1 541 ? 23.631 -31.993 -12.122 1.00 80.88 541 ARG A O 1
ATOM 4197 N N . ASN A 1 542 ? 24.774 -30.114 -11.731 1.00 85.94 542 ASN A N 1
ATOM 4198 C CA . ASN A 1 542 ? 23.664 -29.234 -12.055 1.00 85.94 542 ASN A CA 1
ATOM 4199 C C . ASN A 1 542 ? 23.447 -29.137 -13.562 1.00 85.94 542 ASN A C 1
ATOM 4201 O O . ASN A 1 542 ? 24.405 -29.153 -14.338 1.00 85.94 542 ASN A O 1
ATOM 4205 N N . THR A 1 543 ? 22.184 -29.025 -13.969 1.00 88.44 543 THR A N 1
ATOM 4206 C CA . THR A 1 543 ? 21.814 -28.751 -15.362 1.00 88.44 543 THR A CA 1
ATOM 4207 C C . THR A 1 543 ? 21.394 -27.298 -15.504 1.00 88.44 543 THR A C 1
ATOM 4209 O O . THR A 1 543 ? 20.395 -26.889 -14.920 1.00 88.44 543 THR A O 1
ATOM 4212 N N . VAL A 1 544 ? 22.133 -26.528 -16.296 1.00 91.00 544 VAL A N 1
ATOM 4213 C CA . VAL A 1 544 ? 21.833 -25.120 -16.570 1.00 91.00 544 VAL A CA 1
ATOM 4214 C C . VAL A 1 544 ? 21.405 -24.973 -18.020 1.00 91.00 544 VAL A C 1
ATOM 4216 O O . VAL A 1 544 ? 22.124 -25.386 -18.930 1.00 91.00 544 VAL A O 1
ATOM 4219 N N . ASN A 1 545 ? 20.228 -24.394 -18.240 1.00 92.19 545 ASN A N 1
ATOM 4220 C CA . ASN A 1 545 ? 19.728 -24.094 -19.577 1.00 92.19 545 ASN A CA 1
ATOM 4221 C C . ASN A 1 545 ? 19.797 -22.585 -19.825 1.00 92.19 545 ASN A C 1
ATOM 4223 O O . ASN A 1 545 ? 19.216 -21.827 -19.062 1.00 92.19 545 ASN A O 1
ATOM 4227 N N . PHE A 1 546 ? 20.434 -22.157 -20.908 1.00 90.75 546 PHE A N 1
ATOM 4228 C CA . PHE A 1 546 ? 20.401 -20.784 -21.409 1.00 90.75 546 PHE A CA 1
ATOM 4229 C C . PHE A 1 546 ? 19.515 -20.746 -22.657 1.00 90.75 546 PHE A C 1
ATOM 4231 O O . PHE A 1 546 ? 19.797 -21.434 -23.644 1.00 90.75 546 PHE A O 1
ATOM 4238 N N . ILE A 1 547 ? 18.410 -20.001 -22.613 1.00 92.00 547 ILE A N 1
ATOM 4239 C CA . ILE A 1 547 ? 17.361 -20.051 -23.641 1.00 92.00 547 ILE A CA 1
ATOM 4240 C C . ILE A 1 547 ? 17.061 -18.642 -24.159 1.00 92.00 547 ILE A C 1
ATOM 4242 O O . ILE A 1 547 ? 16.750 -17.753 -23.376 1.00 92.00 547 ILE A O 1
ATOM 4246 N N . ASN A 1 548 ? 17.087 -18.448 -25.480 1.00 90.62 548 ASN A N 1
ATOM 4247 C CA . ASN A 1 548 ? 16.727 -17.184 -26.144 1.00 90.62 548 ASN A CA 1
ATOM 4248 C C . ASN A 1 548 ? 17.474 -15.946 -25.602 1.00 90.62 548 ASN A C 1
ATOM 4250 O O . ASN A 1 548 ? 16.891 -14.872 -25.492 1.00 90.62 548 ASN A O 1
ATOM 4254 N N . MET A 1 549 ? 18.745 -16.105 -25.231 1.00 89.25 549 MET A N 1
ATOM 4255 C CA . MET A 1 549 ? 19.586 -15.021 -24.709 1.00 89.25 549 MET A CA 1
ATOM 4256 C C . MET A 1 549 ? 20.426 -14.395 -25.823 1.00 89.25 549 MET A C 1
ATOM 4258 O O . MET A 1 549 ? 20.817 -15.095 -26.756 1.00 89.25 549 MET A O 1
ATOM 4262 N N . THR A 1 550 ? 20.791 -13.123 -25.692 1.00 89.12 550 THR A N 1
ATOM 4263 C CA . THR A 1 550 ? 21.875 -12.523 -26.484 1.00 89.12 550 THR A CA 1
ATOM 4264 C C . THR A 1 550 ? 23.117 -12.395 -25.611 1.00 89.12 550 THR A C 1
ATOM 4266 O O . THR A 1 550 ? 23.067 -11.778 -24.550 1.00 89.12 550 THR A O 1
ATOM 4269 N N . LEU A 1 551 ? 24.237 -12.954 -26.054 1.00 86.75 551 LEU A N 1
ATOM 4270 C CA . LEU A 1 551 ? 25.527 -12.864 -25.375 1.00 86.75 551 LEU A CA 1
ATOM 4271 C C . LEU A 1 551 ? 26.450 -11.975 -26.208 1.00 86.75 551 LEU A C 1
ATOM 4273 O O . LEU A 1 551 ? 26.821 -12.342 -27.322 1.00 86.75 551 LEU A O 1
ATOM 4277 N N . ILE A 1 552 ? 26.780 -10.795 -25.683 1.00 84.75 552 ILE A N 1
ATOM 4278 C CA . ILE A 1 552 ? 27.680 -9.826 -26.309 1.00 84.75 552 ILE A CA 1
ATOM 4279 C C . ILE A 1 552 ? 29.045 -9.985 -25.642 1.00 84.75 552 ILE A C 1
ATOM 4281 O O . ILE A 1 552 ? 29.247 -9.533 -24.514 1.00 84.75 552 ILE A O 1
ATOM 4285 N N . LEU A 1 553 ? 29.948 -10.677 -26.329 1.00 80.06 553 LEU A N 1
ATOM 4286 C CA . LEU A 1 553 ? 31.230 -11.134 -25.803 1.00 80.06 553 LEU A CA 1
ATOM 4287 C C . LEU A 1 553 ? 32.372 -10.289 -26.374 1.00 80.06 553 LEU A C 1
ATOM 4289 O O . LEU A 1 553 ? 32.387 -9.987 -27.571 1.00 80.06 553 LEU A O 1
ATOM 4293 N N . ASP A 1 554 ? 33.326 -9.932 -25.518 1.00 69.38 554 ASP A N 1
ATOM 4294 C CA . ASP A 1 554 ? 34.577 -9.285 -25.920 1.00 69.38 554 ASP A CA 1
ATOM 4295 C C . ASP A 1 554 ? 35.716 -10.319 -25.924 1.00 69.38 554 ASP A C 1
ATOM 4297 O O . ASP A 1 554 ? 36.322 -10.559 -26.965 1.00 69.38 554 ASP A O 1
ATOM 4301 N N . ASN A 1 555 ? 35.914 -11.040 -24.807 1.00 66.50 555 ASN A N 1
ATOM 4302 C CA . ASN A 1 555 ? 36.870 -12.158 -24.701 1.00 66.50 555 ASN A CA 1
ATOM 4303 C C . ASN A 1 555 ? 36.483 -13.255 -23.679 1.00 66.50 555 ASN A C 1
ATOM 4305 O O . ASN A 1 555 ? 37.267 -14.179 -23.472 1.00 66.50 555 ASN A O 1
ATOM 4309 N N . ASN A 1 556 ? 35.315 -13.182 -23.026 1.00 65.19 556 ASN A N 1
ATOM 4310 C CA . ASN A 1 556 ? 34.975 -14.120 -21.953 1.00 65.19 556 ASN A CA 1
ATOM 4311 C C . ASN A 1 556 ? 34.386 -15.456 -22.428 1.00 65.19 556 ASN A C 1
ATOM 4313 O O . ASN A 1 556 ? 33.488 -15.521 -23.270 1.00 65.19 556 ASN A O 1
ATOM 4317 N N . ASP A 1 557 ? 34.857 -16.527 -21.787 1.00 68.12 557 ASP A N 1
ATOM 4318 C CA . ASP A 1 557 ? 34.405 -17.899 -21.994 1.00 68.12 557 ASP A CA 1
ATOM 4319 C C . ASP A 1 557 ? 33.259 -18.288 -21.039 1.00 68.12 557 ASP A C 1
ATOM 4321 O O . ASP A 1 557 ? 33.066 -17.740 -19.947 1.00 68.12 557 ASP A O 1
ATOM 4325 N N . LEU A 1 558 ? 32.514 -19.319 -21.434 1.00 72.06 558 LEU A N 1
ATOM 4326 C CA . LEU A 1 558 ? 31.575 -20.034 -20.574 1.00 72.06 558 LEU A CA 1
ATOM 4327 C C . LEU A 1 558 ? 32.279 -21.238 -19.933 1.00 72.06 558 LEU A C 1
ATOM 4329 O O . LEU A 1 558 ? 32.681 -22.160 -20.643 1.00 72.06 558 LEU A O 1
ATOM 4333 N N . PHE A 1 559 ? 32.389 -21.274 -18.601 1.00 70.69 559 PHE A N 1
ATOM 4334 C CA . PHE A 1 559 ? 33.113 -22.333 -17.892 1.00 70.69 559 PHE A CA 1
ATOM 4335 C C . PHE A 1 559 ? 32.183 -23.307 -17.149 1.00 70.69 559 PHE A C 1
ATOM 4337 O O . PHE A 1 559 ? 31.263 -22.924 -16.422 1.00 70.69 559 PHE A O 1
ATOM 4344 N N . ALA A 1 560 ? 32.488 -24.602 -17.266 1.00 72.06 560 ALA A N 1
ATOM 4345 C CA . ALA A 1 560 ? 31.845 -25.681 -16.515 1.00 72.06 560 ALA A CA 1
ATOM 4346 C C . ALA A 1 560 ? 32.878 -26.387 -15.621 1.00 72.06 560 ALA A C 1
ATOM 4348 O O . ALA A 1 560 ? 33.863 -26.944 -16.106 1.00 72.06 560 ALA A O 1
ATOM 4349 N N . LEU A 1 561 ? 32.644 -26.392 -14.308 1.00 71.81 561 LEU A N 1
ATOM 4350 C CA . LEU A 1 561 ? 33.528 -26.977 -13.304 1.00 71.81 561 LEU A CA 1
ATOM 4351 C C . LEU A 1 561 ? 32.930 -28.265 -12.726 1.00 71.81 561 LEU A C 1
ATOM 4353 O O . LEU A 1 561 ? 31.873 -28.270 -12.095 1.00 71.81 561 LEU A O 1
ATOM 4357 N N . SER A 1 562 ? 33.653 -29.372 -12.888 1.00 69.50 562 SER A N 1
ATOM 4358 C CA . SER A 1 562 ? 33.305 -30.657 -12.273 1.00 69.50 562 SER A CA 1
ATOM 4359 C C . SER A 1 562 ? 34.014 -30.818 -10.929 1.00 69.50 562 SER A C 1
ATOM 4361 O O . SER A 1 562 ? 35.230 -30.634 -10.840 1.00 69.50 562 SER A O 1
ATOM 4363 N N . LYS A 1 563 ? 33.285 -31.199 -9.873 1.00 67.00 563 LYS A N 1
ATOM 4364 C CA . LYS A 1 563 ? 33.903 -31.511 -8.575 1.00 67.00 563 LYS A CA 1
ATOM 4365 C C . LYS A 1 563 ? 34.339 -32.972 -8.557 1.00 67.00 563 LYS A C 1
ATOM 4367 O O . LYS A 1 563 ? 33.526 -33.877 -8.732 1.00 67.00 563 LYS A O 1
ATOM 4372 N N . ILE A 1 564 ? 35.621 -33.202 -8.289 1.00 62.78 564 ILE A N 1
ATOM 4373 C CA . ILE A 1 564 ? 36.159 -34.538 -8.024 1.00 62.78 564 ILE A CA 1
ATOM 4374 C C . ILE A 1 564 ? 36.046 -34.790 -6.520 1.00 62.78 564 ILE A C 1
ATOM 4376 O O . ILE A 1 564 ? 36.684 -34.101 -5.723 1.00 62.78 564 ILE A O 1
ATOM 4380 N N . SER A 1 565 ? 35.233 -35.767 -6.113 1.00 59.16 565 SER A N 1
ATOM 4381 C CA . SER A 1 565 ? 35.165 -36.200 -4.713 1.00 59.16 565 SER A CA 1
ATOM 4382 C C . SER A 1 565 ? 35.970 -37.487 -4.530 1.00 59.16 565 SER A C 1
ATOM 4384 O O . SER A 1 565 ? 35.653 -38.538 -5.083 1.00 59.16 565 SER A O 1
ATOM 4386 N N . ASN A 1 566 ? 37.071 -37.399 -3.780 1.00 51.84 566 ASN A N 1
ATOM 4387 C CA . ASN A 1 566 ? 37.953 -38.537 -3.540 1.00 51.84 566 ASN A CA 1
ATOM 4388 C C . ASN A 1 566 ? 37.396 -39.364 -2.369 1.00 51.84 566 ASN A C 1
ATOM 4390 O O . ASN A 1 566 ? 37.775 -39.162 -1.216 1.00 51.84 566 ASN A O 1
ATOM 4394 N N . SER A 1 567 ? 36.439 -40.248 -2.652 1.00 53.00 567 SER A N 1
ATOM 4395 C CA . SER A 1 567 ? 36.059 -41.320 -1.725 1.00 53.00 567 SER A CA 1
ATOM 4396 C C . SER A 1 567 ? 36.760 -42.616 -2.140 1.00 53.00 567 SER A C 1
ATOM 4398 O O . SER A 1 567 ? 37.160 -42.773 -3.288 1.00 53.00 567 SER A O 1
ATOM 4400 N N . THR A 1 568 ? 36.992 -43.526 -1.199 1.00 50.81 568 THR A N 1
ATOM 4401 C CA . THR A 1 568 ? 37.877 -44.702 -1.316 1.00 50.81 568 THR A CA 1
ATOM 4402 C C . THR A 1 568 ? 37.373 -45.827 -2.248 1.00 50.81 568 THR A C 1
ATOM 4404 O O . THR A 1 568 ? 37.744 -46.984 -2.077 1.00 50.81 568 THR A O 1
ATOM 4407 N N . ASN A 1 569 ? 36.542 -45.509 -3.242 1.00 57.41 569 ASN A N 1
ATOM 4408 C CA . ASN A 1 569 ? 35.980 -46.387 -4.280 1.00 57.41 569 ASN A CA 1
ATOM 4409 C C . ASN A 1 569 ? 35.620 -45.520 -5.513 1.00 57.41 569 ASN A C 1
ATOM 4411 O O . ASN A 1 569 ? 35.583 -44.303 -5.352 1.00 57.41 569 ASN A O 1
ATOM 4415 N N . PRO A 1 570 ? 35.457 -46.077 -6.738 1.00 56.25 570 PRO A N 1
ATOM 4416 C CA . PRO A 1 570 ? 35.823 -45.413 -8.000 1.00 56.25 570 PRO A CA 1
ATOM 4417 C C . PRO A 1 570 ? 35.416 -43.940 -8.075 1.00 56.25 570 PRO A C 1
ATOM 4419 O O . PRO A 1 570 ? 34.275 -43.597 -7.777 1.00 56.25 570 PRO A O 1
ATOM 4422 N N . VAL A 1 571 ? 36.374 -43.098 -8.486 1.00 60.09 571 VAL A N 1
ATOM 4423 C CA . VAL A 1 571 ? 36.259 -41.635 -8.545 1.00 60.09 571 VAL A CA 1
ATOM 4424 C C . VAL A 1 571 ? 34.957 -41.234 -9.238 1.00 60.09 571 VAL A C 1
ATOM 4426 O O . VAL A 1 571 ? 34.826 -41.346 -10.456 1.00 60.09 571 VAL A O 1
ATOM 4429 N N . GLY A 1 572 ? 33.990 -40.770 -8.447 1.00 60.31 572 GLY A N 1
ATOM 4430 C CA . GLY A 1 572 ? 32.788 -40.129 -8.955 1.00 60.31 572 GLY A CA 1
ATOM 4431 C C . GLY A 1 572 ? 33.138 -38.706 -9.371 1.00 60.31 572 GLY A C 1
ATOM 4432 O O . GLY A 1 572 ? 33.501 -37.889 -8.522 1.00 60.31 572 GLY A O 1
ATOM 4433 N N . ILE A 1 573 ? 33.060 -38.429 -10.672 1.00 67.56 573 ILE A N 1
ATOM 4434 C CA . ILE A 1 573 ? 33.146 -37.071 -11.209 1.00 67.56 573 ILE A CA 1
ATOM 4435 C C . ILE A 1 573 ? 31.716 -36.577 -11.403 1.00 67.56 573 ILE A C 1
ATOM 4437 O O . ILE A 1 573 ? 30.927 -37.191 -12.122 1.00 67.56 573 ILE A O 1
ATOM 4441 N N . ASP A 1 574 ? 31.383 -35.483 -10.730 1.00 71.31 574 ASP A N 1
ATOM 4442 C CA . ASP A 1 574 ? 30.113 -34.796 -10.913 1.00 71.31 574 ASP A CA 1
ATOM 4443 C C . ASP A 1 574 ? 30.238 -33.871 -12.124 1.00 71.31 574 ASP A C 1
ATOM 4445 O O . ASP A 1 574 ? 31.000 -32.906 -12.065 1.00 71.31 574 ASP A O 1
ATOM 4449 N N . TYR A 1 575 ? 29.530 -34.184 -13.212 1.00 75.75 575 TYR A N 1
ATOM 4450 C CA . TYR A 1 575 ? 29.559 -33.392 -14.442 1.00 75.75 575 TYR A CA 1
ATOM 4451 C C . TYR A 1 575 ? 28.392 -32.398 -14.476 1.00 75.75 575 TYR A C 1
ATOM 4453 O O . TYR A 1 575 ? 27.237 -32.840 -14.432 1.00 75.75 575 TYR A O 1
ATOM 4461 N N . PRO A 1 576 ? 28.652 -31.087 -14.605 1.00 83.31 576 PRO A N 1
ATOM 4462 C CA . PRO A 1 576 ? 27.602 -30.133 -14.910 1.00 83.31 576 PRO A CA 1
ATOM 4463 C C . PRO A 1 576 ? 27.156 -30.323 -16.362 1.00 83.31 576 PRO A C 1
ATOM 4465 O O . PRO A 1 576 ? 27.946 -30.700 -17.228 1.00 83.31 576 PRO A O 1
ATOM 4468 N N . THR A 1 577 ? 25.886 -30.046 -16.637 1.00 87.19 577 THR A N 1
ATOM 4469 C CA . THR A 1 577 ? 25.338 -30.027 -17.998 1.00 87.19 577 THR A CA 1
ATOM 4470 C C . THR A 1 577 ? 24.942 -28.602 -18.344 1.00 87.19 577 THR A C 1
ATOM 4472 O O . THR A 1 577 ? 24.188 -27.979 -17.602 1.00 87.19 577 THR A O 1
ATOM 4475 N N . ILE A 1 578 ? 25.433 -28.088 -19.471 1.00 89.19 578 ILE A N 1
ATOM 4476 C CA . ILE A 1 578 ? 25.052 -26.774 -19.991 1.00 89.19 578 ILE A CA 1
ATOM 4477 C C . ILE A 1 578 ? 24.330 -26.972 -21.320 1.00 89.19 578 ILE A C 1
ATOM 4479 O O . ILE A 1 578 ? 24.897 -27.531 -22.257 1.00 89.19 578 ILE A O 1
ATOM 4483 N N . ASN A 1 579 ? 23.095 -26.485 -21.407 1.00 90.94 579 ASN A N 1
ATOM 4484 C CA . ASN A 1 579 ? 22.306 -26.494 -22.633 1.00 90.94 579 ASN A CA 1
ATOM 4485 C C . ASN A 1 579 ? 22.093 -25.058 -23.109 1.00 90.94 579 ASN A C 1
ATOM 4487 O O . ASN A 1 579 ? 21.594 -24.232 -22.354 1.00 90.94 579 ASN A O 1
ATOM 4491 N N . ILE A 1 580 ? 22.413 -24.765 -24.368 1.00 90.62 580 ILE A N 1
ATOM 4492 C CA . ILE A 1 580 ? 22.187 -23.446 -24.973 1.00 90.62 580 ILE A CA 1
ATOM 4493 C C . ILE A 1 580 ? 21.212 -23.620 -26.134 1.00 90.62 580 ILE A C 1
ATOM 4495 O O . ILE A 1 580 ? 21.463 -24.412 -27.045 1.00 90.62 580 ILE A O 1
ATOM 4499 N N . LYS A 1 581 ? 20.084 -22.906 -26.109 1.00 92.94 581 LYS A N 1
ATOM 4500 C CA . LYS A 1 581 ? 19.028 -23.027 -27.122 1.00 92.94 581 LYS A CA 1
ATOM 4501 C C . LYS A 1 581 ? 18.531 -21.658 -27.567 1.00 92.94 581 LYS A C 1
ATOM 4503 O O . LYS A 1 581 ? 18.081 -20.868 -26.749 1.00 92.94 581 LYS A O 1
ATOM 4508 N N . GLY A 1 582 ? 18.547 -21.408 -28.875 1.00 89.19 582 GLY A N 1
ATOM 4509 C CA . GLY A 1 582 ? 18.021 -20.162 -29.443 1.00 89.19 582 GLY A CA 1
ATOM 4510 C C . GLY A 1 582 ? 18.791 -18.907 -29.024 1.00 89.19 582 GLY A C 1
ATOM 4511 O O . GLY A 1 582 ? 18.238 -17.821 -29.113 1.00 89.19 582 GLY A O 1
ATOM 4512 N N . ALA A 1 583 ? 20.026 -19.053 -28.536 1.00 88.38 583 ALA A N 1
ATOM 4513 C CA . ALA A 1 583 ? 20.861 -17.921 -28.159 1.00 88.38 583 ALA A CA 1
ATOM 4514 C C . ALA A 1 583 ? 21.513 -17.268 -29.387 1.00 88.38 583 ALA A C 1
ATOM 4516 O O . ALA A 1 583 ? 21.861 -17.959 -30.347 1.00 88.38 583 ALA A O 1
ATOM 4517 N N . ASP A 1 584 ? 21.696 -15.953 -29.315 1.00 90.06 584 ASP A N 1
ATOM 4518 C CA . ASP A 1 584 ? 22.465 -15.153 -30.265 1.00 90.06 584 ASP A CA 1
ATOM 4519 C C . ASP A 1 584 ? 23.812 -14.765 -29.643 1.00 90.06 584 ASP A C 1
ATOM 4521 O O . ASP A 1 584 ? 23.871 -14.367 -28.479 1.00 90.06 584 ASP A O 1
ATOM 4525 N N . PHE A 1 585 ? 24.891 -14.883 -30.412 1.00 86.75 585 PHE A N 1
ATOM 4526 C CA . PHE A 1 585 ? 26.249 -14.575 -29.966 1.00 86.75 585 PHE A CA 1
ATOM 4527 C C . PHE A 1 585 ? 26.790 -13.432 -30.808 1.00 86.75 585 PHE A C 1
ATOM 4529 O O . PHE A 1 585 ? 26.953 -13.560 -32.021 1.00 86.75 585 PHE A O 1
ATOM 4536 N N . GLN A 1 586 ? 27.089 -12.319 -30.152 1.00 86.00 586 GLN A N 1
ATOM 4537 C CA . GLN A 1 586 ? 27.582 -11.111 -30.788 1.00 86.00 586 GLN A CA 1
ATOM 4538 C C . GLN A 1 586 ? 28.994 -10.831 -30.285 1.00 86.00 586 GLN A C 1
ATOM 4540 O O . GLN A 1 586 ? 29.251 -10.882 -29.085 1.00 86.00 586 GLN A O 1
ATOM 4545 N N . LYS A 1 587 ? 29.910 -10.513 -31.201 1.00 79.69 587 LYS A N 1
ATOM 4546 C CA . LYS A 1 587 ? 31.189 -9.908 -30.828 1.00 79.69 587 LYS A CA 1
ATOM 4547 C C . LYS A 1 587 ? 30.932 -8.435 -30.518 1.00 79.69 587 LYS A C 1
ATOM 4549 O O . LYS A 1 587 ? 30.210 -7.770 -31.266 1.00 79.69 587 LYS A O 1
ATOM 4554 N N . ARG A 1 588 ? 31.516 -7.912 -29.443 1.00 71.38 588 ARG A N 1
ATOM 4555 C CA . ARG A 1 588 ? 31.536 -6.470 -29.192 1.00 71.38 588 ARG A CA 1
ATOM 4556 C C . ARG A 1 588 ? 32.303 -5.790 -30.336 1.00 71.38 588 ARG A C 1
ATOM 4558 O O . ARG A 1 588 ? 33.491 -6.024 -30.523 1.00 71.38 588 ARG A O 1
ATOM 4565 N N . ASN A 1 589 ? 31.608 -5.003 -31.157 1.00 60.59 589 ASN A N 1
ATOM 4566 C CA . ASN A 1 589 ? 32.229 -4.261 -32.255 1.00 60.59 589 ASN A CA 1
ATOM 4567 C C . ASN A 1 589 ? 32.920 -3.012 -31.702 1.00 60.59 589 ASN A C 1
ATOM 4569 O O . ASN A 1 589 ? 32.373 -1.911 -31.774 1.00 60.59 589 ASN A O 1
ATOM 4573 N N . ASP A 1 590 ? 34.130 -3.171 -31.183 1.00 53.28 590 ASP A N 1
ATOM 4574 C CA . ASP A 1 590 ? 35.028 -2.036 -31.047 1.00 53.28 590 ASP A CA 1
ATOM 4575 C C . ASP A 1 590 ? 35.559 -1.712 -32.448 1.00 53.28 590 ASP A C 1
ATOM 4577 O O . ASP A 1 590 ? 36.162 -2.543 -33.126 1.00 53.28 590 ASP A O 1
ATOM 4581 N N . ALA A 1 591 ? 35.283 -0.501 -32.929 1.00 42.81 591 ALA A N 1
ATOM 4582 C CA . ALA A 1 591 ? 35.629 -0.026 -34.268 1.00 42.81 591 ALA A CA 1
ATOM 4583 C C . ALA A 1 591 ? 37.151 0.150 -34.510 1.00 42.81 591 ALA A C 1
ATOM 4585 O O . ALA A 1 591 ? 37.556 1.068 -35.224 1.00 42.81 591 ALA A O 1
ATOM 4586 N N . VAL A 1 592 ? 38.006 -0.691 -33.919 1.00 41.38 592 VAL A N 1
ATOM 4587 C CA . VAL A 1 592 ? 39.471 -0.610 -34.036 1.00 41.38 592 VAL A CA 1
ATOM 4588 C C . VAL A 1 592 ? 40.145 -1.947 -34.360 1.00 41.38 592 VAL A C 1
ATOM 4590 O O . VAL A 1 592 ? 41.302 -1.928 -34.769 1.00 41.38 592 VAL A O 1
ATOM 4593 N N . ASP A 1 593 ? 39.447 -3.081 -34.343 1.00 37.19 593 ASP A N 1
ATOM 4594 C CA . ASP A 1 593 ? 40.074 -4.334 -34.769 1.00 37.19 593 ASP A CA 1
ATOM 4595 C C . ASP A 1 593 ? 39.779 -4.598 -36.242 1.00 37.19 593 ASP A C 1
ATOM 4597 O O . ASP A 1 593 ? 38.792 -5.223 -36.628 1.00 37.19 593 ASP A O 1
ATOM 4601 N N . GLY A 1 594 ? 40.660 -4.063 -37.085 1.00 39.41 594 GLY A N 1
ATOM 4602 C CA . GLY A 1 594 ? 40.828 -4.565 -38.437 1.00 39.41 594 GLY A CA 1
ATOM 4603 C C . GLY A 1 594 ? 41.396 -5.979 -38.392 1.00 39.41 594 GLY A C 1
ATOM 4604 O O . GLY A 1 594 ? 42.605 -6.124 -38.506 1.00 39.41 594 GLY A O 1
ATOM 4605 N N . GLU A 1 595 ? 40.525 -6.976 -38.239 1.00 29.94 595 GLU A N 1
ATOM 4606 C CA . GLU A 1 595 ? 40.707 -8.374 -38.664 1.00 29.94 595 GLU A CA 1
ATOM 4607 C C . GLU A 1 595 ? 39.365 -9.116 -38.746 1.00 29.94 595 GLU A C 1
ATOM 4609 O O . GLU A 1 595 ? 38.608 -9.126 -37.745 1.00 29.94 595 GLU A O 1
#

Sequence (595 aa):
NVKVFDNDIYTPQGTAIIVKVLSKAKIPDFIYIENNRIFDCNRTAINFAEVENKSNITFFNNSIIISNSTFFNAFDSEGLMKDQKAIDNILFKGEFADLPIDSITINQGIHILGVDSKIEDIPLIISSSNIKFENISFIIQNGKDAFHLDNVENISFLNNTITVDSANYALVLNNSKINMVDNLIIINDYSPAILNDNGSYILYGENIIRTLADIDIESLNDSTLKITVYIVSDDNYDSIFNSAGNFYDDFDIAIGDTLKIANLTNKTIRIDIPLIISSYKDSIISNSTIILEDMASNTNISDLRFKLENRNLNKDFSFIIIKDGVSNLIIENNHFDVSNLIGDSKLSAIKIIGSDESAANIRILNNAFNLSGDSNSISAISALNEGFSSYDDITNTLTVLNNKISISNSREDGFSYGINLVNSLNPRISSNSIDVIGDTAFGLYLNKVSRPDIADNEIYENNALVSIVHSDNPTKDIQSAIDSAKDGDTIYLGNGLYAIKDSITVNKSVSIVGGRLLDNIDSNSNPLVSNDNPLFIVSGRNTVNFINMTLILDNNDLFALSKISNSTNPVGIDYPTINIKGADFQKRNDAVDGE

Radius of gyration: 32.24 Å; Cα contacts (8 Å, |Δi|>4): 1724; chains: 1; bounding box: 82×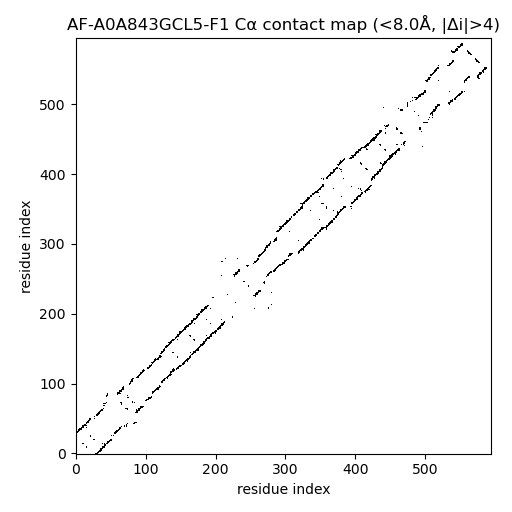77×97 Å